Protein AF-A0A925QHA2-F1 (afdb_monomer_lite)

Secondary structure (DSSP, 8-state):
-HHHHHHHHHHHTSS-----SEEES-SS--TT-SEEE--SS----PPEE-HHHHHT-SSPPTT-EEEETTTTEEEEE-SSSEEES----S---SSS-EE-SSSEEES-SS-SSSEEESS----SS---------S----------SSS---SS-------SSS------PPP--SS--------TT-S------SS------SS--EEEEEETTEEEEEEEEETTEEEEEE-TT-TT--EEEEETTEEEEEE-TTS-EEESSS--SSSEEESS----SS----SS-S-SS----SS----HHHHTT-EEEEEEEEEE-TTS-EEEE-TTEEEEEEETTEEEEEETT--SB-EEEEE-SSEEEEEEEEBTEEEEEEEEEEE-SSSEEEEEE--EEEEEEE-

Structure (mmCIF, N/CA/C/O backbone):
data_AF-A0A925QHA2-F1
#
_entry.id   AF-A0A925QHA2-F1
#
loop_
_atom_site.group_PDB
_atom_site.id
_atom_site.type_symbol
_atom_site.label_atom_id
_atom_site.label_alt_id
_atom_site.label_comp_id
_atom_site.label_asym_id
_atom_site.label_entity_id
_atom_site.label_seq_id
_atom_site.pdbx_PDB_ins_code
_atom_site.Cartn_x
_atom_site.Cartn_y
_atom_site.Cartn_z
_atom_site.occupancy
_atom_site.B_iso_or_equiv
_atom_site.auth_seq_id
_atom_site.auth_comp_id
_atom_site.auth_asym_id
_atom_site.auth_atom_id
_atom_site.pdbx_PDB_model_num
ATOM 1 N N . MET A 1 1 ? -77.758 16.475 109.598 1.00 56.34 1 MET A N 1
ATOM 2 C CA . MET A 1 1 ? -77.842 16.424 108.118 1.00 56.34 1 MET A CA 1
ATOM 3 C C . MET A 1 1 ? -76.579 16.909 107.391 1.00 56.34 1 MET A C 1
ATOM 5 O O . MET A 1 1 ? -76.218 16.282 106.409 1.00 56.34 1 MET A O 1
ATOM 9 N N . LYS A 1 2 ? -75.829 17.917 107.877 1.00 50.00 2 LYS A N 1
ATOM 10 C CA . LYS A 1 2 ? -74.574 18.375 107.223 1.00 50.00 2 LYS A CA 1
ATOM 11 C C . LYS A 1 2 ? -73.467 17.304 107.133 1.00 50.00 2 LYS A C 1
ATOM 13 O O . LYS A 1 2 ? -72.801 17.204 106.116 1.00 50.00 2 LYS A O 1
ATOM 18 N N . LYS A 1 3 ? -73.331 16.447 108.155 1.00 54.81 3 LYS A N 1
ATOM 19 C CA . LYS A 1 3 ? -72.306 15.383 108.182 1.00 54.81 3 LYS A CA 1
ATOM 20 C C . LYS A 1 3 ? -72.566 14.234 107.191 1.00 54.81 3 LYS A C 1
ATOM 22 O O . LYS A 1 3 ? -71.614 13.597 106.767 1.00 54.81 3 LYS A O 1
ATOM 27 N N . LEU A 1 4 ? -73.822 13.999 106.794 1.00 57.62 4 LEU A N 1
ATOM 28 C CA . LEU A 1 4 ? -74.177 12.931 105.846 1.00 57.62 4 LEU A CA 1
ATOM 29 C C . LEU A 1 4 ? -73.912 13.358 104.391 1.00 57.62 4 LEU A C 1
ATOM 31 O O . LEU A 1 4 ? -73.441 12.559 103.591 1.00 57.62 4 LEU A O 1
ATOM 35 N N . PHE A 1 5 ? -74.122 14.641 104.075 1.00 64.50 5 PHE A N 1
ATOM 36 C CA . PHE A 1 5 ? -73.809 15.207 102.759 1.00 64.50 5 PHE A CA 1
ATOM 37 C C . PHE A 1 5 ? -72.293 15.307 102.519 1.00 64.50 5 PHE A C 1
ATOM 39 O O . PHE A 1 5 ? -71.816 14.966 101.442 1.00 64.50 5 PHE A O 1
ATOM 46 N N . SER A 1 6 ? -71.515 15.676 103.545 1.00 60.62 6 SER A N 1
ATOM 47 C CA . SER A 1 6 ? -70.046 15.685 103.462 1.00 60.62 6 SER A CA 1
ATOM 48 C C . SER A 1 6 ? -69.442 14.286 103.295 1.00 60.62 6 SER A C 1
ATOM 50 O O . SER A 1 6 ? -68.396 14.153 102.669 1.00 60.62 6 SER A O 1
ATOM 52 N N . PHE A 1 7 ? -70.099 13.243 103.815 1.00 66.25 7 PHE A N 1
ATOM 53 C CA . PHE A 1 7 ? -69.636 11.859 103.678 1.00 66.25 7 PHE A CA 1
ATOM 54 C C . PHE A 1 7 ? -69.971 11.266 102.298 1.00 66.25 7 PHE A C 1
ATOM 56 O O . PHE A 1 7 ? -69.127 10.600 101.705 1.00 66.25 7 PHE A O 1
ATOM 63 N N . LEU A 1 8 ? -71.146 11.578 101.731 1.00 63.31 8 LEU A N 1
ATOM 64 C CA . LEU A 1 8 ? -71.486 11.178 100.356 1.00 63.31 8 LEU A CA 1
ATOM 65 C C . LEU A 1 8 ? -70.628 11.898 99.299 1.00 63.31 8 LEU A C 1
ATOM 67 O O . LEU A 1 8 ? -70.247 11.280 98.308 1.00 63.31 8 LEU A O 1
ATOM 71 N N . LEU A 1 9 ? -70.270 13.169 99.521 1.00 65.81 9 LEU A N 1
ATOM 72 C CA . LEU A 1 9 ? -69.397 13.918 98.608 1.00 65.81 9 LEU A CA 1
ATOM 73 C C . LEU A 1 9 ? -67.952 13.382 98.608 1.00 65.81 9 LEU A C 1
ATOM 75 O O . LEU A 1 9 ? -67.291 13.395 97.574 1.00 65.81 9 LEU A O 1
ATOM 79 N N . ALA A 1 10 ? -67.479 12.853 99.741 1.00 66.12 10 ALA A N 1
ATOM 80 C CA . ALA A 1 10 ? -66.151 12.249 99.858 1.00 66.12 10 ALA A CA 1
ATOM 81 C C . ALA A 1 10 ? -66.038 10.877 99.158 1.00 66.12 10 ALA A C 1
ATOM 83 O O . ALA A 1 10 ? -64.954 10.510 98.712 1.00 66.12 10 ALA A O 1
ATOM 84 N N . ILE A 1 11 ? -67.146 10.137 99.025 1.00 64.88 11 ILE A N 1
ATOM 85 C CA . ILE A 1 11 ? -67.188 8.831 98.340 1.00 64.88 11 ILE A CA 1
ATOM 86 C C . ILE A 1 11 ? -67.339 8.997 96.818 1.00 64.88 11 ILE A C 1
ATOM 88 O O . ILE A 1 11 ? -66.813 8.189 96.061 1.00 64.88 11 ILE A O 1
ATOM 92 N N . ALA A 1 12 ? -67.991 10.067 96.350 1.00 60.84 12 ALA A N 1
ATOM 93 C CA . ALA A 1 12 ? -68.110 10.363 94.918 1.00 60.84 12 ALA A CA 1
ATOM 94 C C . ALA A 1 12 ? -66.813 10.920 94.288 1.00 60.84 12 ALA A C 1
ATOM 96 O O . ALA A 1 12 ? -66.656 10.875 93.071 1.00 60.84 12 ALA A O 1
ATOM 97 N N . ALA A 1 13 ? -65.878 11.433 95.099 1.00 60.25 13 ALA A N 1
ATOM 98 C CA . ALA A 1 13 ? -64.633 12.049 94.630 1.00 60.25 13 ALA A CA 1
ATOM 99 C C . ALA A 1 13 ? -63.432 11.084 94.537 1.00 60.25 13 ALA A C 1
ATOM 101 O O . ALA A 1 13 ? -62.354 11.500 94.119 1.00 60.25 13 ALA A O 1
ATOM 102 N N . SER A 1 14 ? -63.578 9.814 94.933 1.00 58.12 14 SER A N 1
ATOM 103 C CA . SER A 1 14 ? -62.457 8.864 95.030 1.00 58.12 14 SER A CA 1
ATOM 104 C C . SER A 1 14 ? -62.318 7.894 93.851 1.00 58.12 14 SER A C 1
ATOM 106 O O . SER A 1 14 ? -61.447 7.026 93.878 1.00 58.12 14 SER A O 1
ATOM 108 N N . THR A 1 15 ? -63.096 8.048 92.778 1.00 54.56 15 THR A N 1
ATOM 109 C CA . THR A 1 15 ? -62.938 7.236 91.561 1.00 54.56 15 THR A CA 1
ATOM 110 C C . THR A 1 15 ? -62.380 8.075 90.412 1.00 54.56 15 THR A C 1
ATOM 112 O O . THR A 1 15 ? -62.931 9.129 90.116 1.00 54.56 15 THR A O 1
ATOM 115 N N . PHE A 1 16 ? -61.328 7.555 89.758 1.00 52.62 16 PHE A N 1
ATOM 116 C CA . PHE A 1 16 ? -60.614 8.061 88.565 1.00 52.62 16 PHE A CA 1
ATOM 117 C C . PHE A 1 16 ? -59.379 8.952 88.791 1.00 52.62 16 PHE A C 1
ATOM 119 O O . PHE A 1 16 ? -59.249 10.019 88.202 1.00 52.62 16 PHE A O 1
ATOM 126 N N . SER A 1 17 ? -58.382 8.453 89.528 1.00 54.06 17 SER A N 1
ATOM 127 C CA . SER A 1 17 ? -56.993 8.748 89.147 1.00 54.06 17 SER A CA 1
ATOM 128 C C . SER A 1 17 ? -56.540 7.682 88.148 1.00 54.06 17 SER A C 1
ATOM 130 O O . SER A 1 17 ? -56.123 6.592 88.537 1.00 54.06 17 SER A O 1
ATOM 132 N N . THR A 1 18 ? -56.687 7.947 86.849 1.00 55.03 18 THR A N 1
ATOM 133 C CA . THR A 1 18 ? -56.006 7.150 85.821 1.00 55.03 18 THR A CA 1
ATOM 134 C C . THR A 1 18 ? -54.603 7.718 85.649 1.00 55.03 18 THR A C 1
ATOM 136 O O . THR A 1 18 ? -54.442 8.777 85.044 1.00 55.03 18 THR A O 1
ATOM 139 N N . ALA A 1 19 ? -53.579 7.046 86.170 1.00 58.09 19 ALA A N 1
ATOM 140 C CA . ALA A 1 19 ? -52.213 7.322 85.736 1.00 58.09 19 ALA A CA 1
ATOM 141 C C . ALA A 1 19 ? -52.106 6.920 84.252 1.00 58.09 19 ALA A C 1
ATOM 143 O O . ALA A 1 19 ? -52.224 5.739 83.940 1.00 58.09 19 ALA A O 1
ATOM 144 N N . GLN A 1 20 ? -51.976 7.882 83.332 1.00 68.69 20 GLN A N 1
ATOM 145 C CA . GLN A 1 20 ? -52.013 7.602 81.885 1.00 68.69 20 GLN A CA 1
ATOM 146 C C . GLN A 1 20 ? -50.646 7.201 81.304 1.00 68.69 20 GLN A C 1
ATOM 148 O O . GLN A 1 20 ? -50.591 6.570 80.252 1.00 68.69 20 GLN A O 1
ATOM 153 N N . ASN A 1 21 ? -49.542 7.491 81.997 1.00 81.06 21 ASN A N 1
ATOM 154 C CA . ASN A 1 21 ? -48.186 7.210 81.526 1.00 81.06 21 ASN A CA 1
ATOM 155 C C . ASN A 1 21 ? -47.309 6.793 82.717 1.00 81.06 21 ASN A C 1
ATOM 157 O O . ASN A 1 21 ? -47.452 7.324 83.821 1.00 81.06 21 ASN A O 1
ATOM 161 N N . VAL A 1 22 ? -46.397 5.845 82.501 1.00 86.19 22 VAL A N 1
ATOM 162 C CA . VAL A 1 22 ? -45.460 5.369 83.526 1.00 86.19 22 VAL A CA 1
ATOM 163 C C . VAL A 1 22 ? -44.128 6.094 83.367 1.00 86.19 22 VAL A C 1
ATOM 165 O O . VAL A 1 22 ? -43.440 5.947 82.360 1.00 86.19 22 VAL A O 1
ATOM 168 N N . GLY A 1 23 ? -43.755 6.863 84.387 1.00 85.81 23 GLY A N 1
ATOM 169 C CA . GLY A 1 23 ? -42.440 7.481 84.507 1.00 85.81 23 GLY A CA 1
ATOM 170 C C . GLY A 1 23 ? -41.571 6.760 85.518 1.00 85.81 23 GLY A C 1
ATOM 171 O O . GLY A 1 23 ? -41.971 6.613 86.671 1.00 85.81 23 GLY A O 1
ATOM 172 N N . ILE A 1 24 ? -40.370 6.346 85.121 1.00 89.50 24 ILE A N 1
ATOM 173 C CA . ILE A 1 24 ? -39.371 5.795 86.043 1.00 89.50 24 ILE A CA 1
ATOM 174 C C . ILE A 1 24 ? -38.152 6.713 86.027 1.00 89.50 24 ILE A C 1
ATOM 176 O O . ILE A 1 24 ? -37.495 6.857 85.001 1.00 89.50 24 ILE A O 1
ATOM 180 N N . GLY A 1 25 ? -37.862 7.352 87.164 1.00 88.25 25 GLY A N 1
ATOM 181 C CA . GLY A 1 25 ? -36.730 8.279 87.306 1.00 88.25 25 GLY A CA 1
ATOM 182 C C . GLY A 1 25 ? -36.914 9.644 86.620 1.00 88.25 25 GLY A C 1
ATOM 183 O O . GLY A 1 25 ? -35.966 10.422 86.532 1.00 88.25 25 GLY A O 1
ATOM 184 N N . THR A 1 26 ? -38.130 9.967 86.169 1.00 85.69 26 THR A N 1
ATOM 185 C CA . THR A 1 26 ? -38.515 11.295 85.666 1.00 85.69 26 THR A CA 1
ATOM 186 C C . THR A 1 26 ? -39.904 11.685 86.161 1.00 85.69 26 THR A C 1
ATOM 188 O O . THR A 1 26 ? -40.765 10.828 86.352 1.00 85.69 26 THR A O 1
ATOM 191 N N . THR A 1 27 ? -40.120 12.984 86.360 1.00 81.94 27 THR A N 1
ATOM 192 C CA . THR A 1 27 ? -41.431 13.581 86.666 1.00 81.94 27 THR A CA 1
ATOM 193 C C . THR A 1 27 ? -42.008 14.356 85.484 1.00 81.94 27 THR A C 1
ATOM 195 O O . THR A 1 27 ? -43.184 14.709 85.494 1.00 81.94 27 THR A O 1
ATOM 198 N N . THR A 1 28 ? -41.200 14.603 84.452 1.00 85.62 28 THR A N 1
ATOM 199 C CA . THR A 1 28 ? -41.625 15.195 83.185 1.00 85.62 28 THR A CA 1
ATOM 200 C C . THR A 1 28 ? -41.595 14.111 82.116 1.00 85.62 28 THR A C 1
ATOM 202 O O . THR A 1 28 ? -40.535 13.562 81.820 1.00 85.62 28 THR A O 1
ATOM 205 N N . LEU A 1 29 ? -42.768 13.767 81.583 1.00 83.19 29 LEU A N 1
ATOM 206 C CA . LEU A 1 29 ? -42.932 12.696 80.599 1.00 83.19 29 LEU A CA 1
ATOM 207 C C . LEU A 1 29 ? -43.141 13.268 79.200 1.00 83.19 29 LEU A C 1
ATOM 209 O O . LEU A 1 29 ? -43.838 14.271 79.029 1.00 83.19 29 LEU A O 1
ATOM 213 N N . GLN A 1 30 ? -42.569 12.612 78.195 1.00 84.88 30 GLN A N 1
ATOM 214 C CA . GLN A 1 30 ? -42.872 12.860 76.792 1.00 84.88 30 GLN A CA 1
ATOM 215 C C . GLN A 1 30 ? -44.336 12.506 76.518 1.00 84.88 30 GLN A C 1
ATOM 217 O O . GLN A 1 30 ? -44.772 11.383 76.766 1.00 84.88 30 GLN A O 1
ATOM 222 N N . ALA A 1 31 ? -45.095 13.455 75.966 1.00 82.88 31 ALA A N 1
ATOM 223 C CA . ALA A 1 31 ? -46.540 13.307 75.768 1.00 82.88 31 ALA A CA 1
ATOM 224 C C . ALA A 1 31 ? -46.922 12.117 74.865 1.00 82.88 31 ALA A C 1
ATOM 226 O O . ALA A 1 31 ? -48.017 11.577 74.991 1.00 82.88 31 ALA A O 1
ATOM 227 N N . SER A 1 32 ? -46.022 11.688 73.973 1.00 85.25 32 SER A N 1
ATOM 228 C CA . SER A 1 32 ? -46.215 10.535 73.086 1.00 85.25 32 SER A CA 1
ATOM 229 C C . SER A 1 32 ? -45.763 9.192 73.680 1.00 85.25 32 SER A C 1
ATOM 231 O O . SER A 1 32 ? -45.970 8.160 73.043 1.00 85.25 32 SER A O 1
ATOM 233 N N . ALA A 1 33 ? -45.151 9.166 74.872 1.00 86.62 33 ALA A N 1
ATOM 234 C CA . ALA A 1 33 ? -44.586 7.956 75.466 1.00 86.62 33 ALA A CA 1
ATOM 235 C C . ALA A 1 33 ? -45.442 7.441 76.628 1.00 86.62 33 ALA A C 1
ATOM 237 O O . ALA A 1 33 ? -45.518 8.068 77.681 1.00 86.62 33 ALA A O 1
ATOM 238 N N . LEU A 1 34 ? -46.036 6.254 76.480 1.00 87.50 34 LEU A N 1
ATOM 239 C CA . LEU A 1 34 ? -46.768 5.592 77.573 1.00 87.50 34 LEU A CA 1
ATOM 240 C C . LEU A 1 34 ? -45.840 5.073 78.687 1.00 87.50 34 LEU A C 1
ATOM 242 O O . LEU A 1 34 ? -46.282 4.903 79.821 1.00 87.50 34 LEU A O 1
ATOM 246 N N . LEU A 1 35 ? -44.560 4.849 78.379 1.00 89.00 35 LEU A N 1
ATOM 247 C CA . LEU A 1 35 ? -43.512 4.491 79.332 1.00 89.00 35 LEU A CA 1
ATOM 248 C C . LEU A 1 35 ? -42.246 5.289 79.003 1.00 89.00 35 LEU A C 1
ATOM 250 O O . LEU A 1 35 ? -41.706 5.156 77.906 1.00 89.00 35 LEU A O 1
ATOM 254 N N . GLU A 1 36 ? -41.747 6.065 79.963 1.00 90.88 36 GLU A N 1
ATOM 255 C CA . GLU A 1 36 ? -40.445 6.728 79.877 1.00 90.88 36 GLU A CA 1
ATOM 256 C C . GLU A 1 36 ? -39.587 6.349 81.084 1.00 90.88 36 GLU A C 1
ATOM 258 O O . GLU A 1 36 ? -39.985 6.495 82.242 1.00 90.88 36 GLU A O 1
ATOM 263 N N . ILE A 1 37 ? -38.384 5.853 80.800 1.00 91.69 37 ILE A N 1
ATOM 264 C CA . ILE A 1 37 ? -37.398 5.493 81.814 1.00 91.69 37 ILE A CA 1
ATOM 265 C C . ILE A 1 37 ? -36.220 6.440 81.650 1.00 91.69 37 ILE A C 1
ATOM 267 O O . ILE A 1 37 ? -35.484 6.364 80.666 1.00 91.69 37 ILE A O 1
ATOM 271 N N . LYS A 1 38 ? -36.038 7.328 82.625 1.00 90.38 38 LYS A N 1
ATOM 272 C CA . LYS A 1 38 ? -34.923 8.265 82.670 1.00 90.38 38 LYS A CA 1
ATOM 273 C C . LYS A 1 38 ? -34.002 7.886 83.816 1.00 90.38 38 LYS A C 1
ATOM 275 O O . LYS A 1 38 ? -34.377 7.919 84.982 1.00 90.38 38 LYS A O 1
ATOM 280 N N . SER A 1 39 ? -32.771 7.536 83.487 1.00 90.75 39 SER A N 1
ATOM 281 C CA . SER A 1 39 ? -31.718 7.290 84.464 1.00 90.75 39 SER A CA 1
ATOM 282 C C . SER A 1 39 ? -30.384 7.714 83.871 1.00 90.75 39 SER A C 1
ATOM 284 O O . SER A 1 39 ? -30.188 7.622 82.662 1.00 90.75 39 SER A O 1
ATOM 286 N N . SER A 1 40 ? -29.473 8.194 84.714 1.00 90.31 40 SER A N 1
ATOM 287 C CA . SER A 1 40 ? -28.090 8.489 84.327 1.00 90.31 40 SER A CA 1
ATOM 288 C C . SER A 1 40 ? -27.128 7.332 84.615 1.00 90.31 40 SER A C 1
ATOM 290 O O . SER A 1 40 ? -25.992 7.369 84.154 1.00 90.31 40 SER A O 1
ATOM 292 N N . THR A 1 41 ? -27.561 6.312 85.367 1.00 91.50 41 THR A N 1
ATOM 293 C CA . THR A 1 41 ? -26.717 5.177 85.795 1.00 91.50 41 THR A CA 1
ATOM 294 C C . THR A 1 41 ? -27.346 3.804 85.555 1.00 91.50 41 THR A C 1
ATOM 296 O O . THR A 1 41 ? -26.634 2.804 85.532 1.00 91.50 41 THR A O 1
ATOM 299 N N . GLY A 1 42 ? -28.666 3.732 85.373 1.00 87.75 42 GLY A N 1
ATOM 300 C CA . GLY A 1 42 ? -29.408 2.506 85.089 1.00 87.75 42 GLY A CA 1
ATOM 301 C C . GLY A 1 42 ? -29.852 2.412 83.629 1.00 87.75 42 GLY A C 1
ATOM 302 O O . GLY A 1 42 ? -29.947 3.416 82.928 1.00 87.75 42 GLY A O 1
ATOM 303 N N . GLY A 1 43 ? -30.162 1.198 83.175 1.00 87.12 43 GLY A N 1
ATOM 304 C CA . GLY A 1 43 ? -30.697 0.932 81.838 1.00 87.12 43 GLY A CA 1
ATOM 305 C C . GLY A 1 43 ? -31.887 -0.024 81.879 1.00 87.12 43 GLY A C 1
ATOM 306 O O . GLY A 1 43 ? -32.178 -0.628 82.912 1.00 87.12 43 GLY A O 1
ATOM 307 N N . LEU A 1 44 ? -32.572 -0.178 80.746 1.00 90.56 44 LEU A N 1
ATOM 308 C CA . LEU A 1 44 ? -33.638 -1.166 80.598 1.00 90.56 44 LEU A CA 1
ATOM 309 C C . LEU A 1 44 ? -33.040 -2.519 80.205 1.00 90.56 44 LEU A C 1
ATOM 311 O O . LEU A 1 44 ? -32.537 -2.689 79.094 1.00 90.56 44 LEU A O 1
ATOM 315 N N . LEU A 1 45 ? -33.122 -3.497 81.105 1.00 89.81 45 LEU A N 1
ATOM 316 C CA . LEU A 1 45 ? -32.776 -4.876 80.787 1.00 89.81 45 LEU A CA 1
ATOM 317 C C . LEU A 1 45 ? -34.011 -5.601 80.245 1.00 89.81 45 LEU A C 1
ATOM 319 O O . LEU A 1 45 ? -34.924 -5.938 80.995 1.00 89.81 45 LEU A O 1
ATOM 323 N N . LEU A 1 46 ? -34.033 -5.837 78.935 1.00 91.06 46 LEU A N 1
ATOM 324 C CA . LEU A 1 46 ? -35.093 -6.609 78.284 1.00 91.06 46 LEU A CA 1
ATOM 325 C C . LEU A 1 46 ? -34.976 -8.104 78.626 1.00 91.06 46 LEU A C 1
ATOM 327 O O . LEU A 1 46 ? -33.881 -8.558 78.976 1.00 91.06 46 LEU A O 1
ATOM 331 N N . PRO A 1 47 ? -36.061 -8.894 78.489 1.00 95.00 47 PRO A N 1
ATOM 332 C CA . PRO A 1 47 ? -36.006 -10.340 78.672 1.00 95.00 47 PRO A CA 1
ATOM 333 C C . PRO A 1 47 ? -34.858 -10.967 77.874 1.00 95.00 47 PRO A C 1
ATOM 335 O O . PRO A 1 47 ? -34.754 -10.800 76.655 1.00 95.00 47 PRO A O 1
ATOM 338 N N . ARG A 1 48 ? -33.976 -11.675 78.584 1.00 95.44 48 ARG A N 1
ATOM 339 C CA . ARG A 1 48 ? -32.802 -12.345 78.018 1.00 95.44 48 ARG A CA 1
ATOM 340 C C . ARG A 1 48 ? -33.079 -13.830 77.920 1.00 95.44 48 ARG A C 1
ATOM 342 O O . ARG A 1 48 ? -33.382 -14.462 78.928 1.00 95.44 48 ARG A O 1
ATOM 349 N N . MET A 1 49 ? -32.955 -14.398 76.731 1.00 95.44 49 MET A N 1
ATOM 350 C CA . MET A 1 49 ? -33.256 -15.814 76.536 1.00 95.44 49 MET A CA 1
ATOM 351 C C . MET A 1 49 ? -32.471 -16.422 75.383 1.00 95.44 49 MET A C 1
ATOM 353 O O . MET A 1 49 ? -32.074 -15.717 74.459 1.00 95.44 49 MET A O 1
ATOM 357 N N . SER A 1 50 ? -32.257 -17.736 75.433 1.00 96.19 50 SER A N 1
ATOM 358 C CA . SER A 1 50 ? -31.640 -18.484 74.338 1.00 96.19 50 SER A CA 1
ATOM 359 C C . SER A 1 50 ? -32.577 -18.580 73.133 1.00 96.19 50 SER A C 1
ATOM 361 O O . SER A 1 50 ? -33.785 -18.364 73.244 1.00 96.19 50 SER A O 1
ATOM 363 N N . ASN A 1 51 ? -32.038 -18.990 71.986 1.00 93.81 51 ASN A N 1
ATOM 364 C CA . ASN A 1 51 ? -32.826 -19.279 70.791 1.00 93.81 51 ASN A CA 1
ATOM 365 C C . ASN A 1 51 ? -33.921 -20.330 71.064 1.00 93.81 51 ASN A C 1
ATOM 367 O O . ASN A 1 51 ? -35.058 -20.160 70.638 1.00 93.81 51 ASN A O 1
ATOM 371 N N . THR A 1 52 ? -33.607 -21.380 71.828 1.00 95.25 52 THR A N 1
ATOM 372 C CA . THR A 1 52 ? -34.576 -22.421 72.206 1.00 95.25 52 THR A CA 1
ATOM 373 C C . THR A 1 52 ? -35.734 -21.843 73.012 1.00 95.25 52 THR A C 1
ATOM 375 O O . THR A 1 52 ? -36.891 -22.078 72.684 1.00 95.25 52 THR A O 1
ATOM 378 N N . ASN A 1 53 ? -35.433 -21.022 74.019 1.00 95.38 53 ASN A N 1
ATOM 379 C CA . ASN A 1 53 ? -36.460 -20.416 74.862 1.00 95.38 53 ASN A CA 1
ATOM 380 C C . ASN A 1 53 ? -37.306 -19.401 74.085 1.00 95.38 53 ASN A C 1
ATOM 382 O O . ASN A 1 53 ? -38.523 -19.389 74.232 1.00 95.38 53 ASN A O 1
ATOM 386 N N . ARG A 1 54 ? -36.682 -18.607 73.206 1.00 95.94 54 ARG A N 1
ATOM 387 C CA . ARG A 1 54 ? -37.381 -17.699 72.287 1.00 95.94 54 ARG A CA 1
ATOM 388 C C . ARG A 1 54 ? -38.357 -18.449 71.381 1.00 95.94 54 ARG A C 1
ATOM 390 O O . ARG A 1 54 ? -39.484 -18.003 71.201 1.00 95.94 54 ARG A O 1
ATOM 397 N N . ASN A 1 55 ? -37.933 -19.575 70.808 1.00 94.19 55 ASN A N 1
ATOM 398 C CA . ASN A 1 55 ? -38.763 -20.364 69.891 1.00 94.19 55 ASN A CA 1
ATOM 399 C C . ASN A 1 55 ? -39.914 -21.088 70.601 1.00 94.19 55 ASN A C 1
ATOM 401 O O . ASN A 1 55 ? -40.889 -21.442 69.950 1.00 94.19 55 ASN A O 1
ATOM 405 N N . ASN A 1 56 ? -39.822 -21.262 71.920 1.00 95.44 56 ASN A N 1
ATOM 406 C CA . ASN A 1 56 ? -40.902 -21.802 72.742 1.00 95.44 56 ASN A CA 1
ATOM 407 C C . ASN A 1 56 ? -41.939 -20.742 73.156 1.00 95.44 56 ASN A C 1
ATOM 409 O O . ASN A 1 56 ? -42.936 -21.096 73.785 1.00 95.44 56 ASN A O 1
ATOM 413 N N . ILE A 1 57 ? -41.739 -19.458 72.830 1.00 94.12 57 ILE A N 1
ATOM 414 C CA . ILE A 1 57 ? -42.778 -18.441 73.025 1.00 94.12 57 ILE A CA 1
ATOM 415 C C . ILE A 1 57 ? -43.908 -18.733 72.036 1.00 94.12 57 ILE A C 1
ATOM 417 O O . ILE A 1 57 ? -43.750 -18.552 70.829 1.00 94.12 57 ILE A O 1
ATOM 421 N N . LEU A 1 58 ? -45.048 -19.186 72.556 1.00 93.31 58 LEU A N 1
ATOM 422 C CA . LEU A 1 58 ? -46.252 -19.433 71.767 1.00 93.31 58 LEU A CA 1
ATOM 423 C C . LEU A 1 58 ? -46.954 -18.104 71.470 1.00 93.31 58 LEU A C 1
ATOM 425 O O . LEU A 1 58 ? -47.204 -17.324 72.386 1.00 93.31 58 LEU A O 1
ATOM 429 N N . ASN A 1 59 ? -47.290 -17.871 70.199 1.00 91.12 59 ASN A N 1
ATOM 430 C CA . ASN A 1 59 ? -47.991 -16.675 69.715 1.00 91.12 59 ASN A CA 1
ATOM 431 C C . ASN A 1 59 ? -47.370 -15.341 70.198 1.00 91.12 59 ASN A C 1
ATOM 433 O O . ASN A 1 59 ? -48.061 -14.549 70.845 1.00 91.12 59 ASN A O 1
ATOM 437 N N . PRO A 1 60 ? -46.076 -15.072 69.928 1.00 93.50 60 PRO A N 1
ATOM 438 C CA . PRO A 1 60 ? -45.462 -13.810 70.324 1.00 93.50 60 PRO A CA 1
ATOM 439 C C . PRO A 1 60 ? -46.171 -12.635 69.625 1.00 93.50 60 PRO A C 1
ATOM 441 O O . PRO A 1 60 ? -46.391 -12.694 68.415 1.00 93.50 60 PRO A O 1
ATOM 444 N N . PRO A 1 61 ? -46.533 -11.561 70.344 1.00 93.44 61 PRO A N 1
ATOM 445 C CA . PRO A 1 61 ? -47.116 -10.383 69.717 1.00 93.44 61 PRO A CA 1
ATOM 446 C C . PRO A 1 61 ? -46.088 -9.653 68.843 1.00 93.44 61 PRO A C 1
ATOM 448 O O . PRO A 1 61 ? -44.886 -9.655 69.126 1.00 93.44 61 PRO A O 1
ATOM 451 N N . GLU A 1 62 ? -46.563 -9.000 67.782 1.00 94.94 62 GLU A N 1
ATOM 452 C CA . GLU A 1 62 ? -45.737 -8.106 66.968 1.00 94.94 62 GLU A CA 1
ATOM 453 C C . GLU A 1 62 ? -45.147 -6.975 67.826 1.00 94.94 62 GLU A C 1
ATOM 455 O O . GLU A 1 62 ? -45.792 -6.447 68.730 1.00 94.94 62 GLU A O 1
ATOM 460 N N . GLY A 1 63 ? -43.883 -6.635 67.577 1.00 89.88 63 GLY A N 1
ATOM 461 C CA . GLY A 1 63 ? -43.127 -5.659 68.357 1.00 89.88 63 GLY A CA 1
ATOM 462 C C . GLY A 1 63 ? -42.473 -6.233 69.618 1.00 89.88 63 GLY A C 1
ATOM 463 O O . GLY A 1 63 ? -41.641 -5.545 70.223 1.00 89.88 63 GLY A O 1
ATOM 464 N N . LEU A 1 64 ? -42.765 -7.490 69.999 1.00 94.19 64 LEU A N 1
ATOM 465 C CA . LEU A 1 64 ? -42.129 -8.129 71.152 1.00 94.19 64 LEU A CA 1
ATOM 466 C C . LEU A 1 64 ? -40.613 -8.129 70.974 1.00 94.19 64 LEU A C 1
ATOM 468 O O . LEU A 1 64 ? -40.093 -8.700 70.019 1.00 94.19 64 LEU A O 1
ATOM 472 N N . THR A 1 65 ? -39.912 -7.499 71.912 1.00 94.06 65 THR A N 1
ATOM 473 C CA . THR A 1 65 ? -38.468 -7.294 71.834 1.00 94.06 65 THR A CA 1
ATOM 474 C C . THR A 1 65 ? -37.762 -8.035 72.958 1.00 94.06 65 THR A C 1
ATOM 476 O O . THR A 1 65 ? -38.107 -7.891 74.130 1.00 94.06 65 THR A O 1
ATOM 479 N N . ILE A 1 66 ? -36.744 -8.809 72.596 1.00 94.69 66 ILE A N 1
ATOM 480 C CA . ILE A 1 66 ? -35.914 -9.568 73.528 1.00 94.69 66 ILE A CA 1
ATOM 481 C C . ILE A 1 66 ? -34.436 -9.324 73.242 1.00 94.69 66 ILE A C 1
ATOM 483 O O . ILE A 1 66 ? -34.051 -8.868 72.163 1.00 94.69 66 ILE A O 1
ATOM 487 N N . PHE A 1 67 ? -33.589 -9.724 74.183 1.00 94.06 67 PHE A N 1
ATOM 488 C CA . PHE A 1 67 ? -32.182 -9.966 73.901 1.00 94.06 67 PHE A CA 1
ATOM 489 C C . PHE A 1 67 ? -31.944 -11.473 73.773 1.00 94.06 67 PHE A C 1
ATOM 491 O O . PHE A 1 67 ? -32.019 -12.217 74.757 1.00 94.06 67 PHE A O 1
ATOM 498 N N . ASN A 1 68 ? -31.651 -11.933 72.559 1.00 93.00 68 ASN A N 1
ATOM 499 C CA . ASN A 1 68 ? -31.331 -13.330 72.316 1.00 93.00 68 ASN A CA 1
ATOM 500 C C . ASN A 1 68 ? -29.890 -13.604 72.756 1.00 93.00 68 ASN A C 1
ATOM 502 O O . ASN A 1 68 ? -28.943 -13.115 72.143 1.00 93.00 68 ASN A O 1
ATOM 506 N N . THR A 1 69 ? -29.713 -14.390 73.814 1.00 94.12 69 THR A N 1
ATOM 507 C CA . THR A 1 69 ? -28.401 -14.717 74.383 1.00 94.12 69 THR A CA 1
ATOM 508 C C . THR A 1 69 ? -27.634 -15.752 73.573 1.00 94.12 69 THR A C 1
ATOM 510 O O . THR A 1 69 ? -26.416 -15.795 73.682 1.00 94.12 69 THR A O 1
ATOM 513 N N . SER A 1 70 ? -28.305 -16.560 72.745 1.00 93.25 70 SER A N 1
ATOM 514 C CA . SER A 1 70 ? -27.620 -17.501 71.850 1.00 93.25 70 SER A CA 1
ATOM 515 C C . SER A 1 70 ? -26.927 -16.787 70.691 1.00 93.25 70 SER A C 1
ATOM 517 O O . SER A 1 70 ? -25.878 -17.237 70.249 1.00 93.25 70 SER A O 1
ATOM 519 N N . PHE A 1 71 ? -27.499 -15.680 70.211 1.00 86.62 71 PHE A N 1
ATOM 520 C CA . PHE A 1 71 ? -26.921 -14.866 69.133 1.00 86.62 71 PHE A CA 1
ATOM 521 C C . PHE A 1 71 ? -26.336 -13.533 69.612 1.00 86.62 71 PHE A C 1
ATOM 523 O O . PHE A 1 71 ? -25.854 -12.754 68.795 1.00 86.62 71 PHE A O 1
ATOM 530 N N . SER A 1 72 ? -26.395 -13.260 70.917 1.00 89.19 72 SER A N 1
ATOM 531 C CA . SER A 1 72 ? -25.933 -12.019 71.551 1.00 89.19 72 SER A CA 1
ATOM 532 C C . SER A 1 72 ? -26.438 -10.745 70.867 1.00 89.19 72 SER A C 1
ATOM 534 O O . SER A 1 72 ? -25.688 -9.789 70.681 1.00 89.19 72 SER A O 1
ATOM 536 N N . ARG A 1 73 ? -27.715 -10.721 70.477 1.00 88.81 73 ARG A N 1
ATOM 537 C CA . ARG A 1 73 ? -28.306 -9.598 69.738 1.00 88.81 73 ARG A CA 1
ATOM 538 C C . ARG A 1 73 ? -29.733 -9.324 70.177 1.00 88.81 73 ARG A C 1
ATOM 540 O O . ARG A 1 73 ? -30.454 -10.236 70.584 1.00 88.81 73 ARG A O 1
ATOM 547 N N . PHE A 1 74 ? -30.153 -8.070 70.046 1.00 91.50 74 PHE A N 1
ATOM 548 C CA . PHE A 1 74 ? -31.565 -7.734 70.162 1.00 91.50 74 PHE A CA 1
ATOM 549 C C . PHE A 1 74 ? -32.330 -8.342 68.992 1.00 91.50 74 PHE A C 1
ATOM 551 O O . PHE A 1 74 ? -31.876 -8.279 67.841 1.00 91.50 74 PHE A O 1
ATOM 558 N N . GLU A 1 75 ? -33.489 -8.912 69.297 1.00 92.44 75 GLU A N 1
ATOM 559 C CA . GLU A 1 75 ? -34.419 -9.431 68.308 1.00 92.44 75 GLU A CA 1
ATOM 560 C C . GLU A 1 75 ? -35.834 -8.949 68.605 1.00 92.44 75 GLU A C 1
ATOM 562 O O . GLU A 1 75 ? -36.259 -8.923 69.760 1.00 92.44 75 GLU A O 1
ATOM 567 N N . GLN A 1 76 ? -36.551 -8.572 67.553 1.00 93.44 76 GLN A N 1
ATOM 568 C CA . GLN A 1 76 ? -37.954 -8.196 67.603 1.00 93.44 76 GLN A CA 1
ATOM 569 C C . GLN A 1 76 ? -38.774 -9.189 66.790 1.00 93.44 76 GLN A C 1
ATOM 571 O O . GLN A 1 76 ? -38.377 -9.576 65.688 1.00 93.44 76 GLN A O 1
ATOM 576 N N . TYR A 1 77 ? -39.918 -9.601 67.322 1.00 93.88 77 TYR A N 1
ATOM 577 C CA . TYR A 1 77 ? -40.896 -10.348 66.552 1.00 93.88 77 TYR A CA 1
ATOM 578 C C . TYR A 1 77 ? -41.685 -9.383 65.665 1.00 93.88 77 TYR A C 1
ATOM 580 O O . TYR A 1 77 ? -42.370 -8.499 66.167 1.00 93.88 77 TYR A O 1
ATOM 588 N N . ASN A 1 78 ? -41.596 -9.532 64.348 1.00 90.69 78 ASN A N 1
ATOM 589 C CA . ASN A 1 78 ? -42.256 -8.641 63.384 1.00 90.69 78 ASN A CA 1
ATOM 590 C C . ASN A 1 78 ? -43.669 -9.123 62.984 1.00 90.69 78 ASN A C 1
ATOM 592 O O . ASN A 1 78 ? -44.104 -8.895 61.860 1.00 90.69 78 ASN A O 1
ATOM 596 N N . GLY A 1 79 ? -44.326 -9.904 63.846 1.00 89.75 79 GLY A N 1
ATOM 597 C CA . GLY A 1 79 ? -45.630 -10.520 63.573 1.00 89.75 79 GLY A CA 1
ATOM 598 C C . GLY A 1 79 ? -45.562 -11.860 62.832 1.00 89.75 79 GLY A C 1
ATOM 599 O O . GLY A 1 79 ? -46.545 -12.593 62.817 1.00 89.75 79 GLY A O 1
ATOM 600 N N . THR A 1 80 ? -44.406 -12.226 62.263 1.00 88.06 80 THR A N 1
ATOM 601 C CA . THR A 1 80 ? -44.219 -13.519 61.571 1.00 88.06 80 THR A CA 1
ATOM 602 C C . THR A 1 80 ? -42.933 -14.240 61.972 1.00 88.06 80 THR A C 1
ATOM 604 O O . THR A 1 80 ? -42.929 -15.463 62.119 1.00 88.06 80 THR A O 1
ATOM 607 N N . ALA A 1 81 ? -41.842 -13.509 62.204 1.00 89.94 81 ALA A N 1
ATOM 608 C CA . ALA A 1 81 ? -40.547 -14.062 62.574 1.00 89.94 81 ALA A CA 1
ATOM 609 C C . ALA A 1 81 ? -39.761 -13.134 63.509 1.00 89.94 81 ALA A C 1
ATOM 611 O O . ALA A 1 81 ? -39.959 -11.921 63.560 1.00 89.94 81 ALA A O 1
ATOM 612 N N . TRP A 1 82 ? -38.794 -13.717 64.214 1.00 91.12 82 TRP A N 1
ATOM 613 C CA . TRP A 1 82 ? -37.803 -12.963 64.975 1.00 91.12 82 TRP A CA 1
ATOM 614 C C . TRP A 1 82 ? -36.745 -12.370 64.033 1.00 91.12 82 TRP A C 1
ATOM 616 O O . TRP A 1 82 ? -36.078 -13.107 63.302 1.00 91.12 82 TRP A O 1
ATOM 626 N N . LYS A 1 83 ? -36.579 -11.045 64.053 1.00 88.94 83 LYS A N 1
ATOM 627 C CA . LYS A 1 83 ? -35.577 -10.294 63.278 1.00 88.94 83 LYS A CA 1
ATOM 628 C C . LYS A 1 83 ? -34.601 -9.593 64.203 1.00 88.94 83 LYS A C 1
ATOM 630 O O . LYS A 1 83 ? -35.005 -9.087 65.243 1.00 88.94 83 LYS A O 1
ATOM 635 N N . SER A 1 84 ? -33.325 -9.546 63.829 1.00 86.69 84 SER A N 1
ATOM 636 C CA . SER A 1 84 ? -32.363 -8.738 64.576 1.00 86.69 84 SER A CA 1
ATOM 637 C C . SER A 1 84 ? -32.492 -7.261 64.212 1.00 86.69 84 SER A C 1
ATOM 639 O O . SER A 1 84 ? -32.743 -6.932 63.057 1.00 86.69 84 SER A O 1
ATOM 641 N N . PHE A 1 85 ? -32.270 -6.374 65.185 1.00 72.25 85 PHE A N 1
ATOM 642 C CA . PHE A 1 85 ? -32.210 -4.922 64.956 1.00 72.25 85 PHE A CA 1
ATOM 643 C C . PHE A 1 85 ? -31.011 -4.500 64.097 1.00 72.25 85 PHE A C 1
ATOM 645 O O . PHE A 1 85 ? -31.030 -3.432 63.496 1.00 72.25 85 PHE A O 1
ATOM 652 N N . LEU A 1 86 ? -29.964 -5.327 64.054 1.00 67.56 86 LEU A N 1
ATOM 653 C CA . LEU A 1 86 ? -28.717 -5.055 63.348 1.00 67.56 86 LEU A CA 1
ATOM 654 C C . LEU A 1 86 ? -28.473 -6.178 62.336 1.00 67.56 86 LEU A C 1
ATOM 656 O O . LEU A 1 86 ? -27.671 -7.081 62.575 1.00 67.56 86 LEU A O 1
ATOM 660 N N . ASN A 1 87 ? -29.189 -6.162 61.212 1.00 59.56 87 ASN A N 1
ATOM 661 C CA . ASN A 1 87 ? -28.846 -7.038 60.093 1.00 59.56 87 ASN A CA 1
ATOM 662 C C . ASN A 1 87 ? -27.600 -6.481 59.387 1.00 59.56 87 ASN A C 1
ATOM 664 O O . ASN A 1 87 ? -27.688 -5.662 58.476 1.00 59.56 87 ASN A O 1
ATOM 668 N N . ASN A 1 88 ? -26.427 -6.941 59.824 1.00 57.47 88 ASN A N 1
ATOM 669 C CA . ASN A 1 88 ? -25.152 -6.782 59.122 1.00 57.47 88 ASN A CA 1
ATOM 670 C C . ASN A 1 88 ? -25.086 -7.712 57.895 1.00 57.47 88 ASN A C 1
ATOM 672 O O . ASN A 1 88 ? -24.166 -8.520 57.774 1.00 57.47 88 ASN A O 1
ATOM 676 N N . ASP A 1 89 ? -26.049 -7.602 56.978 1.00 56.72 89 ASP A N 1
ATOM 677 C CA . ASP A 1 89 ? -26.013 -8.303 55.692 1.00 56.72 89 ASP A CA 1
ATOM 678 C C . ASP A 1 89 ? -25.004 -7.597 54.761 1.00 56.72 89 ASP A C 1
ATOM 680 O O . ASP A 1 89 ? -25.370 -6.840 53.871 1.00 56.72 89 ASP A O 1
ATOM 684 N N . PHE A 1 90 ? -23.715 -7.796 55.069 1.00 55.28 90 PHE A N 1
ATOM 685 C CA . PHE A 1 90 ? -22.472 -7.725 54.273 1.00 55.28 90 PHE A CA 1
ATOM 686 C C . PHE A 1 90 ? -22.207 -6.575 53.263 1.00 55.28 90 PHE A C 1
ATOM 688 O O . PHE A 1 90 ? -21.124 -6.537 52.688 1.00 55.28 90 PHE A O 1
ATOM 695 N N . TRP A 1 91 ? -23.099 -5.592 53.115 1.00 54.25 91 TRP A N 1
ATOM 696 C CA . TRP A 1 91 ? -22.951 -4.361 52.312 1.00 54.25 91 TRP A CA 1
ATOM 697 C C . TRP A 1 91 ? -23.344 -3.107 53.125 1.00 54.25 91 TRP A C 1
ATOM 699 O O . TRP A 1 91 ? -23.826 -2.103 52.599 1.00 54.25 91 TRP A O 1
ATOM 709 N N . SER A 1 92 ? -23.176 -3.176 54.449 1.00 53.22 92 SER A N 1
ATOM 710 C CA . SER A 1 92 ? -23.496 -2.095 55.386 1.00 53.22 92 SER A CA 1
ATOM 711 C C . SER A 1 92 ? -22.475 -0.955 55.297 1.00 53.22 92 SER A C 1
ATOM 713 O O . SER A 1 92 ? -21.277 -1.163 55.491 1.00 53.22 92 SER A O 1
ATOM 715 N N . ARG A 1 93 ? -22.984 0.256 55.031 1.00 56.31 93 ARG A N 1
ATOM 716 C CA . ARG A 1 93 ? -22.262 1.529 54.880 1.00 56.31 93 ARG A CA 1
ATOM 717 C C . ARG A 1 93 ? -21.177 1.743 55.938 1.00 56.31 93 ARG A C 1
ATOM 719 O O . ARG A 1 93 ? -21.479 1.944 57.111 1.00 56.31 93 ARG A O 1
ATOM 726 N N . ASN A 1 94 ? -19.944 1.901 55.474 1.00 45.34 94 ASN A N 1
ATOM 727 C CA . ASN A 1 94 ? -19.014 2.845 56.078 1.00 45.34 94 ASN A CA 1
ATOM 728 C C . ASN A 1 94 ? -18.216 3.527 54.956 1.00 45.34 94 ASN A C 1
ATOM 730 O O . ASN A 1 94 ? -17.305 2.931 54.392 1.00 45.34 94 ASN A O 1
ATOM 734 N N . GLY A 1 95 ? -18.600 4.752 54.585 1.00 61.59 95 GLY A N 1
ATOM 735 C CA . GLY A 1 95 ? -17.930 5.507 53.517 1.00 61.59 95 GLY A CA 1
ATOM 736 C C . GLY A 1 95 ? -18.138 4.968 52.090 1.00 61.59 95 GLY A C 1
ATOM 737 O O . GLY A 1 95 ? -18.867 4.002 51.890 1.00 61.59 95 GLY A O 1
ATOM 738 N N . ASN A 1 96 ? -17.553 5.682 51.114 1.00 53.44 96 ASN A N 1
ATOM 739 C CA . ASN A 1 96 ? -17.792 5.678 49.654 1.00 53.44 96 ASN A CA 1
ATOM 740 C C . ASN A 1 96 ? -18.353 4.385 49.012 1.00 53.44 96 ASN A C 1
ATOM 742 O O . ASN A 1 96 ? -17.661 3.648 48.319 1.00 53.44 96 ASN A O 1
ATOM 746 N N . TYR A 1 97 ? -19.666 4.238 49.200 1.00 52.69 97 TYR A N 1
ATOM 747 C CA . TYR A 1 97 ? -20.712 3.637 48.370 1.00 52.69 97 TYR A CA 1
ATOM 748 C C . TYR A 1 97 ? -20.462 2.248 47.803 1.00 52.69 97 TYR A C 1
ATOM 750 O O . TYR A 1 97 ? -19.759 2.098 46.812 1.00 52.69 97 TYR A O 1
ATOM 758 N N . ILE A 1 98 ? -21.198 1.279 48.357 1.00 57.47 98 ILE A N 1
ATOM 759 C CA . ILE A 1 98 ? -21.796 0.238 47.534 1.00 57.47 98 ILE A CA 1
ATOM 760 C C . ILE A 1 98 ? -23.316 0.341 47.622 1.00 57.47 98 ILE A C 1
ATOM 762 O O . ILE A 1 98 ? -23.899 0.163 48.691 1.00 57.47 98 ILE A O 1
ATOM 766 N N . TYR A 1 99 ? -23.948 0.705 46.510 1.00 55.75 99 TYR A N 1
ATOM 767 C CA . TYR A 1 99 ? -25.403 0.727 46.366 1.00 55.75 99 TYR A CA 1
ATOM 768 C C . TYR A 1 99 ? -25.868 -0.642 45.861 1.00 55.75 99 TYR A C 1
ATOM 770 O O . TYR A 1 99 ? -25.245 -1.184 44.960 1.00 55.75 99 TYR A O 1
ATOM 778 N N . THR A 1 100 ? -26.926 -1.223 46.427 1.00 57.66 100 THR A N 1
ATOM 779 C CA . THR A 1 100 ? -27.489 -2.506 45.953 1.00 57.66 100 THR A CA 1
ATOM 780 C C . THR A 1 100 ? -29.012 -2.474 45.866 1.00 57.66 100 THR A C 1
ATOM 782 O O . THR A 1 100 ? -29.674 -3.496 46.018 1.00 57.66 100 THR A O 1
ATOM 785 N N . PHE A 1 101 ? -29.602 -1.304 45.598 1.00 57.00 101 PHE A N 1
ATOM 786 C CA . PHE A 1 101 ? -31.060 -1.220 45.470 1.00 57.00 101 PHE A CA 1
ATOM 787 C C . PHE A 1 101 ? -31.594 -1.627 44.086 1.00 57.00 101 PHE A C 1
ATOM 789 O O . PHE A 1 101 ? -32.803 -1.736 43.958 1.00 57.00 101 PHE A O 1
ATOM 796 N N . ASN A 1 102 ? -30.722 -1.852 43.085 1.00 66.88 102 ASN A N 1
ATOM 797 C CA . ASN A 1 102 ? -30.987 -2.505 41.781 1.00 66.88 102 ASN A CA 1
ATOM 798 C C . ASN A 1 102 ? -29.716 -2.575 40.906 1.00 66.88 102 ASN A C 1
ATOM 800 O O . ASN A 1 102 ? -29.564 -3.504 40.109 1.00 66.88 102 ASN A O 1
ATOM 804 N N . ASP A 1 103 ? -28.820 -1.601 41.086 1.00 75.75 103 ASP A N 1
ATOM 805 C CA . ASP A 1 103 ? -27.546 -1.432 40.379 1.00 75.75 103 ASP A CA 1
ATOM 806 C C . ASP A 1 103 ? -26.410 -1.289 41.397 1.00 75.75 103 ASP A C 1
ATOM 808 O O . ASP A 1 103 ? -26.648 -0.827 42.517 1.00 75.75 103 ASP A O 1
ATOM 812 N N . VAL A 1 104 ? -25.193 -1.685 41.014 1.00 82.44 104 VAL A N 1
ATOM 813 C CA . VAL A 1 104 ? -24.001 -1.651 41.871 1.00 82.44 104 VAL A CA 1
ATOM 814 C C . VAL A 1 104 ? -23.175 -0.406 41.566 1.00 82.44 104 VAL A C 1
ATOM 816 O O . VAL A 1 104 ? -22.513 -0.333 40.538 1.00 82.44 104 VAL A O 1
ATOM 819 N N . GLY A 1 105 ? -23.182 0.569 42.472 1.00 81.56 105 GLY A N 1
ATOM 820 C CA . GLY A 1 105 ? -22.272 1.720 42.414 1.00 81.56 105 GLY A CA 1
ATOM 821 C C . GLY A 1 105 ? -21.104 1.543 43.361 1.00 81.56 105 GLY A C 1
ATOM 822 O O . GLY A 1 105 ? -21.372 1.355 44.536 1.00 81.56 105 GLY A O 1
ATOM 823 N N . LEU A 1 106 ? -19.856 1.643 42.903 1.00 81.56 106 LEU A N 1
ATOM 824 C CA . LEU A 1 106 ? -18.666 1.764 43.749 1.00 81.56 106 LEU A CA 1
ATOM 825 C C . LEU A 1 106 ? -18.191 3.220 43.743 1.00 81.56 106 LEU A C 1
ATOM 827 O O . LEU A 1 106 ? -17.908 3.774 42.683 1.00 81.56 106 LEU A O 1
ATOM 831 N N . ALA A 1 107 ? -18.121 3.849 44.919 1.00 79.94 107 ALA A N 1
ATOM 832 C CA . ALA A 1 107 ? -17.805 5.275 45.082 1.00 79.94 107 ALA A CA 1
ATOM 833 C C . ALA A 1 107 ? -18.768 6.264 44.373 1.00 79.94 107 ALA A C 1
ATOM 835 O O . ALA A 1 107 ? -18.468 7.452 44.280 1.00 79.94 107 ALA A O 1
ATOM 836 N N . THR A 1 108 ? -19.961 5.809 43.973 1.00 79.50 108 THR A N 1
ATOM 837 C CA . THR A 1 108 ? -21.075 6.638 43.479 1.00 79.50 108 THR A CA 1
ATOM 838 C C . THR A 1 108 ? -22.394 6.234 44.145 1.00 79.50 108 THR A C 1
ATOM 840 O O . THR A 1 108 ? -22.653 5.052 44.373 1.00 79.50 108 THR A O 1
ATOM 843 N N . ALA A 1 109 ? -23.233 7.220 44.477 1.00 74.81 109 ALA A N 1
ATOM 844 C CA . ALA A 1 109 ? -24.552 7.008 45.085 1.00 74.81 109 ALA A CA 1
ATOM 845 C C . ALA A 1 109 ? -25.699 6.936 44.058 1.00 74.81 109 ALA A C 1
ATOM 847 O O . ALA A 1 109 ? -26.826 6.620 44.435 1.00 74.81 109 ALA A O 1
ATOM 848 N N . ALA A 1 110 ? -25.417 7.233 42.787 1.00 81.44 110 ALA A N 1
ATOM 849 C CA . ALA A 1 110 ? -26.370 7.190 41.682 1.00 81.44 110 ALA A CA 1
ATOM 850 C C . ALA A 1 110 ? -25.700 6.506 40.477 1.00 81.44 110 ALA A C 1
ATOM 852 O O . ALA A 1 110 ? -25.200 7.203 39.594 1.00 81.44 110 ALA A O 1
ATOM 853 N N . PRO A 1 111 ? -25.620 5.161 40.469 1.00 82.06 111 PRO A N 1
ATOM 854 C CA . PRO A 1 111 ? -25.035 4.418 39.358 1.00 82.06 111 PRO A CA 1
ATOM 855 C C . PRO A 1 111 ? -25.756 4.772 38.055 1.00 82.06 111 PRO A C 1
ATOM 857 O O . PRO A 1 111 ? -26.982 4.686 37.995 1.00 82.06 111 PRO A O 1
ATOM 860 N N . ALA A 1 112 ? -25.016 5.171 37.019 1.00 83.88 112 ALA A N 1
ATOM 861 C CA . ALA A 1 112 ? -25.606 5.424 35.700 1.00 83.88 112 ALA A CA 1
ATOM 862 C C . ALA A 1 112 ? -25.934 4.124 34.937 1.00 83.88 112 ALA A C 1
ATOM 864 O O . ALA A 1 112 ? -26.688 4.145 33.968 1.00 83.88 112 ALA A O 1
ATOM 865 N N . GLU A 1 113 ? -25.357 3.002 35.374 1.00 84.38 113 GLU A N 1
ATOM 866 C CA . GLU A 1 113 ? -25.447 1.680 34.757 1.00 84.38 113 GLU A CA 1
ATOM 867 C C . GLU A 1 113 ? -25.498 0.577 35.825 1.00 84.38 113 GLU A C 1
ATOM 869 O O . GLU A 1 113 ? -25.259 0.821 37.008 1.00 84.38 113 GLU A O 1
ATOM 874 N N . LYS A 1 114 ? -25.738 -0.672 35.393 1.00 82.50 114 LYS A N 1
ATOM 875 C CA . LYS A 1 114 ? -25.809 -1.856 36.278 1.00 82.50 114 LYS A CA 1
ATOM 876 C C . LYS A 1 114 ? -24.594 -2.037 37.192 1.00 82.50 114 LYS A C 1
ATOM 878 O O . LYS A 1 114 ? -24.747 -2.536 38.306 1.00 82.50 114 LYS A O 1
ATOM 883 N N . LEU A 1 115 ? -23.411 -1.662 36.712 1.00 85.44 115 LEU A N 1
ATOM 884 C CA . LEU A 1 115 ? -22.187 -1.560 37.496 1.00 85.44 115 LEU A CA 1
ATOM 885 C C . LEU A 1 115 ? -21.502 -0.242 37.126 1.00 85.44 115 LEU A C 1
ATOM 887 O O . LEU A 1 115 ? -21.040 -0.097 35.996 1.00 85.44 115 LEU A O 1
ATOM 891 N N . ASP A 1 116 ? -21.434 0.690 38.070 1.00 82.75 116 ASP A N 1
ATOM 892 C CA . ASP A 1 116 ? -20.775 1.987 37.916 1.00 82.75 116 ASP A CA 1
ATOM 893 C C . ASP A 1 116 ? -19.669 2.118 38.966 1.00 82.75 116 ASP A C 1
ATOM 895 O O . ASP A 1 116 ? -19.910 1.929 40.157 1.00 82.75 116 ASP A O 1
ATOM 899 N N . ILE A 1 117 ? -18.440 2.390 38.537 1.00 85.94 117 ILE A N 1
ATOM 900 C CA . ILE A 1 117 ? -17.278 2.494 39.422 1.00 85.94 117 ILE A CA 1
ATOM 901 C C . ILE A 1 117 ? -16.649 3.861 39.203 1.00 85.94 117 ILE A C 1
ATOM 903 O O . ILE A 1 117 ? -15.966 4.093 38.206 1.00 85.94 117 ILE A O 1
ATOM 907 N N . TYR A 1 118 ? -16.845 4.759 40.166 1.00 82.69 118 TYR A N 1
ATOM 908 C CA . TYR A 1 118 ? -16.248 6.088 40.144 1.00 82.69 118 TYR A CA 1
ATOM 909 C C . TYR A 1 118 ? -14.814 6.029 40.689 1.00 82.69 118 TYR A C 1
ATOM 911 O O . TYR A 1 118 ? -14.541 6.350 41.847 1.00 82.69 118 TYR A O 1
ATOM 919 N N . GLY A 1 119 ? -13.892 5.540 39.855 1.00 80.06 119 GLY A N 1
ATOM 920 C CA . GLY A 1 119 ? -12.475 5.396 40.185 1.00 80.06 119 GLY A CA 1
ATOM 921 C C . GLY A 1 119 ? -11.771 4.282 39.408 1.00 80.06 119 GLY A C 1
ATOM 922 O O . GLY A 1 119 ? -12.258 3.792 38.392 1.00 80.06 119 GLY A O 1
ATOM 923 N N . ASN A 1 120 ? -10.603 3.872 39.907 1.00 79.69 120 ASN A N 1
ATOM 924 C CA . ASN A 1 120 ? -9.799 2.810 39.299 1.00 79.69 120 ASN A CA 1
ATOM 925 C C . ASN A 1 120 ? -10.327 1.413 39.668 1.00 79.69 120 ASN A C 1
ATOM 927 O O . ASN A 1 120 ? -10.685 1.163 40.818 1.00 79.69 120 ASN A O 1
ATOM 931 N N . ILE A 1 121 ? -10.269 0.472 38.721 1.00 85.19 121 ILE A N 1
ATOM 932 C CA . ILE A 1 121 ? -10.589 -0.947 38.941 1.00 85.19 121 ILE A CA 1
ATOM 933 C C . ILE A 1 121 ? -9.286 -1.758 38.941 1.00 85.19 121 ILE A C 1
ATOM 935 O O . ILE A 1 121 ? -8.566 -1.773 37.946 1.00 85.19 121 ILE A O 1
ATOM 939 N N . MET A 1 122 ? -8.993 -2.468 40.036 1.00 81.06 122 MET A N 1
ATOM 940 C CA . MET A 1 122 ? -7.924 -3.475 40.091 1.00 81.06 122 MET A CA 1
ATOM 941 C C . MET A 1 122 ? -8.540 -4.876 40.078 1.00 81.06 122 MET A C 1
ATOM 943 O O . MET A 1 122 ? -9.277 -5.239 40.992 1.00 81.06 122 MET A O 1
ATOM 947 N N . LEU A 1 123 ? -8.188 -5.685 39.079 1.00 81.06 123 LEU A N 1
ATOM 948 C CA . LEU A 1 123 ? -8.586 -7.090 38.984 1.00 81.06 123 LEU A CA 1
ATOM 949 C C . LEU A 1 123 ? -7.366 -7.973 39.243 1.00 81.06 123 LEU A C 1
ATOM 951 O O . LEU A 1 123 ? -6.300 -7.749 38.676 1.00 81.06 123 LEU A O 1
ATOM 955 N N . ARG A 1 124 ? -7.509 -8.972 40.118 1.00 77.38 124 ARG A N 1
ATOM 956 C CA . ARG A 1 124 ? -6.439 -9.938 40.439 1.00 77.38 124 ARG A CA 1
ATOM 957 C C . ARG A 1 124 ? -6.493 -11.208 39.573 1.00 77.38 124 ARG A C 1
ATOM 959 O O . ARG A 1 124 ? -5.798 -12.172 39.869 1.00 77.38 124 ARG A O 1
ATOM 966 N N . GLY A 1 125 ? -7.319 -11.201 38.529 1.00 74.75 125 GLY A N 1
ATOM 967 C CA . GLY A 1 125 ? -7.522 -12.286 37.570 1.00 74.75 125 GLY A CA 1
ATOM 968 C C . GLY A 1 125 ? -8.153 -11.753 36.283 1.00 74.75 125 GLY A C 1
ATOM 969 O O . GLY A 1 125 ? -8.199 -10.537 36.079 1.00 74.75 125 GLY A O 1
ATOM 970 N N . ASP A 1 126 ? -8.654 -12.652 35.439 1.00 64.75 126 ASP A N 1
ATOM 971 C CA . ASP A 1 126 ? -9.211 -12.281 34.138 1.00 64.75 126 ASP 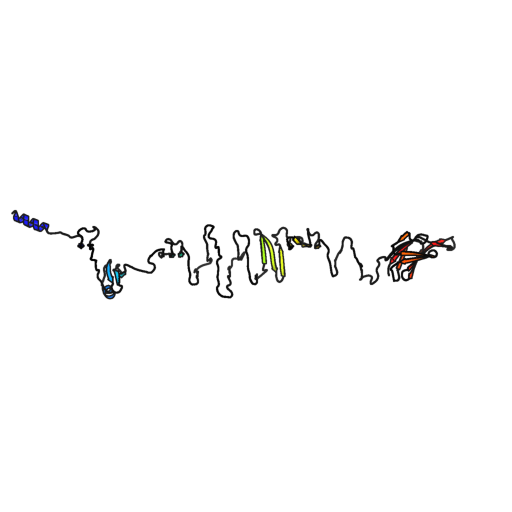A CA 1
ATOM 972 C C . ASP A 1 126 ? -10.578 -11.597 34.263 1.00 64.75 126 ASP A C 1
ATOM 974 O O . ASP A 1 126 ? -11.459 -12.030 35.010 1.00 64.75 126 ASP A O 1
ATOM 978 N N . LEU A 1 127 ? -10.779 -10.535 33.479 1.00 78.06 127 LEU A N 1
ATOM 979 C CA . LEU A 1 127 ? -12.090 -9.921 33.303 1.00 78.06 127 LEU A CA 1
ATOM 980 C C . LEU A 1 127 ? -12.863 -10.658 32.206 1.00 78.06 127 LEU A C 1
ATOM 982 O O . LEU A 1 127 ? -12.690 -10.375 31.020 1.00 78.06 127 LEU A O 1
ATOM 986 N N . GLN A 1 128 ? -13.750 -11.576 32.585 1.00 69.19 128 GLN A N 1
ATOM 987 C CA . GLN A 1 128 ? -14.660 -12.209 31.632 1.00 69.19 128 GLN A CA 1
ATOM 988 C C . GLN A 1 128 ? -15.918 -11.347 31.433 1.00 69.19 128 GLN A C 1
ATOM 990 O O . GLN A 1 128 ? -16.837 -11.362 32.247 1.00 69.19 128 GLN A O 1
ATOM 995 N N . LEU A 1 129 ? -15.994 -10.622 30.315 1.00 72.56 129 LEU A N 1
ATOM 996 C CA . LEU A 1 129 ? -17.205 -9.908 29.895 1.00 72.56 129 LEU A CA 1
ATOM 997 C C . LEU A 1 129 ? -18.014 -10.805 28.952 1.00 72.56 129 LEU A C 1
ATOM 999 O O . LEU A 1 129 ? -17.659 -10.976 27.790 1.00 72.56 129 LEU A O 1
ATOM 1003 N N . THR A 1 130 ? -19.093 -11.409 29.452 1.00 61.50 130 THR A N 1
ATOM 1004 C CA . THR A 1 130 ? -20.019 -12.232 28.654 1.00 61.50 130 THR A CA 1
ATOM 1005 C C . THR A 1 130 ? -21.421 -11.637 28.749 1.00 61.50 130 THR A C 1
ATOM 1007 O O . THR A 1 130 ? -21.932 -11.464 29.852 1.00 61.50 130 THR A O 1
ATOM 1010 N N . ARG A 1 131 ? -22.072 -11.338 27.618 1.00 61.66 131 ARG A N 1
ATOM 1011 C CA . ARG A 1 131 ? -23.507 -11.012 27.591 1.00 61.66 131 ARG A CA 1
ATOM 1012 C C . ARG A 1 131 ? -24.270 -12.149 26.917 1.00 61.66 131 ARG A C 1
ATOM 1014 O O . ARG A 1 131 ? -23.928 -12.555 25.812 1.00 61.66 131 ARG A O 1
ATOM 1021 N N . TYR A 1 132 ? -25.312 -12.647 27.578 1.00 58.69 132 TYR A N 1
ATOM 1022 C CA . TYR A 1 132 ? -26.235 -13.631 27.017 1.00 58.69 132 TYR A CA 1
ATOM 1023 C C . TYR A 1 132 ? -27.341 -12.889 26.248 1.00 58.69 132 TYR A C 1
ATOM 1025 O O . TYR A 1 132 ? -28.258 -12.376 26.883 1.00 58.69 132 TYR A O 1
ATOM 1033 N N . SER A 1 133 ? -27.205 -12.752 24.918 1.00 53.50 133 SER A N 1
ATOM 1034 C CA . SER A 1 133 ? -28.294 -12.652 23.910 1.00 53.50 133 SER A CA 1
ATOM 1035 C C . SER A 1 133 ? -27.968 -11.728 22.715 1.00 53.50 133 SER A C 1
ATOM 1037 O O . SER A 1 133 ? -27.735 -10.535 22.900 1.00 53.50 133 SER A O 1
ATOM 1039 N N . GLY A 1 134 ? -28.071 -12.289 21.498 1.00 52.44 134 GLY A N 1
ATOM 1040 C CA . GLY A 1 134 ? -28.800 -11.677 20.374 1.00 52.44 134 GLY A CA 1
ATOM 1041 C C . GLY A 1 134 ? -28.095 -10.689 19.432 1.00 52.44 134 GLY A C 1
ATOM 1042 O O . GLY A 1 134 ? -28.190 -9.479 19.596 1.00 52.44 134 GLY A O 1
ATOM 1043 N N . THR A 1 135 ? -27.547 -11.227 18.339 1.00 53.50 135 THR A N 1
ATOM 1044 C CA . THR A 1 135 ? -27.386 -10.636 16.984 1.00 53.50 135 THR A CA 1
ATOM 1045 C C . THR A 1 135 ? -26.476 -9.426 16.712 1.00 53.50 135 THR A C 1
ATOM 1047 O O . THR A 1 135 ? -26.052 -9.308 15.568 1.00 53.50 135 THR A O 1
ATOM 1050 N N . THR A 1 136 ? -26.041 -8.611 17.678 1.00 50.69 136 THR A N 1
ATOM 1051 C CA . THR A 1 136 ? -24.911 -7.668 17.460 1.00 50.69 136 THR A CA 1
ATOM 1052 C C . THR A 1 136 ? -24.119 -7.440 18.746 1.00 50.69 136 THR A C 1
ATOM 1054 O O . THR A 1 136 ? -24.654 -6.926 19.726 1.00 50.69 136 THR A O 1
ATOM 1057 N N . ASN A 1 137 ? -22.835 -7.816 18.735 1.00 49.81 137 ASN A N 1
ATOM 1058 C CA . ASN A 1 137 ? -21.989 -7.956 19.924 1.00 49.81 137 ASN A CA 1
ATOM 1059 C C . ASN A 1 137 ? -20.823 -6.960 19.917 1.00 49.81 137 ASN A C 1
ATOM 1061 O O . ASN A 1 137 ? -19.736 -7.298 19.454 1.00 49.81 137 ASN A O 1
ATOM 1065 N N . ASN A 1 138 ? -21.005 -5.770 20.489 1.00 54.09 138 ASN A N 1
ATOM 1066 C CA . ASN A 1 138 ? -19.879 -4.866 20.726 1.00 54.09 138 ASN A CA 1
ATOM 1067 C C . ASN A 1 138 ? -19.597 -4.768 22.229 1.00 54.09 138 ASN A C 1
ATOM 1069 O O . ASN A 1 138 ? -20.388 -4.193 22.977 1.00 54.09 138 ASN A O 1
ATOM 1073 N N . ILE A 1 139 ? -18.448 -5.292 22.670 1.00 63.25 139 ILE A N 1
ATOM 1074 C CA . ILE A 1 139 ? -17.829 -4.870 23.933 1.00 63.25 139 ILE A CA 1
ATOM 1075 C C . ILE A 1 139 ? -17.162 -3.526 23.636 1.00 63.25 139 ILE A C 1
ATOM 1077 O O . ILE A 1 139 ? -16.070 -3.468 23.074 1.00 63.25 139 ILE A O 1
ATOM 1081 N N . ASN A 1 140 ? -17.860 -2.433 23.940 1.00 56.47 140 ASN A N 1
ATOM 1082 C CA . ASN A 1 140 ? -17.345 -1.087 23.714 1.00 56.47 140 ASN A CA 1
ATOM 1083 C C . ASN A 1 140 ? -16.455 -0.669 24.892 1.00 56.47 140 ASN A C 1
ATOM 1085 O O . ASN A 1 140 ? -16.961 -0.337 25.960 1.00 56.47 140 ASN A O 1
ATOM 1089 N N . PHE A 1 141 ? -15.138 -0.623 24.691 1.00 67.19 141 PHE A N 1
ATOM 1090 C CA . PHE A 1 141 ? -14.234 0.112 25.579 1.00 67.19 141 PHE A CA 1
ATOM 1091 C C . PHE A 1 141 ? -14.256 1.591 25.169 1.00 67.19 141 PHE A C 1
ATOM 1093 O O . PHE A 1 141 ? -13.540 2.002 24.258 1.00 67.19 141 PHE A O 1
ATOM 1100 N N . ARG A 1 142 ? -15.147 2.384 25.778 1.00 58.22 142 ARG A N 1
ATOM 1101 C CA . ARG A 1 142 ? -15.287 3.821 25.495 1.00 58.22 142 ARG A CA 1
ATOM 1102 C C . ARG A 1 142 ? -14.502 4.633 26.524 1.00 58.22 142 ARG A C 1
ATOM 1104 O O . ARG A 1 142 ? -14.822 4.586 27.705 1.00 58.22 142 ARG A O 1
ATOM 1111 N N . PHE A 1 143 ? -13.520 5.406 26.071 1.00 59.12 143 PHE A N 1
ATOM 1112 C CA . PHE A 1 143 ? -12.824 6.397 26.894 1.00 59.12 143 PHE A CA 1
ATOM 1113 C C . PHE A 1 143 ? -13.485 7.764 26.655 1.00 59.12 143 PHE A C 1
ATOM 1115 O O . PHE A 1 143 ? -13.355 8.325 25.569 1.00 59.12 143 PHE A O 1
ATOM 1122 N N . ASN A 1 144 ? -14.261 8.268 27.619 1.00 52.22 144 ASN A N 1
ATOM 1123 C CA . ASN A 1 144 ? -14.855 9.609 27.557 1.00 52.22 144 ASN A CA 1
ATOM 1124 C C . ASN A 1 144 ? -13.940 10.578 28.311 1.00 52.22 144 ASN A C 1
ATOM 1126 O O . ASN A 1 144 ? -13.873 10.515 29.535 1.00 52.22 144 ASN A O 1
ATOM 1130 N N . GLY A 1 145 ? -13.253 11.457 27.581 1.00 46.75 145 GLY A N 1
ATOM 1131 C CA . GLY A 1 145 ? -12.319 12.429 28.141 1.00 46.75 145 GLY A CA 1
ATOM 1132 C C . GLY A 1 145 ? -12.461 13.815 27.529 1.00 46.75 145 GLY A C 1
ATOM 1133 O O . GLY A 1 145 ? -12.712 13.939 26.328 1.00 46.75 145 GLY A O 1
ATOM 1134 N N . SER A 1 146 ? -12.285 14.869 28.328 1.00 46.06 146 SER A N 1
ATOM 1135 C CA . SER A 1 146 ? -12.283 16.254 27.842 1.00 46.06 146 SER A CA 1
ATOM 1136 C C . SER A 1 146 ? -10.887 16.633 27.352 1.00 46.06 146 SER A C 1
ATOM 1138 O O . SER A 1 146 ? -10.071 17.079 28.143 1.00 46.06 146 SER A O 1
ATOM 1140 N N . SER A 1 147 ? -10.590 16.467 26.059 1.00 47.28 147 SER A N 1
ATOM 1141 C CA . SER A 1 147 ? -9.383 16.952 25.339 1.00 47.28 147 SER A CA 1
ATOM 1142 C C . SER A 1 147 ? -7.973 16.610 25.882 1.00 47.28 147 SER A C 1
ATOM 1144 O O . SER A 1 147 ? -7.004 16.777 25.147 1.00 47.28 147 SER A O 1
ATOM 1146 N N . SER A 1 148 ? -7.829 16.092 27.103 1.00 48.06 148 SER A N 1
ATOM 1147 C CA . SER A 1 148 ? -6.562 15.745 27.759 1.00 48.06 148 SER A CA 1
ATOM 1148 C C . SER A 1 148 ? -6.508 14.301 28.270 1.00 48.06 148 SER A C 1
ATOM 1150 O O . SER A 1 148 ? -5.414 13.816 28.546 1.00 48.06 148 SER A O 1
ATOM 1152 N N . ASP A 1 149 ? -7.629 13.570 28.301 1.00 45.78 149 ASP A N 1
ATOM 1153 C CA . ASP A 1 149 ? -7.655 12.146 28.685 1.00 45.78 149 ASP A CA 1
ATOM 1154 C C . ASP A 1 149 ? -7.452 11.235 27.465 1.00 45.78 149 ASP A C 1
ATOM 1156 O O . ASP A 1 149 ? -8.225 10.318 27.181 1.00 45.78 149 ASP A O 1
ATOM 1160 N N . ASN A 1 150 ? -6.398 11.513 26.698 1.00 45.41 150 ASN A N 1
ATOM 1161 C CA . ASN A 1 150 ? -5.913 10.555 25.715 1.00 45.41 150 ASN A CA 1
ATOM 1162 C C . ASN A 1 150 ? -5.307 9.355 26.450 1.00 45.41 150 ASN A C 1
ATOM 1164 O O . ASN A 1 150 ? -4.603 9.511 27.451 1.00 45.41 150 ASN A O 1
ATOM 1168 N N . LEU A 1 151 ? -5.513 8.157 25.900 1.00 51.47 151 LEU A N 1
ATOM 1169 C CA . LEU A 1 151 ? -4.746 6.961 26.231 1.00 51.47 151 LEU A CA 1
ATOM 1170 C C . LEU A 1 151 ? -3.275 7.223 25.833 1.00 51.47 151 LEU A C 1
ATOM 1172 O O . LEU A 1 151 ? -2.842 6.895 24.733 1.00 51.47 151 LEU A O 1
ATOM 1176 N N . THR A 1 152 ? -2.505 7.894 26.693 1.00 46.62 152 THR A N 1
ATOM 1177 C CA . THR A 1 152 ? -1.081 8.239 26.463 1.00 46.62 152 THR A CA 1
ATOM 1178 C C . THR A 1 152 ? -0.189 7.001 26.334 1.00 46.62 152 THR A C 1
ATOM 1180 O O . THR A 1 152 ? 0.958 7.072 25.906 1.00 46.62 152 THR A O 1
ATOM 1183 N N . GLN A 1 153 ? -0.752 5.853 26.683 1.00 44.78 153 GLN A N 1
ATOM 1184 C CA . GLN A 1 153 ? -0.203 4.521 26.648 1.00 44.78 153 GLN A CA 1
ATOM 1185 C C . GLN A 1 153 ? -1.326 3.650 26.077 1.00 44.78 153 GLN A C 1
ATOM 1187 O O . GLN A 1 153 ? -2.405 3.647 26.651 1.00 44.78 153 GLN A O 1
ATOM 1192 N N . GLY A 1 154 ? -1.131 3.002 24.923 1.00 49.53 154 GLY A N 1
ATOM 1193 C CA . GLY A 1 154 ? -2.159 2.192 24.250 1.00 49.53 154 GLY A CA 1
ATOM 1194 C C . GLY A 1 154 ? -2.878 1.193 25.177 1.00 49.53 154 GLY A C 1
ATOM 1195 O O . GLY A 1 154 ? -2.451 0.943 26.301 1.00 49.53 154 GLY A O 1
ATOM 1196 N N . LEU A 1 155 ? -3.955 0.557 24.707 1.00 58.56 155 LEU A N 1
ATOM 1197 C CA . LEU A 1 155 ? -4.507 -0.622 25.384 1.00 58.56 155 LEU A CA 1
ATOM 1198 C C . LEU A 1 155 ? -3.432 -1.724 25.347 1.00 58.56 155 LEU A C 1
ATOM 1200 O O . LEU A 1 155 ? -3.298 -2.451 24.365 1.00 58.56 155 LEU A O 1
ATOM 1204 N N . PHE A 1 156 ? -2.598 -1.784 26.385 1.00 48.47 156 PHE A N 1
ATOM 1205 C CA . PHE A 1 156 ? -1.457 -2.686 26.463 1.00 48.47 156 PHE A CA 1
ATOM 1206 C C . PHE A 1 156 ? -1.926 -4.087 26.864 1.00 48.47 156 PHE A C 1
ATOM 1208 O O . PHE A 1 156 ? -2.066 -4.397 28.045 1.00 48.47 156 PHE A O 1
ATOM 1215 N N . PHE A 1 157 ? -2.111 -4.975 25.885 1.00 53.91 157 PHE A N 1
ATOM 1216 C CA . PHE A 1 157 ? -2.199 -6.414 26.143 1.00 53.91 157 PHE A CA 1
ATOM 1217 C C . PHE A 1 157 ? -0.795 -6.964 26.427 1.00 53.91 157 PHE A C 1
ATOM 1219 O O . PHE A 1 157 ? -0.114 -7.477 25.538 1.00 53.91 157 PHE A O 1
ATOM 1226 N N . LYS A 1 158 ? -0.320 -6.836 27.670 1.00 41.59 158 LYS A N 1
ATOM 1227 C CA . LYS A 1 158 ? 0.923 -7.487 28.103 1.00 41.59 158 LYS A CA 1
ATOM 1228 C C . LYS A 1 158 ? 0.663 -8.981 28.290 1.00 41.59 158 LYS A C 1
ATOM 1230 O O . LYS A 1 158 ? 0.220 -9.411 29.349 1.00 41.59 158 LYS A O 1
ATOM 1235 N N . ILE A 1 159 ? 0.970 -9.776 27.273 1.00 47.81 159 ILE A N 1
ATOM 1236 C CA . ILE A 1 159 ? 0.992 -11.236 27.395 1.00 47.81 159 ILE A CA 1
ATOM 1237 C C . ILE A 1 159 ? 2.373 -11.604 27.938 1.00 47.81 159 ILE A C 1
ATOM 1239 O O . ILE A 1 159 ? 3.367 -11.612 27.215 1.00 47.81 159 ILE A O 1
ATOM 1243 N N . ALA A 1 160 ? 2.461 -11.795 29.253 1.00 35.19 160 ALA A N 1
ATOM 1244 C CA . ALA A 1 160 ? 3.691 -12.239 29.893 1.00 35.19 160 ALA A CA 1
ATOM 1245 C C . ALA A 1 160 ? 3.883 -13.747 29.644 1.00 35.19 160 ALA A C 1
ATOM 1247 O O . ALA A 1 160 ? 3.069 -14.549 30.089 1.00 35.19 160 ALA A O 1
ATOM 1248 N N . GLY A 1 161 ? 4.965 -14.115 28.947 1.00 35.53 161 GLY A N 1
ATOM 1249 C CA . GLY A 1 161 ? 5.339 -15.504 28.639 1.00 35.53 161 GLY A CA 1
ATOM 1250 C C . GLY A 1 161 ? 5.267 -15.818 27.140 1.00 35.53 161 GLY A C 1
ATOM 1251 O O . GLY A 1 161 ? 4.225 -15.665 26.512 1.00 35.53 161 GLY A O 1
ATOM 1252 N N . ASN A 1 162 ? 6.386 -16.236 26.541 1.00 40.09 162 ASN A N 1
ATOM 1253 C CA . ASN A 1 162 ? 6.435 -16.666 25.137 1.00 40.09 162 ASN A CA 1
ATOM 1254 C C . ASN A 1 162 ? 5.848 -18.086 24.968 1.00 40.09 162 ASN A C 1
ATOM 1256 O O . ASN A 1 162 ? 6.092 -18.904 25.856 1.00 40.09 162 ASN A O 1
ATOM 1260 N N . PRO A 1 163 ? 5.232 -18.454 23.818 1.00 48.62 163 PRO A N 1
ATOM 1261 C CA . PRO A 1 163 ? 5.005 -17.650 22.609 1.00 48.62 163 PRO A CA 1
ATOM 1262 C C . PRO A 1 163 ? 3.545 -17.685 22.076 1.00 48.62 163 PRO A C 1
ATOM 1264 O O . PRO A 1 163 ? 2.771 -18.594 22.357 1.00 48.62 163 PRO A O 1
ATOM 1267 N N . ARG A 1 164 ? 3.226 -16.748 21.165 1.00 41.19 164 ARG A N 1
ATOM 1268 C CA . ARG A 1 164 ? 2.029 -16.709 20.281 1.00 41.19 164 ARG A CA 1
ATOM 1269 C C . ARG A 1 164 ? 0.716 -16.197 20.891 1.00 41.19 164 ARG A C 1
ATOM 1271 O O . ARG A 1 164 ? -0.345 -16.786 20.707 1.00 41.19 164 ARG A O 1
ATOM 1278 N N . GLY A 1 165 ? 0.755 -15.024 21.512 1.00 40.69 165 GLY A N 1
ATOM 1279 C CA . GLY A 1 165 ? -0.454 -14.218 21.657 1.00 40.69 165 GLY A CA 1
ATOM 1280 C C . GLY A 1 165 ? -0.858 -13.594 20.319 1.00 40.69 165 GLY A C 1
ATOM 1281 O O . GLY A 1 165 ? -0.238 -12.627 19.891 1.00 40.69 165 GLY A O 1
ATOM 1282 N N . PHE A 1 166 ? -1.871 -14.137 19.642 1.00 46.69 166 PHE A N 1
ATOM 1283 C CA . PHE A 1 166 ? -2.470 -13.500 18.466 1.00 46.69 166 PHE A CA 1
ATOM 1284 C C . PHE A 1 166 ? -3.621 -12.587 18.909 1.00 46.69 166 PHE A C 1
ATOM 1286 O O . PHE A 1 166 ? -4.686 -13.077 19.285 1.00 46.69 166 PHE A O 1
ATOM 1293 N N . LEU A 1 167 ? -3.447 -11.263 18.815 1.00 55.09 167 LEU A N 1
ATOM 1294 C CA . LEU A 1 167 ? -4.582 -10.335 18.812 1.00 55.09 167 LEU A CA 1
ATOM 1295 C C . LEU A 1 167 ? -5.325 -10.519 17.485 1.00 55.09 167 LEU A C 1
ATOM 1297 O O . LEU A 1 167 ? -4.920 -9.995 16.450 1.00 55.09 167 LEU A O 1
ATOM 1301 N N . THR A 1 168 ? -6.383 -11.326 17.502 1.00 47.81 168 THR A N 1
ATOM 1302 C CA . THR A 1 168 ? -7.190 -11.586 16.307 1.00 47.81 168 THR A CA 1
ATOM 1303 C C . THR A 1 168 ? -8.376 -10.633 16.290 1.00 47.81 168 THR A C 1
ATOM 1305 O O . THR A 1 168 ? -9.332 -10.820 17.038 1.00 47.81 168 THR A O 1
ATOM 1308 N N . PHE A 1 169 ? -8.360 -9.643 15.402 1.00 59.41 169 PHE A N 1
ATOM 1309 C CA . PHE A 1 169 ? -9.579 -8.921 15.044 1.00 59.41 169 PHE A CA 1
ATOM 1310 C C . PHE A 1 169 ? -10.395 -9.805 14.084 1.00 59.41 169 PHE A C 1
ATOM 1312 O O . PHE A 1 169 ? -10.241 -9.713 12.870 1.00 59.41 169 PHE A O 1
ATOM 1319 N N . ARG A 1 170 ? -11.221 -10.726 14.604 1.00 44.44 170 ARG A N 1
ATOM 1320 C CA . ARG A 1 170 ? -12.210 -11.440 13.774 1.00 44.44 170 ARG A CA 1
ATOM 1321 C C . ARG A 1 170 ? -13.421 -10.532 13.586 1.00 44.44 170 ARG A C 1
A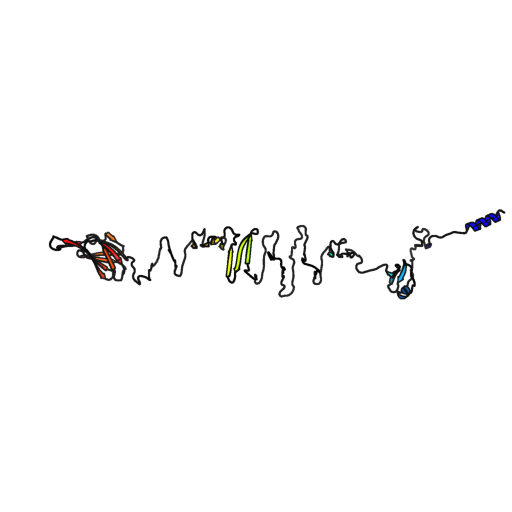TOM 1323 O O . ARG A 1 170 ? -14.080 -10.209 14.568 1.00 44.44 170 ARG A O 1
ATOM 1330 N N . HIS A 1 171 ? -13.733 -10.147 12.354 1.00 53.34 171 HIS A N 1
ATOM 1331 C CA . HIS A 1 171 ? -15.049 -9.603 12.018 1.00 53.34 171 HIS A CA 1
ATOM 1332 C C . HIS A 1 171 ? -15.849 -10.719 11.325 1.00 53.34 171 HIS A C 1
ATOM 1334 O O . HIS A 1 171 ? -15.351 -11.336 10.384 1.00 53.34 171 HIS A O 1
ATOM 1340 N N . SER A 1 172 ? -17.052 -11.035 11.815 1.00 43.22 172 SER A N 1
ATOM 1341 C CA . SER A 1 172 ? -17.954 -11.981 11.145 1.00 43.22 172 SER A CA 1
ATOM 1342 C C . SER A 1 172 ? -18.962 -11.217 10.287 1.00 43.22 172 SER A C 1
ATOM 1344 O O . SER A 1 172 ? -19.721 -10.406 10.810 1.00 43.22 172 SER A O 1
ATOM 1346 N N . ASP A 1 173 ? -18.914 -11.492 8.987 1.00 46.22 173 ASP A N 1
ATOM 1347 C CA . ASP A 1 173 ? -19.958 -11.392 7.962 1.00 46.22 173 ASP A CA 1
ATOM 1348 C C . ASP A 1 173 ? -20.946 -10.215 8.003 1.00 46.22 173 ASP A C 1
ATOM 1350 O O . ASP A 1 173 ? -22.039 -10.322 8.553 1.00 46.22 173 ASP A O 1
ATOM 1354 N N . VAL A 1 174 ? -20.632 -9.157 7.242 1.00 42.06 174 VAL A N 1
ATOM 1355 C CA . VAL A 1 174 ? -21.637 -8.432 6.443 1.00 42.06 174 VAL A CA 1
ATOM 1356 C C . VAL A 1 174 ? -21.018 -8.085 5.084 1.00 42.06 174 VAL A C 1
ATOM 1358 O O . VAL A 1 174 ? -19.920 -7.534 5.012 1.00 42.06 174 VAL A O 1
ATOM 1361 N N . ALA A 1 175 ? -21.700 -8.448 3.996 1.00 39.03 175 ALA A N 1
ATOM 1362 C CA . ALA A 1 175 ? -21.239 -8.248 2.624 1.00 39.03 175 ALA A CA 1
ATOM 1363 C C . ALA A 1 175 ? -20.943 -6.766 2.323 1.00 39.03 175 ALA A C 1
ATOM 1365 O O . ALA A 1 175 ? -21.797 -5.909 2.538 1.00 39.03 175 ALA A O 1
ATOM 1366 N N . GLY A 1 176 ? -19.751 -6.468 1.792 1.00 46.03 176 GLY A N 1
ATOM 1367 C CA . GLY A 1 176 ? -19.455 -5.151 1.221 1.00 46.03 176 GLY A CA 1
ATOM 1368 C C . GLY A 1 176 ? -18.008 -4.703 1.358 1.00 46.03 176 GLY A C 1
ATOM 1369 O O . GLY A 1 176 ? -17.353 -4.531 0.343 1.00 46.03 176 GLY A O 1
ATOM 1370 N N . GLU A 1 177 ? -17.478 -4.539 2.574 1.00 49.50 177 GLU A N 1
ATOM 1371 C CA . GLU A 1 177 ? -16.083 -4.121 2.792 1.00 49.50 177 GLU A CA 1
ATOM 1372 C C . GLU A 1 177 ? -15.564 -4.542 4.177 1.00 49.50 177 GLU A C 1
ATOM 1374 O O . GLU A 1 177 ? -15.720 -3.852 5.185 1.00 49.50 177 GLU A O 1
ATOM 1379 N N . ASN A 1 178 ? -14.888 -5.681 4.209 1.00 50.25 178 ASN A N 1
ATOM 1380 C CA . ASN A 1 178 ? -14.288 -6.286 5.393 1.00 50.25 178 ASN A CA 1
ATOM 1381 C C . ASN A 1 178 ? -12.903 -5.674 5.689 1.00 50.25 178 ASN A C 1
ATOM 1383 O O . ASN A 1 178 ? -11.886 -6.180 5.218 1.00 50.25 178 ASN A O 1
ATOM 1387 N N . LYS A 1 179 ? -12.843 -4.549 6.418 1.00 55.19 179 LYS A N 1
ATOM 1388 C CA . LYS A 1 179 ? -11.586 -3.819 6.694 1.00 55.19 179 LYS A CA 1
ATOM 1389 C C . LYS A 1 179 ? -11.303 -3.734 8.201 1.00 55.19 179 LYS A C 1
ATOM 1391 O O . LYS A 1 179 ? -12.043 -3.077 8.928 1.00 55.19 179 LYS A O 1
ATOM 1396 N N . ILE A 1 180 ? -10.187 -4.306 8.666 1.00 58.59 180 ILE A N 1
ATOM 1397 C CA . ILE A 1 180 ? -9.584 -3.942 9.962 1.00 58.59 180 ILE A CA 1
ATOM 1398 C C . ILE A 1 180 ? -8.858 -2.608 9.751 1.00 58.59 180 ILE A C 1
ATOM 1400 O O . ILE A 1 180 ? -7.869 -2.548 9.023 1.00 58.59 180 ILE A O 1
ATOM 1404 N N . ARG A 1 181 ? -9.371 -1.521 10.337 1.00 57.56 181 ARG A N 1
ATOM 1405 C CA . ARG A 1 181 ? -8.797 -0.175 10.186 1.00 57.56 181 ARG A CA 1
ATOM 1406 C C . ARG A 1 181 ? -7.944 0.176 11.404 1.00 57.56 181 ARG A C 1
ATOM 1408 O O . ARG A 1 181 ? -8.481 0.400 12.483 1.00 57.56 181 ARG A O 1
ATOM 1415 N N . PHE A 1 182 ? -6.636 0.298 11.210 1.00 64.75 182 PHE A N 1
ATOM 1416 C CA . PHE A 1 182 ? -5.738 0.963 12.158 1.00 64.75 182 PHE A CA 1
ATOM 1417 C C . PHE A 1 182 ? -5.690 2.456 11.800 1.00 64.75 182 PHE A C 1
ATOM 1419 O O . PHE A 1 182 ? -4.824 2.894 11.049 1.00 64.75 182 PHE A O 1
ATOM 1426 N N . GLY A 1 183 ? -6.700 3.220 12.224 1.00 53.41 183 GLY A N 1
ATOM 1427 C CA . GLY A 1 183 ? -6.805 4.654 11.934 1.00 53.41 183 GLY A CA 1
ATOM 1428 C C . GLY A 1 183 ? -6.456 5.505 13.152 1.00 53.41 183 GLY A C 1
ATOM 1429 O O . GLY A 1 183 ? -7.015 5.288 14.223 1.00 53.41 183 GLY A O 1
ATOM 1430 N N . PHE A 1 184 ? -5.587 6.501 12.979 1.00 55.81 184 PHE A N 1
ATOM 1431 C CA . PHE A 1 184 ? -5.358 7.554 13.969 1.00 55.81 184 PHE A CA 1
ATOM 1432 C C . PHE A 1 184 ? -6.080 8.822 13.504 1.00 55.81 184 PHE A C 1
ATOM 1434 O O . PHE A 1 184 ? -5.818 9.326 12.411 1.00 55.81 184 PHE A O 1
ATOM 1441 N N . TYR A 1 185 ? -7.018 9.331 14.308 1.00 45.09 185 TYR A N 1
ATOM 1442 C CA . TYR A 1 185 ? -7.637 10.629 14.043 1.00 45.09 185 TYR A CA 1
ATOM 1443 C C . TYR A 1 185 ? -6.574 11.718 14.256 1.00 45.09 185 TYR A C 1
ATOM 1445 O O . TYR A 1 185 ? -6.098 11.905 15.371 1.00 45.09 185 TYR A O 1
ATOM 1453 N N . ASN A 1 186 ? -6.235 12.450 13.190 1.00 47.56 186 ASN A N 1
ATOM 1454 C CA . ASN A 1 186 ? -5.462 13.700 13.233 1.00 47.56 186 ASN A CA 1
ATOM 1455 C C . ASN A 1 186 ? -3.932 13.595 13.487 1.00 47.56 186 ASN A C 1
ATOM 1457 O O . ASN A 1 186 ? -3.335 14.549 13.981 1.00 47.56 186 ASN A O 1
ATOM 1461 N N . GLY A 1 187 ? -3.282 12.474 13.136 1.00 53.41 187 GLY A N 1
ATOM 1462 C CA . GLY A 1 187 ? -1.830 12.266 13.304 1.00 53.41 187 GLY A CA 1
ATOM 1463 C C . GLY A 1 187 ? -1.132 11.703 12.057 1.00 53.41 187 GLY A C 1
ATOM 1464 O O . GLY A 1 187 ? -1.728 10.965 11.279 1.00 53.41 187 GLY A O 1
ATOM 1465 N N . THR A 1 188 ? 0.135 12.078 11.866 1.00 55.78 188 THR A N 1
ATOM 1466 C CA . THR A 1 188 ? 0.844 12.089 10.573 1.00 55.78 188 THR A CA 1
ATOM 1467 C C . THR A 1 188 ? 1.242 10.718 10.008 1.00 55.78 188 THR A C 1
ATOM 1469 O O . THR A 1 188 ? 1.496 10.664 8.814 1.00 55.78 188 THR A O 1
ATOM 1472 N N . ASN A 1 189 ? 1.277 9.623 10.787 1.00 57.09 189 ASN A N 1
ATOM 1473 C CA . ASN A 1 189 ? 1.654 8.281 10.299 1.00 57.09 189 ASN A CA 1
ATOM 1474 C C . ASN A 1 189 ? 0.998 7.143 11.109 1.00 57.09 189 ASN A C 1
ATOM 1476 O O . ASN A 1 189 ? 0.904 7.227 12.331 1.00 57.09 189 ASN A O 1
ATOM 1480 N N . ALA A 1 190 ? 0.622 6.051 10.436 1.00 66.56 190 ALA A N 1
ATOM 1481 C CA . ALA A 1 190 ? 0.345 4.756 11.061 1.00 66.56 190 ALA A CA 1
ATOM 1482 C C . ALA A 1 190 ? 1.540 3.822 10.812 1.00 66.56 190 ALA A C 1
ATOM 1484 O O . ALA A 1 190 ? 1.885 3.569 9.658 1.00 66.56 190 ALA A O 1
ATOM 1485 N N . GLU A 1 191 ? 2.175 3.326 11.874 1.00 70.12 191 GLU A N 1
ATOM 1486 C CA . GLU A 1 191 ? 3.357 2.460 11.785 1.00 70.12 191 GLU A CA 1
ATOM 1487 C C . GLU A 1 191 ? 3.000 1.008 12.136 1.00 70.12 191 GLU A C 1
ATOM 1489 O O . GLU A 1 191 ? 2.380 0.739 13.166 1.00 70.12 191 GLU A O 1
ATOM 1494 N N . ILE A 1 192 ? 3.398 0.062 11.278 1.00 78.00 192 ILE A N 1
ATOM 1495 C CA . ILE A 1 192 ? 3.309 -1.381 11.536 1.00 78.00 192 ILE A CA 1
ATOM 1496 C C . ILE A 1 192 ? 4.737 -1.901 11.720 1.00 78.00 192 ILE A C 1
ATOM 1498 O O . ILE A 1 192 ? 5.482 -2.016 10.749 1.00 78.00 192 ILE A O 1
ATOM 1502 N N . ILE A 1 193 ? 5.115 -2.229 12.957 1.00 73.12 193 ILE A N 1
ATOM 1503 C CA . ILE A 1 193 ? 6.442 -2.764 13.293 1.00 73.12 193 ILE A CA 1
ATOM 1504 C C . ILE A 1 193 ? 6.341 -4.288 13.435 1.00 73.12 193 ILE A C 1
ATOM 1506 O O . ILE A 1 193 ? 5.601 -4.786 14.282 1.00 73.12 193 ILE A O 1
ATOM 1510 N N . SER A 1 194 ? 7.097 -5.036 12.627 1.00 75.31 194 SER A N 1
ATOM 1511 C CA . SER A 1 194 ? 7.250 -6.492 12.753 1.00 75.31 194 SER A CA 1
ATOM 1512 C C . SER A 1 194 ? 8.732 -6.837 12.849 1.00 75.31 194 SER A C 1
ATOM 1514 O O . SER A 1 194 ? 9.522 -6.403 12.016 1.00 75.31 194 SER A O 1
ATOM 1516 N N . SER A 1 195 ? 9.116 -7.633 13.850 1.00 77.62 195 SER A N 1
ATOM 1517 C CA . SER A 1 195 ? 10.468 -8.204 13.946 1.00 77.62 195 SER A CA 1
ATOM 1518 C C . SER A 1 195 ? 10.684 -9.396 13.003 1.00 77.62 195 SER A C 1
ATOM 1520 O O . SER A 1 195 ? 11.796 -9.909 12.912 1.00 77.62 195 SER A O 1
ATOM 1522 N N . GLY A 1 196 ? 9.626 -9.850 12.322 1.00 84.69 196 GLY A N 1
ATOM 1523 C CA . GLY A 1 196 ? 9.649 -10.941 11.352 1.00 84.69 196 GLY A CA 1
ATOM 1524 C C . GLY A 1 196 ? 9.035 -10.512 10.022 1.00 84.69 196 GLY A C 1
ATOM 1525 O O . GLY A 1 196 ? 9.465 -9.541 9.410 1.00 84.69 196 GLY A O 1
ATOM 1526 N N . GLN A 1 197 ? 8.023 -11.247 9.558 1.00 83.50 197 GLN A N 1
ATOM 1527 C CA . GLN A 1 197 ? 7.338 -10.956 8.297 1.00 83.50 197 GLN A CA 1
ATOM 1528 C C . GLN A 1 197 ? 6.024 -10.200 8.521 1.00 83.50 197 GLN A C 1
ATOM 1530 O O . GLN A 1 197 ? 5.347 -10.380 9.535 1.00 83.50 197 GLN A O 1
ATOM 1535 N N . PHE A 1 198 ? 5.650 -9.379 7.540 1.00 86.56 198 PHE A N 1
ATOM 1536 C CA . PHE A 1 198 ? 4.281 -8.910 7.343 1.00 86.56 198 PHE A CA 1
ATOM 1537 C C . PHE A 1 198 ? 3.645 -9.766 6.242 1.00 86.56 198 PHE A C 1
ATOM 1539 O O . PHE A 1 198 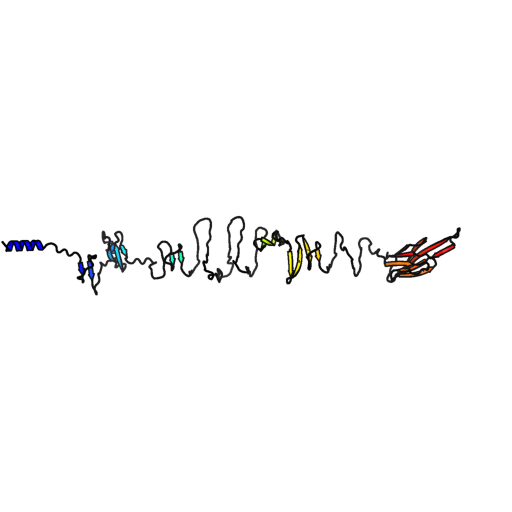? 4.140 -9.783 5.118 1.00 86.56 198 PHE A O 1
ATOM 1546 N N . ILE A 1 199 ? 2.589 -10.514 6.572 1.00 86.00 199 ILE A N 1
ATOM 1547 C CA . ILE A 1 199 ? 1.956 -11.476 5.659 1.00 86.00 199 ILE A CA 1
ATOM 1548 C C . ILE A 1 199 ? 0.556 -10.983 5.298 1.00 86.00 199 ILE A C 1
ATOM 1550 O O . ILE A 1 199 ? -0.295 -10.820 6.172 1.00 86.00 199 ILE A O 1
ATOM 1554 N N . LEU A 1 200 ? 0.305 -10.819 3.999 1.00 88.88 200 LEU A N 1
ATOM 1555 C CA . LEU A 1 200 ? -1.031 -10.645 3.438 1.00 88.88 200 LEU A CA 1
ATOM 1556 C C . LEU A 1 200 ? -1.480 -11.977 2.840 1.00 88.88 200 LEU A C 1
ATOM 1558 O O . LEU A 1 200 ? -0.954 -12.404 1.817 1.00 88.88 200 LEU A O 1
ATOM 1562 N N . ASN A 1 201 ? -2.440 -12.637 3.485 1.00 86.62 201 ASN A N 1
ATOM 1563 C CA . ASN A 1 201 ? -2.982 -13.912 3.026 1.00 86.62 201 ASN A CA 1
ATOM 1564 C C . ASN A 1 201 ? -4.478 -13.753 2.744 1.00 86.62 201 ASN A C 1
ATOM 1566 O O . ASN A 1 201 ? -5.283 -13.682 3.672 1.00 86.62 201 ASN A O 1
ATOM 1570 N N . ALA A 1 202 ? -4.830 -13.650 1.465 1.00 84.94 202 ALA A N 1
ATOM 1571 C CA . ALA A 1 202 ? -6.204 -13.525 0.998 1.00 84.94 202 ALA A CA 1
ATOM 1572 C C . ALA A 1 202 ? -6.496 -14.620 -0.031 1.00 84.94 202 ALA A C 1
ATOM 1574 O O . ALA A 1 202 ? -5.605 -15.022 -0.775 1.00 84.94 202 ALA A O 1
ATOM 1575 N N . ALA A 1 203 ? -7.754 -15.065 -0.099 1.00 84.56 203 ALA A N 1
ATOM 1576 C CA . ALA A 1 203 ? -8.181 -16.114 -1.029 1.00 84.56 203 ALA A CA 1
ATOM 1577 C C . ALA A 1 203 ? -7.998 -15.726 -2.508 1.00 84.56 203 ALA A C 1
ATOM 1579 O O . ALA A 1 203 ? -7.820 -16.596 -3.355 1.00 84.56 203 ALA A O 1
ATOM 1580 N N . ALA A 1 204 ? -8.034 -14.428 -2.816 1.00 88.25 204 ALA A N 1
ATOM 1581 C CA . ALA A 1 204 ? -7.740 -13.903 -4.138 1.00 88.25 204 ALA A CA 1
ATOM 1582 C C . ALA A 1 204 ? -7.040 -12.548 -4.018 1.00 88.25 204 ALA A C 1
ATOM 1584 O O . ALA A 1 204 ? -7.432 -11.697 -3.220 1.00 88.25 204 ALA A O 1
ATOM 1585 N N . SER A 1 205 ? -6.006 -12.377 -4.832 1.00 92.19 205 SER A N 1
ATOM 1586 C CA . SER A 1 205 ? -5.284 -11.133 -5.071 1.00 92.19 205 SER A CA 1
ATOM 1587 C C . SER A 1 205 ? -4.992 -10.239 -3.854 1.00 92.19 205 SER A C 1
ATOM 1589 O O . SER A 1 205 ? -5.457 -9.092 -3.809 1.00 92.19 205 SER A O 1
ATOM 1591 N N . PRO A 1 206 ? -4.208 -10.709 -2.860 1.00 94.44 206 PRO A N 1
ATOM 1592 C CA . PRO A 1 206 ? -3.803 -9.859 -1.744 1.00 94.44 206 PRO A CA 1
ATOM 1593 C C . PRO A 1 206 ? -3.105 -8.597 -2.269 1.00 94.44 206 PRO A C 1
ATOM 1595 O O . PRO A 1 206 ? -2.221 -8.667 -3.124 1.00 94.44 206 PRO A O 1
ATOM 1598 N N . THR A 1 207 ? -3.544 -7.439 -1.772 1.00 94.12 207 THR A N 1
ATOM 1599 C CA . THR A 1 207 ? -3.170 -6.124 -2.306 1.00 94.12 207 THR A CA 1
ATOM 1600 C C . THR A 1 207 ? -2.831 -5.157 -1.174 1.00 94.12 207 THR A C 1
ATOM 1602 O O . THR A 1 207 ? -3.605 -4.998 -0.232 1.00 94.12 207 THR A O 1
ATOM 1605 N N . ILE A 1 208 ? -1.699 -4.465 -1.289 1.00 94.69 208 ILE A N 1
ATOM 1606 C CA . ILE A 1 208 ? -1.426 -3.213 -0.581 1.00 94.69 208 ILE A CA 1
ATOM 1607 C C . ILE A 1 208 ? -1.984 -2.088 -1.449 1.00 94.69 208 ILE A C 1
ATOM 1609 O O . ILE A 1 208 ? -1.457 -1.826 -2.529 1.00 94.69 208 ILE A O 1
ATOM 1613 N N . GLN A 1 209 ? -3.047 -1.434 -0.983 1.00 94.50 209 GLN A N 1
ATOM 1614 C CA . GLN A 1 209 ? -3.721 -0.358 -1.707 1.00 94.50 209 GLN A CA 1
ATOM 1615 C C . GLN A 1 209 ? -3.283 1.011 -1.172 1.00 94.50 209 GLN A C 1
ATOM 1617 O O . GLN A 1 209 ? -3.403 1.294 0.019 1.00 94.50 209 GLN A O 1
ATOM 1622 N N . LEU A 1 210 ? -2.819 1.886 -2.063 1.00 95.31 210 LEU A N 1
ATOM 1623 C CA . LEU A 1 210 ? -2.507 3.282 -1.771 1.00 95.31 210 LEU A CA 1
ATOM 1624 C C . LEU A 1 210 ? -3.716 4.140 -2.146 1.00 95.31 210 LEU A C 1
ATOM 1626 O O . LEU A 1 210 ? -4.142 4.147 -3.304 1.00 95.31 210 LEU A O 1
ATOM 1630 N N . THR A 1 211 ? -4.269 4.868 -1.179 1.00 91.88 211 THR A N 1
ATOM 1631 C CA . THR A 1 211 ? -5.404 5.778 -1.387 1.00 91.88 211 THR A CA 1
ATOM 1632 C C . THR A 1 211 ? -5.056 7.196 -0.963 1.00 91.88 211 THR A C 1
ATOM 1634 O O . THR A 1 211 ? -4.379 7.388 0.043 1.00 91.88 211 THR A O 1
ATOM 1637 N N . SER A 1 212 ? -5.580 8.194 -1.670 1.00 91.75 212 SER A N 1
ATOM 1638 C CA . SER A 1 212 ? -5.526 9.599 -1.261 1.00 91.75 212 SER A CA 1
ATOM 1639 C C . SER A 1 212 ? -6.917 10.207 -1.362 1.00 91.75 212 SER A C 1
ATOM 1641 O O . SER A 1 212 ? -7.574 10.079 -2.395 1.00 91.75 212 SER A O 1
ATOM 1643 N N . SER A 1 213 ? -7.376 10.844 -0.280 1.00 89.06 213 SER A N 1
ATOM 1644 C CA . SER A 1 213 ? -8.722 11.436 -0.177 1.00 89.06 213 SER A CA 1
ATOM 1645 C C . SER A 1 213 ? -9.849 10.448 -0.520 1.00 89.06 213 SER A C 1
ATOM 1647 O O . SER A 1 213 ? -10.798 10.786 -1.218 1.00 89.06 213 SER A O 1
ATOM 1649 N N . GLY A 1 214 ? -9.707 9.194 -0.076 1.00 85.94 214 GLY A N 1
ATOM 1650 C CA . GLY A 1 214 ? -10.671 8.120 -0.344 1.00 85.94 214 GLY A CA 1
ATOM 1651 C C . GLY A 1 214 ? -10.613 7.524 -1.755 1.00 85.94 214 GLY A C 1
ATOM 1652 O O . GLY A 1 214 ? -11.339 6.578 -2.032 1.00 85.94 214 GLY A O 1
ATOM 1653 N N . VAL A 1 215 ? -9.741 8.025 -2.634 1.00 93.31 215 VAL A N 1
ATOM 1654 C CA . VAL A 1 215 ? -9.578 7.522 -4.004 1.00 93.31 215 VAL A CA 1
ATOM 1655 C C . VAL A 1 215 ? -8.338 6.642 -4.095 1.00 93.31 215 VAL A C 1
ATOM 1657 O O . VAL A 1 215 ? -7.253 7.047 -3.681 1.00 93.31 215 VAL A O 1
ATOM 1660 N N . GLU A 1 216 ? -8.478 5.457 -4.678 1.00 96.88 216 GLU A N 1
ATOM 1661 C CA . GLU A 1 216 ? -7.370 4.549 -4.981 1.00 96.88 216 GLU A CA 1
ATOM 1662 C C . GLU A 1 216 ? -6.427 5.139 -6.039 1.00 96.88 216 GLU A C 1
ATOM 1664 O O . GLU A 1 216 ? -6.866 5.612 -7.088 1.00 96.88 216 GLU A O 1
ATOM 1669 N N . LYS A 1 217 ? -5.118 5.134 -5.765 1.00 96.94 217 LYS A N 1
ATOM 1670 C CA . LYS A 1 217 ? -4.093 5.750 -6.626 1.00 96.94 217 LYS A CA 1
ATOM 1671 C C . LYS A 1 217 ? -3.063 4.757 -7.151 1.00 96.94 217 LYS A C 1
ATOM 1673 O O . LYS A 1 217 ? -2.632 4.887 -8.294 1.00 96.94 217 LYS A O 1
ATOM 1678 N N . GLY A 1 218 ? -2.673 3.773 -6.354 1.00 97.50 218 GLY A N 1
ATOM 1679 C CA . GLY A 1 218 ? -1.736 2.743 -6.787 1.00 97.50 218 GLY A CA 1
ATOM 1680 C C . GLY A 1 218 ? -1.715 1.554 -5.853 1.00 97.50 218 GLY A C 1
ATOM 1681 O O . GLY A 1 218 ? -2.306 1.598 -4.777 1.00 97.50 218 GLY A O 1
ATOM 1682 N N . PHE A 1 219 ? -1.042 0.491 -6.270 1.00 97.44 219 PHE A N 1
ATOM 1683 C CA . PHE A 1 219 ? -1.094 -0.780 -5.567 1.00 97.44 219 PHE A CA 1
ATOM 1684 C C . PHE A 1 219 ? 0.185 -1.606 -5.718 1.00 97.44 219 PHE A C 1
ATOM 1686 O O . PHE A 1 219 ? 0.944 -1.452 -6.677 1.00 97.44 219 PHE A O 1
ATOM 1693 N N . ILE A 1 220 ? 0.367 -2.530 -4.773 1.00 97.62 220 ILE A N 1
ATOM 1694 C CA . ILE A 1 220 ? 1.223 -3.715 -4.895 1.00 97.62 220 ILE A CA 1
ATOM 1695 C C . ILE A 1 220 ? 0.311 -4.921 -4.678 1.00 97.62 220 ILE A C 1
ATOM 1697 O O . ILE A 1 220 ? -0.327 -5.017 -3.635 1.00 97.62 220 ILE A O 1
ATOM 1701 N N . GLN A 1 221 ? 0.213 -5.816 -5.652 1.00 97.00 221 GLN A N 1
ATOM 1702 C CA . GLN A 1 221 ? -0.768 -6.898 -5.676 1.00 97.00 221 GLN A CA 1
ATOM 1703 C C . GLN A 1 221 ? -0.112 -8.195 -6.133 1.00 97.00 221 GLN A C 1
ATOM 1705 O O . GLN A 1 221 ? 0.642 -8.190 -7.097 1.00 97.00 221 GLN A O 1
ATOM 1710 N N . LEU A 1 222 ? -0.451 -9.314 -5.502 1.00 96.69 222 LEU A N 1
ATOM 1711 C CA . LEU A 1 222 ? -0.242 -10.626 -6.112 1.00 96.69 222 LEU A CA 1
ATOM 1712 C C . LEU A 1 222 ? -1.464 -10.953 -6.982 1.00 96.69 222 LEU A C 1
ATOM 1714 O O . LEU A 1 222 ? -2.590 -10.775 -6.533 1.00 96.69 222 LEU A O 1
ATOM 1718 N N . ALA A 1 223 ? -1.292 -11.408 -8.216 1.00 94.38 223 ALA A N 1
ATOM 1719 C CA . ALA A 1 223 ? -2.397 -11.791 -9.092 1.00 94.38 223 ALA A CA 1
ATOM 1720 C C . ALA A 1 223 ? -2.103 -13.142 -9.743 1.00 94.38 223 ALA A C 1
ATOM 1722 O O . ALA A 1 223 ? -1.285 -13.230 -10.655 1.00 94.38 223 ALA A O 1
ATOM 1723 N N . GLY A 1 224 ? -2.772 -14.192 -9.259 1.00 91.31 224 GLY A N 1
ATOM 1724 C CA . GLY A 1 224 ? -2.283 -15.551 -9.483 1.00 91.31 224 GLY A CA 1
ATOM 1725 C C . GLY A 1 224 ? -0.917 -15.694 -8.817 1.00 91.31 224 GLY A C 1
ATOM 1726 O O . GLY A 1 224 ? -0.797 -15.397 -7.629 1.00 91.31 224 GLY A O 1
ATOM 1727 N N . ASP A 1 225 ? 0.095 -16.047 -9.605 1.00 94.00 225 ASP A N 1
ATOM 1728 C CA . ASP A 1 225 ? 1.484 -16.174 -9.146 1.00 94.00 225 ASP A CA 1
ATOM 1729 C C . ASP A 1 225 ? 2.336 -14.917 -9.426 1.00 94.00 225 ASP A C 1
ATOM 1731 O O . ASP A 1 225 ? 3.482 -14.829 -8.985 1.00 94.00 225 ASP A O 1
ATOM 1735 N N . ASP A 1 226 ? 1.783 -13.916 -10.121 1.00 96.50 226 ASP A N 1
ATOM 1736 C CA . ASP A 1 226 ? 2.530 -12.734 -10.557 1.00 96.50 226 ASP A CA 1
ATOM 1737 C C . ASP A 1 226 ? 2.448 -11.583 -9.549 1.00 96.50 226 ASP A C 1
ATOM 1739 O O . ASP A 1 226 ? 1.362 -11.171 -9.128 1.00 96.50 226 ASP A O 1
ATOM 1743 N N . LEU A 1 227 ? 3.591 -10.970 -9.237 1.00 97.19 227 LEU A N 1
ATOM 1744 C CA . LEU A 1 227 ? 3.632 -9.685 -8.543 1.00 97.19 227 LEU A CA 1
ATOM 1745 C C . LEU A 1 227 ? 3.329 -8.546 -9.523 1.00 97.19 227 LEU A C 1
ATOM 1747 O O . LEU A 1 227 ? 4.012 -8.364 -10.530 1.00 97.19 227 LEU A O 1
ATOM 1751 N N . ARG A 1 228 ? 2.349 -7.718 -9.180 1.00 96.50 228 ARG A N 1
ATOM 1752 C CA . ARG A 1 228 ? 1.965 -6.512 -9.909 1.00 96.50 228 ARG A CA 1
ATOM 1753 C C . ARG A 1 228 ? 2.203 -5.282 -9.048 1.00 96.50 228 ARG A C 1
ATOM 1755 O O . ARG A 1 228 ? 1.839 -5.248 -7.875 1.00 96.50 228 ARG A O 1
ATOM 1762 N N . VAL A 1 229 ? 2.771 -4.250 -9.657 1.00 97.44 229 VAL A N 1
ATOM 1763 C CA . VAL A 1 229 ? 2.917 -2.917 -9.068 1.00 97.44 229 VAL A CA 1
ATOM 1764 C C . VAL A 1 229 ? 2.423 -1.918 -10.100 1.00 97.44 229 VAL A C 1
ATOM 1766 O O . VAL A 1 229 ? 2.824 -1.996 -11.261 1.00 97.44 229 VAL A O 1
ATOM 1769 N N . GLY A 1 230 ? 1.534 -1.009 -9.712 1.00 96.31 230 GLY A N 1
ATOM 1770 C CA . GLY A 1 230 ? 0.937 -0.101 -10.684 1.00 96.31 230 GLY A CA 1
ATOM 1771 C C . GLY A 1 230 ? 0.034 0.967 -10.093 1.00 96.31 230 GLY A C 1
ATOM 1772 O O . GLY A 1 230 ? -0.017 1.185 -8.881 1.00 96.31 230 GLY A O 1
ATOM 1773 N N . THR A 1 231 ? -0.666 1.657 -10.988 1.00 97.06 231 THR A N 1
ATOM 1774 C CA . THR A 1 231 ? -1.620 2.722 -10.681 1.00 97.06 231 THR A CA 1
ATOM 1775 C C . THR A 1 231 ? -3.055 2.223 -10.862 1.00 97.06 231 THR A C 1
ATOM 1777 O O . THR A 1 231 ? -3.343 1.433 -11.760 1.00 97.06 231 THR A O 1
ATOM 1780 N N . ASN A 1 232 ? -3.972 2.662 -9.995 1.00 96.81 232 ASN A N 1
ATOM 1781 C CA . ASN A 1 232 ? -5.409 2.426 -10.186 1.00 96.81 232 ASN A CA 1
ATOM 1782 C C . ASN A 1 232 ? -5.966 3.468 -11.171 1.00 96.81 232 ASN A C 1
ATOM 1784 O O . ASN A 1 232 ? -5.397 4.549 -11.326 1.00 96.81 232 ASN A O 1
ATOM 1788 N N . SER A 1 233 ? -7.136 3.204 -11.757 1.00 95.19 233 SER A N 1
ATOM 1789 C CA . SER A 1 233 ? -7.848 4.161 -12.625 1.00 95.19 233 SER A CA 1
ATOM 1790 C C . SER A 1 233 ? -8.174 5.496 -11.937 1.00 95.19 233 SER A C 1
ATOM 1792 O O . SER A 1 233 ? -8.328 6.516 -12.602 1.00 95.19 233 SER A O 1
ATOM 1794 N N . GLY A 1 234 ? -8.226 5.518 -10.600 1.00 96.00 234 GLY A N 1
ATOM 1795 C CA . GLY A 1 234 ? -8.351 6.742 -9.808 1.00 96.00 234 GLY A CA 1
ATOM 1796 C C . GLY A 1 234 ? -7.117 7.659 -9.847 1.00 96.00 234 GLY A C 1
ATOM 1797 O O . GLY A 1 234 ? -7.194 8.806 -9.391 1.00 96.00 234 GLY A O 1
ATOM 1798 N N . ASN A 1 235 ? -5.979 7.205 -10.382 1.00 96.75 235 ASN A N 1
ATOM 1799 C CA . ASN A 1 235 ? -4.835 8.047 -10.727 1.00 96.75 235 ASN A CA 1
ATOM 1800 C C . ASN A 1 235 ? -4.994 8.576 -12.160 1.00 96.75 235 ASN A C 1
ATOM 1802 O O . ASN A 1 235 ? -4.608 7.921 -13.121 1.00 96.75 235 ASN A O 1
ATOM 1806 N N . SER A 1 236 ? -5.541 9.785 -12.289 1.00 95.12 236 SER A N 1
ATOM 1807 C CA . SER A 1 236 ? -5.867 10.405 -13.578 1.00 95.12 236 SER A CA 1
ATOM 1808 C C . SER A 1 236 ? -4.662 10.689 -14.479 1.00 95.12 236 SER A C 1
ATOM 1810 O O . SER A 1 236 ? -4.825 10.723 -15.694 1.00 95.12 236 SER A O 1
ATOM 1812 N N . ALA A 1 237 ? -3.465 10.886 -13.919 1.00 94.38 237 ALA A N 1
ATOM 1813 C CA . ALA A 1 237 ? -2.245 10.999 -14.720 1.00 94.38 237 ALA A CA 1
ATOM 1814 C C . ALA A 1 237 ? -1.806 9.628 -15.262 1.00 94.38 237 ALA A C 1
ATOM 1816 O O . ALA A 1 237 ? -1.241 9.542 -16.349 1.00 94.38 237 ALA A O 1
ATOM 1817 N N . GLY A 1 238 ? -2.073 8.560 -14.498 1.00 94.88 238 GLY A N 1
ATOM 1818 C CA . GLY A 1 238 ? -1.767 7.167 -14.832 1.00 94.88 238 GLY A CA 1
ATOM 1819 C C . GLY A 1 238 ? -0.276 6.816 -14.839 1.00 94.88 238 GLY A C 1
ATOM 1820 O O . GLY A 1 238 ? 0.077 5.687 -15.161 1.00 94.88 238 GLY A O 1
ATOM 1821 N N . GLU A 1 239 ? 0.598 7.753 -14.473 1.00 95.88 239 GLU A N 1
ATOM 1822 C CA . GLU A 1 239 ? 2.051 7.589 -14.529 1.00 95.88 239 GLU A CA 1
ATOM 1823 C C . GLU A 1 239 ? 2.606 6.761 -13.363 1.00 95.88 239 GLU A C 1
ATOM 1825 O O . GLU A 1 239 ? 2.176 6.902 -12.213 1.00 95.88 239 GLU A O 1
ATOM 1830 N N . PHE A 1 240 ? 3.624 5.951 -13.650 1.00 96.62 240 PHE A N 1
ATOM 1831 C CA . PHE A 1 240 ? 4.375 5.178 -12.665 1.00 96.62 240 PHE A CA 1
ATOM 1832 C C . PHE A 1 240 ? 5.870 5.505 -12.742 1.00 96.62 240 PHE A C 1
ATOM 1834 O O . PHE A 1 240 ? 6.468 5.471 -13.816 1.00 96.62 240 PHE A O 1
ATOM 1841 N N . TYR A 1 241 ? 6.483 5.810 -11.596 1.00 95.94 241 TYR A N 1
ATOM 1842 C CA . TYR A 1 241 ? 7.860 6.296 -11.519 1.00 95.94 241 TYR A CA 1
ATOM 1843 C C . TYR A 1 241 ? 8.740 5.412 -10.641 1.00 95.94 241 TYR A C 1
ATOM 1845 O O . TYR A 1 241 ? 8.391 5.113 -9.500 1.00 95.94 241 TYR A O 1
ATOM 1853 N N . PHE A 1 242 ? 9.957 5.147 -11.109 1.00 96.44 242 PHE A N 1
ATOM 1854 C CA . PHE A 1 242 ? 11.068 4.754 -10.248 1.00 96.44 242 PHE A CA 1
ATOM 1855 C C . PHE A 1 242 ? 11.868 6.006 -9.878 1.00 96.44 242 PHE A C 1
ATOM 1857 O O . PHE A 1 242 ? 12.487 6.643 -10.743 1.00 96.44 242 PHE A O 1
ATOM 1864 N N . ARG A 1 243 ? 11.837 6.382 -8.592 1.00 95.44 243 ARG A N 1
ATOM 1865 C CA . ARG A 1 243 ? 12.524 7.573 -8.064 1.00 95.44 243 ARG A CA 1
ATOM 1866 C C . ARG A 1 243 ? 13.696 7.194 -7.169 1.00 95.44 243 ARG A C 1
ATOM 1868 O O . ARG A 1 243 ? 13.567 6.338 -6.303 1.00 95.44 243 ARG A O 1
ATOM 1875 N N . LEU A 1 244 ? 14.824 7.876 -7.354 1.00 95.19 244 LEU A N 1
ATOM 1876 C CA . LEU A 1 244 ? 16.062 7.684 -6.592 1.00 95.19 244 LEU A CA 1
ATOM 1877 C C . LEU A 1 244 ? 16.620 9.057 -6.201 1.00 95.19 244 LEU A C 1
ATOM 1879 O O . LEU A 1 244 ? 16.764 9.927 -7.064 1.00 95.19 244 LEU A O 1
ATOM 1883 N N . ASN A 1 245 ? 16.932 9.262 -4.915 1.00 95.06 245 ASN A N 1
ATOM 1884 C CA . ASN A 1 245 ? 17.427 10.538 -4.371 1.00 95.06 245 ASN A CA 1
ATOM 1885 C C . ASN A 1 245 ? 16.589 11.750 -4.832 1.00 95.06 245 ASN A C 1
ATOM 1887 O O . ASN A 1 245 ? 17.122 12.722 -5.363 1.00 95.06 245 ASN A O 1
ATOM 1891 N N . GLY A 1 246 ? 15.259 11.644 -4.735 1.00 93.12 246 GLY A N 1
ATOM 1892 C CA . GLY A 1 246 ? 14.303 12.695 -5.124 1.00 93.12 246 GLY A CA 1
ATOM 1893 C C . GLY A 1 246 ? 14.032 12.840 -6.632 1.00 93.12 246 GLY A C 1
ATOM 1894 O O . GLY A 1 246 ? 13.050 13.477 -7.019 1.00 93.12 246 GLY A O 1
ATOM 1895 N N . ASN A 1 247 ? 14.828 12.204 -7.494 1.00 93.56 247 ASN A N 1
ATOM 1896 C CA . ASN A 1 247 ? 14.754 12.354 -8.949 1.00 93.56 247 ASN A CA 1
ATOM 1897 C C . ASN A 1 247 ? 14.017 11.188 -9.618 1.00 93.56 247 ASN A C 1
ATOM 1899 O O . ASN A 1 247 ? 14.198 10.036 -9.224 1.00 93.56 247 ASN A O 1
ATOM 1903 N N . ASN A 1 248 ? 13.241 11.475 -10.666 1.00 95.19 248 ASN A N 1
ATOM 1904 C CA . ASN A 1 248 ? 12.651 10.456 -11.540 1.00 95.19 248 ASN A CA 1
ATOM 1905 C C . ASN A 1 248 ? 13.754 9.862 -12.425 1.00 95.19 248 ASN A C 1
ATOM 1907 O O . ASN A 1 248 ? 14.460 10.606 -13.103 1.00 95.19 248 ASN A O 1
ATOM 1911 N N . ARG A 1 249 ? 13.931 8.538 -12.395 1.00 95.69 249 ARG A N 1
ATOM 1912 C CA . ARG A 1 249 ? 14.939 7.840 -13.215 1.00 95.69 249 ARG A CA 1
ATOM 1913 C C . ARG A 1 249 ? 14.316 7.029 -14.335 1.00 95.69 249 ARG A C 1
ATOM 1915 O O . ARG A 1 249 ? 14.869 7.002 -15.429 1.00 95.69 249 ARG A O 1
ATOM 1922 N N . ILE A 1 250 ? 13.178 6.402 -14.057 1.00 97.12 250 ILE A N 1
ATOM 1923 C CA . ILE A 1 250 ? 12.372 5.700 -15.052 1.00 97.12 250 ILE A CA 1
ATOM 1924 C C . ILE A 1 250 ? 10.920 6.134 -14.863 1.00 97.12 250 ILE A C 1
ATOM 1926 O O . ILE A 1 250 ? 10.439 6.194 -13.729 1.00 97.12 250 ILE A O 1
ATOM 1930 N N . LEU A 1 251 ? 10.242 6.438 -15.963 1.00 97.31 251 LEU A N 1
ATOM 1931 C CA . LEU A 1 251 ? 8.818 6.766 -16.021 1.00 97.31 251 LEU A CA 1
ATOM 1932 C C . LEU A 1 251 ? 8.137 5.794 -16.985 1.00 97.31 251 LEU A C 1
ATOM 1934 O O . LEU A 1 251 ? 8.586 5.661 -18.117 1.00 97.31 251 LEU A O 1
ATOM 1938 N N . LEU A 1 252 ? 7.043 5.164 -16.564 1.00 97.25 252 LEU A N 1
ATOM 1939 C CA . LEU A 1 252 ? 6.035 4.599 -17.458 1.00 97.25 252 LEU A CA 1
ATOM 1940 C C . LEU A 1 252 ? 4.859 5.574 -17.516 1.00 97.25 252 LEU A C 1
ATOM 1942 O O . LEU A 1 252 ? 4.185 5.805 -16.510 1.00 97.25 252 LEU A O 1
ATOM 1946 N N . ALA A 1 253 ? 4.636 6.157 -18.688 1.00 96.25 253 ALA A N 1
ATOM 1947 C CA . ALA A 1 253 ? 3.519 7.051 -18.942 1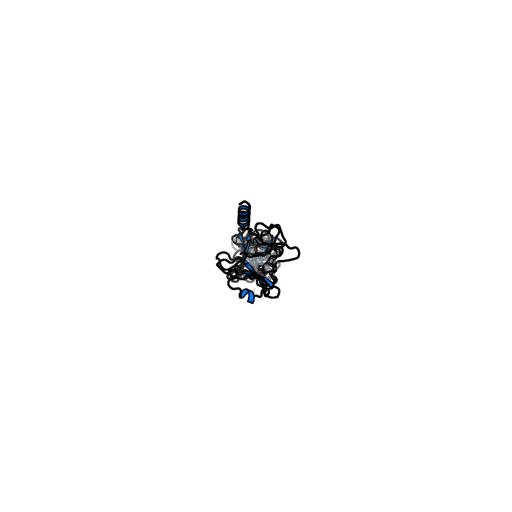.00 96.25 253 ALA A CA 1
ATOM 1948 C C . ALA A 1 253 ? 2.212 6.263 -19.127 1.00 96.25 253 ALA A C 1
ATOM 1950 O O . ALA A 1 253 ? 2.216 5.073 -19.449 1.00 96.25 253 ALA A O 1
ATOM 1951 N N . SER A 1 254 ? 1.074 6.941 -18.979 1.00 94.94 254 SER A N 1
ATOM 1952 C CA . SER A 1 254 ? -0.259 6.330 -19.100 1.00 94.94 254 SER A CA 1
ATOM 1953 C C . SER A 1 254 ? -0.579 5.764 -20.486 1.00 94.94 254 SER A C 1
ATOM 1955 O O . SER A 1 254 ? -1.440 4.897 -20.608 1.00 94.94 254 SER A O 1
ATOM 1957 N N . ASN A 1 255 ? 0.135 6.195 -21.529 1.00 93.88 255 ASN A N 1
ATOM 1958 C CA . ASN A 1 255 ? 0.041 5.625 -22.877 1.00 93.88 255 ASN A CA 1
ATOM 1959 C C . ASN A 1 255 ? 0.882 4.343 -23.067 1.00 93.88 255 ASN A C 1
ATOM 1961 O O . ASN A 1 255 ? 0.924 3.798 -24.169 1.00 93.88 255 ASN A O 1
ATOM 1965 N N . GLY A 1 256 ? 1.561 3.871 -22.017 1.00 95.50 256 GLY A N 1
ATOM 1966 C CA . GLY A 1 256 ? 2.410 2.681 -22.036 1.00 95.50 256 GLY A CA 1
ATOM 1967 C C . GLY A 1 256 ? 3.847 2.921 -22.507 1.00 95.50 256 GLY A C 1
ATOM 1968 O O . GLY A 1 256 ? 4.619 1.965 -22.580 1.00 95.50 256 GLY A O 1
ATOM 1969 N N . ASN A 1 257 ? 4.228 4.164 -22.815 1.00 97.38 257 ASN A N 1
ATOM 1970 C CA . ASN A 1 257 ? 5.604 4.497 -23.172 1.00 97.38 257 ASN A CA 1
ATOM 1971 C C . ASN A 1 257 ? 6.497 4.595 -21.928 1.00 97.38 257 ASN A C 1
ATOM 1973 O O . ASN A 1 257 ? 6.077 5.091 -20.883 1.00 97.38 257 ASN A O 1
ATOM 1977 N N . MET A 1 258 ? 7.755 4.186 -22.062 1.00 98.06 258 MET A N 1
ATOM 1978 C CA . MET A 1 258 ? 8.772 4.252 -21.019 1.00 98.06 258 MET A CA 1
ATOM 1979 C C . MET A 1 258 ? 9.829 5.311 -21.344 1.00 98.06 258 MET A C 1
ATOM 1981 O O . MET A 1 258 ? 10.362 5.342 -22.453 1.00 98.06 258 MET A O 1
ATOM 1985 N N . LYS A 1 259 ? 10.184 6.133 -20.354 1.00 97.69 259 LYS A N 1
ATOM 1986 C CA . LYS A 1 259 ? 11.352 7.021 -20.373 1.00 97.69 259 LYS A CA 1
ATOM 1987 C C . LYS A 1 259 ? 12.411 6.508 -19.402 1.00 97.69 259 LYS A C 1
ATOM 1989 O O . LYS A 1 259 ? 12.087 6.248 -18.245 1.00 97.69 259 LYS A O 1
ATOM 1994 N N . ILE A 1 260 ? 13.666 6.441 -19.837 1.00 97.75 260 ILE A N 1
ATOM 1995 C CA . ILE A 1 260 ? 14.846 6.313 -18.973 1.00 97.75 260 ILE A CA 1
ATOM 1996 C C . ILE A 1 260 ? 15.595 7.651 -19.015 1.00 97.75 260 ILE A C 1
ATOM 1998 O O . ILE A 1 260 ? 15.984 8.123 -20.083 1.00 97.75 260 ILE A O 1
ATOM 2002 N N . GLY A 1 261 ? 15.767 8.287 -17.855 1.00 93.88 261 GLY A N 1
ATOM 2003 C CA . GLY A 1 261 ? 16.292 9.651 -17.730 1.00 93.88 261 GLY A CA 1
ATOM 2004 C C . GLY A 1 261 ? 15.199 10.704 -17.503 1.00 93.88 261 GLY A C 1
ATOM 2005 O O . GLY A 1 261 ? 14.116 10.396 -17.011 1.00 93.88 261 GLY A O 1
ATOM 2006 N N . SER A 1 262 ? 15.497 11.971 -17.804 1.00 89.19 262 SER A N 1
ATOM 2007 C CA . SER A 1 262 ? 14.587 13.106 -17.584 1.00 89.19 262 SER A CA 1
ATOM 2008 C C . SER A 1 262 ? 13.702 13.407 -18.800 1.00 89.19 262 SER A C 1
ATOM 2010 O O . SER A 1 262 ? 14.100 13.165 -19.940 1.00 89.19 262 SER A O 1
ATOM 2012 N N . GLY A 1 263 ? 12.522 13.986 -18.554 1.00 89.88 263 GLY A N 1
ATOM 2013 C CA . GLY A 1 263 ? 11.562 14.401 -19.585 1.00 89.88 263 GLY A CA 1
ATOM 2014 C C . GLY A 1 263 ? 10.380 13.442 -19.750 1.00 89.88 263 GLY A C 1
ATOM 2015 O O . GLY A 1 263 ? 10.204 12.513 -18.963 1.00 89.88 263 GLY A O 1
ATOM 2016 N N . THR A 1 264 ? 9.561 13.689 -20.771 1.00 89.88 264 THR A N 1
ATOM 2017 C CA . THR A 1 264 ? 8.447 12.820 -21.174 1.00 89.88 264 THR A CA 1
ATOM 2018 C C . THR A 1 264 ? 8.884 11.898 -22.320 1.00 89.88 264 THR A C 1
ATOM 2020 O O . THR A 1 264 ? 9.713 12.302 -23.137 1.00 89.88 264 THR A O 1
ATOM 2023 N N . PRO A 1 265 ? 8.378 10.654 -22.396 1.00 96.06 265 PRO A N 1
ATOM 2024 C CA . PRO A 1 265 ? 8.774 9.726 -23.450 1.00 96.06 265 PRO A CA 1
ATOM 2025 C C . PRO A 1 265 ? 8.149 10.095 -24.802 1.00 96.06 265 PRO A C 1
ATOM 2027 O O . PRO A 1 265 ? 6.925 10.077 -24.950 1.00 96.06 265 PRO A O 1
ATOM 2030 N N . ALA A 1 266 ? 8.985 10.362 -25.808 1.00 92.81 266 ALA A N 1
ATOM 2031 C CA . ALA A 1 266 ? 8.532 10.644 -27.177 1.00 92.81 266 ALA A CA 1
ATOM 2032 C C . ALA A 1 266 ? 8.109 9.380 -27.958 1.00 92.81 266 ALA A C 1
ATOM 2034 O O . ALA A 1 266 ? 7.367 9.452 -28.935 1.00 92.81 266 ALA A O 1
ATOM 2035 N N . THR A 1 267 ? 8.583 8.211 -27.529 1.00 92.44 267 THR A N 1
ATOM 2036 C CA . THR A 1 267 ? 8.393 6.903 -28.174 1.00 92.44 267 THR A CA 1
ATOM 2037 C C . THR A 1 267 ? 8.221 5.818 -27.104 1.00 92.44 267 THR A C 1
ATOM 2039 O O . THR A 1 267 ? 8.326 6.102 -25.912 1.00 92.44 267 THR A O 1
ATOM 2042 N N . ARG A 1 268 ? 7.924 4.574 -27.506 1.00 94.38 268 ARG A N 1
ATOM 2043 C CA . ARG A 1 268 ? 7.656 3.443 -26.600 1.00 94.38 268 ARG A CA 1
ATOM 2044 C C . ARG A 1 268 ? 8.770 3.195 -25.590 1.00 94.38 268 ARG A C 1
ATOM 2046 O O . ARG A 1 268 ? 8.468 2.899 -24.441 1.00 94.38 268 ARG A O 1
ATOM 2053 N N . LEU A 1 269 ? 10.023 3.302 -26.019 1.00 95.25 269 LEU A N 1
ATOM 2054 C CA . LEU A 1 269 ? 11.188 3.320 -25.144 1.00 95.25 269 LEU A CA 1
ATOM 2055 C C . LEU A 1 269 ? 12.064 4.490 -25.570 1.00 95.25 269 LEU A C 1
ATOM 2057 O O . LEU A 1 269 ? 12.645 4.477 -26.652 1.00 95.25 269 LEU A O 1
ATOM 2061 N N . ASP A 1 270 ? 12.120 5.503 -24.722 1.00 95.94 270 ASP A N 1
ATOM 2062 C CA . ASP A 1 270 ? 12.913 6.704 -24.919 1.00 95.94 270 ASP A CA 1
ATOM 2063 C C . ASP A 1 270 ? 14.010 6.746 -23.847 1.00 95.94 270 ASP A C 1
ATOM 2065 O O . ASP A 1 270 ? 13.724 6.710 -22.649 1.00 95.94 270 ASP A O 1
ATOM 2069 N N . VAL A 1 271 ? 15.273 6.801 -24.263 1.00 95.94 271 VAL A N 1
ATOM 2070 C CA . VAL A 1 271 ? 16.429 6.855 -23.364 1.00 95.94 271 VAL A CA 1
ATOM 2071 C C . VAL A 1 271 ? 17.153 8.176 -23.590 1.00 95.94 271 VAL A C 1
ATOM 2073 O O . VAL A 1 271 ? 17.672 8.433 -24.672 1.00 95.94 271 VAL A O 1
ATOM 2076 N N . SER A 1 272 ? 17.204 9.023 -22.561 1.00 94.00 272 SER A N 1
ATOM 2077 C CA . SER A 1 272 ? 18.051 10.220 -22.565 1.00 94.00 272 SER A CA 1
ATOM 2078 C C . SER A 1 272 ? 19.488 9.827 -22.218 1.00 94.00 272 SER A C 1
ATOM 2080 O O . SER A 1 272 ? 19.870 9.863 -21.048 1.00 94.00 272 SER A O 1
ATOM 2082 N N . GLY A 1 273 ? 20.269 9.445 -23.225 1.00 91.31 273 GLY A N 1
ATOM 2083 C CA . GLY A 1 273 ? 21.678 9.084 -23.080 1.00 91.31 273 GLY A CA 1
ATOM 2084 C C . GLY A 1 273 ? 22.068 7.907 -23.966 1.00 91.31 273 GLY A C 1
ATOM 2085 O O . GLY A 1 273 ? 21.309 7.497 -24.843 1.00 91.31 273 GLY A O 1
ATOM 2086 N N . ASP A 1 274 ? 23.253 7.365 -23.709 1.00 90.75 274 ASP A N 1
ATOM 2087 C CA . ASP A 1 274 ? 23.798 6.252 -24.479 1.00 90.75 274 ASP A CA 1
ATOM 2088 C C . ASP A 1 274 ? 23.168 4.915 -24.067 1.00 90.75 274 ASP A C 1
ATOM 2090 O O . ASP A 1 274 ? 22.887 4.666 -22.891 1.00 90.75 274 ASP A O 1
ATOM 2094 N N . ILE A 1 275 ? 22.991 4.024 -25.043 1.00 93.62 275 ILE A N 1
ATOM 2095 C CA . ILE A 1 275 ? 22.590 2.632 -24.824 1.00 93.62 275 ILE A CA 1
ATOM 2096 C C . ILE A 1 275 ? 23.773 1.743 -25.201 1.00 93.62 275 ILE A C 1
ATOM 2098 O O . ILE A 1 275 ? 24.153 1.668 -26.368 1.00 93.62 275 ILE A O 1
ATOM 2102 N N . LEU A 1 276 ? 24.329 1.035 -24.220 1.00 92.88 276 LEU A N 1
ATOM 2103 C CA . LEU A 1 276 ? 25.314 -0.015 -24.457 1.00 92.88 276 LEU A CA 1
ATOM 2104 C C . LEU A 1 276 ? 24.602 -1.368 -24.551 1.00 92.88 276 LEU A C 1
ATOM 2106 O O . LEU A 1 276 ? 23.966 -1.802 -23.592 1.00 92.88 276 LEU A O 1
ATOM 2110 N N . SER A 1 277 ? 24.748 -2.054 -25.682 1.00 92.69 277 SER A N 1
ATOM 2111 C CA . SER A 1 277 ? 24.298 -3.438 -25.856 1.00 92.69 277 SER A CA 1
ATOM 2112 C C . SER A 1 277 ? 25.512 -4.347 -26.007 1.00 92.69 277 SER A C 1
ATOM 2114 O O . SER A 1 277 ? 26.304 -4.170 -26.927 1.00 92.69 277 SER A O 1
ATOM 2116 N N . SER A 1 278 ? 25.662 -5.332 -25.121 1.00 93.44 278 SER A N 1
ATOM 2117 C CA . SER A 1 278 ? 26.700 -6.369 -25.237 1.00 93.44 278 SER A CA 1
ATOM 2118 C C . SER A 1 278 ? 26.344 -7.466 -26.248 1.00 93.44 278 SER A C 1
ATOM 2120 O O . SER A 1 278 ? 27.175 -8.320 -26.547 1.00 93.44 278 SER A O 1
ATOM 2122 N N . GLY A 1 279 ? 25.112 -7.452 -26.763 1.00 91.81 279 GLY A N 1
ATOM 2123 C CA . GLY A 1 279 ? 24.627 -8.358 -27.798 1.00 91.81 279 GLY A CA 1
ATOM 2124 C C . GLY A 1 279 ? 24.003 -7.616 -28.978 1.00 91.81 279 GLY A C 1
ATOM 2125 O O . GLY A 1 279 ? 24.084 -6.391 -29.092 1.00 91.81 279 GLY A O 1
ATOM 2126 N N . ASN A 1 280 ? 23.341 -8.371 -29.851 1.00 87.38 280 ASN A N 1
ATOM 2127 C CA . ASN A 1 280 ? 22.697 -7.824 -31.043 1.00 87.38 280 ASN A CA 1
ATOM 2128 C C . ASN A 1 280 ? 21.480 -6.964 -30.680 1.00 87.38 280 ASN A C 1
ATOM 2130 O O . ASN A 1 280 ? 20.654 -7.362 -29.857 1.00 87.38 280 ASN A O 1
ATOM 2134 N N . VAL A 1 281 ? 21.320 -5.830 -31.365 1.00 90.44 281 VAL A N 1
ATOM 2135 C CA . VAL A 1 281 ? 20.081 -5.046 -31.339 1.00 90.44 281 VAL A CA 1
ATOM 2136 C C . VAL A 1 281 ? 19.253 -5.419 -32.566 1.00 90.44 281 VAL A C 1
ATOM 2138 O O . VAL A 1 281 ? 19.575 -5.031 -33.686 1.00 90.44 281 VAL A O 1
ATOM 2141 N N . ASN A 1 282 ? 18.191 -6.198 -32.358 1.00 87.50 282 ASN A N 1
ATOM 2142 C CA . ASN A 1 282 ? 17.285 -6.623 -33.425 1.00 87.50 282 ASN A CA 1
ATOM 2143 C C . ASN A 1 282 ? 16.089 -5.666 -33.511 1.00 87.50 282 ASN A C 1
ATOM 2145 O O . ASN A 1 282 ? 15.376 -5.480 -32.525 1.00 87.50 282 ASN A O 1
ATOM 2149 N N . ALA A 1 283 ? 15.825 -5.115 -34.695 1.00 87.44 283 ALA A N 1
ATOM 2150 C CA . ALA A 1 283 ? 14.625 -4.334 -34.983 1.00 87.44 283 ALA A CA 1
ATOM 2151 C C . ALA A 1 283 ? 13.862 -4.977 -36.149 1.00 87.44 283 ALA A C 1
ATOM 2153 O O . ALA A 1 283 ? 14.463 -5.360 -37.149 1.00 87.44 283 ALA A O 1
ATOM 2154 N N . SER A 1 284 ? 12.536 -5.097 -36.033 1.00 88.31 284 SER A N 1
ATOM 2155 C CA . SER A 1 284 ? 11.673 -5.552 -37.139 1.00 88.31 284 SER A CA 1
ATOM 2156 C C . SER A 1 284 ? 11.441 -4.472 -38.202 1.00 88.31 284 SER A C 1
ATOM 2158 O O . SER A 1 284 ? 10.971 -4.777 -39.295 1.00 88.31 284 SER A O 1
ATOM 2160 N N . GLY A 1 285 ? 11.753 -3.217 -37.873 1.00 85.94 285 GLY A N 1
ATOM 2161 C CA . GLY A 1 285 ? 11.745 -2.075 -38.780 1.00 85.94 285 GLY A CA 1
ATOM 2162 C C . GLY A 1 285 ? 13.086 -1.345 -38.751 1.00 85.94 285 GLY A C 1
ATOM 2163 O O . GLY A 1 285 ? 14.138 -1.953 -38.570 1.00 85.94 285 GLY A O 1
ATOM 2164 N N . ASN A 1 286 ? 13.048 -0.023 -38.900 1.00 84.06 286 ASN A N 1
ATOM 2165 C CA . ASN A 1 286 ? 14.259 0.796 -38.889 1.00 84.06 286 ASN A CA 1
ATOM 2166 C C . ASN A 1 286 ? 14.888 0.828 -37.488 1.00 84.06 286 ASN A C 1
ATOM 2168 O O . ASN A 1 286 ? 14.214 1.171 -36.518 1.00 84.06 286 ASN A O 1
ATOM 2172 N N . LEU A 1 287 ? 16.186 0.518 -37.396 1.00 85.56 287 LEU A N 1
ATOM 2173 C CA . LEU A 1 287 ? 16.959 0.632 -36.154 1.00 85.56 287 LEU A CA 1
ATOM 2174 C C . LEU A 1 287 ? 17.344 2.089 -35.849 1.00 85.56 287 LEU A C 1
ATOM 2176 O O . LEU A 1 287 ? 17.309 2.514 -34.699 1.00 85.56 287 LEU A O 1
ATOM 2180 N N . VAL A 1 288 ? 17.701 2.855 -36.883 1.00 85.06 288 VAL A N 1
ATOM 2181 C CA . VAL A 1 288 ? 18.127 4.255 -36.779 1.00 85.06 288 VAL A CA 1
ATOM 2182 C C . VAL A 1 288 ? 17.469 5.053 -37.903 1.00 85.06 288 VAL A C 1
ATOM 2184 O O . VAL A 1 288 ? 17.476 4.626 -39.054 1.00 85.06 288 VAL A O 1
ATOM 2187 N N . THR A 1 289 ? 16.884 6.206 -37.575 1.00 78.19 289 THR A N 1
ATOM 2188 C CA . THR A 1 289 ? 16.283 7.144 -38.546 1.00 78.19 289 THR A CA 1
ATOM 2189 C C . THR A 1 289 ? 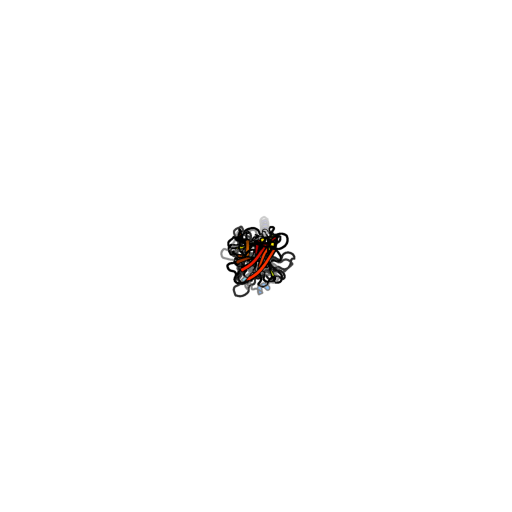17.185 8.342 -38.862 1.00 78.19 289 THR A C 1
ATOM 2191 O O . THR A 1 289 ? 16.796 9.218 -39.628 1.00 78.19 289 THR A O 1
ATOM 2194 N N . GLY A 1 290 ? 18.367 8.400 -38.245 1.00 78.81 290 GLY A N 1
ATOM 2195 C CA . GLY A 1 290 ? 19.412 9.393 -38.483 1.00 78.81 290 GLY A CA 1
ATOM 2196 C C . GLY A 1 290 ? 20.724 8.745 -38.929 1.00 78.81 290 GLY A C 1
ATOM 2197 O O . GLY A 1 290 ? 20.729 7.714 -39.597 1.00 78.81 290 GLY A O 1
ATOM 2198 N N . ASN A 1 291 ? 21.844 9.346 -38.537 1.00 80.00 291 ASN A N 1
ATOM 2199 C CA . ASN A 1 291 ? 23.166 8.842 -38.894 1.00 80.00 291 ASN A CA 1
ATOM 2200 C C . ASN A 1 291 ? 23.572 7.661 -38.007 1.00 80.00 291 ASN A C 1
ATOM 2202 O O . ASN A 1 291 ? 23.325 7.663 -36.802 1.00 80.00 291 ASN A O 1
ATOM 2206 N N . ILE A 1 292 ? 24.261 6.693 -38.605 1.00 81.62 292 ILE A N 1
ATOM 2207 C CA . ILE A 1 292 ? 24.956 5.623 -37.892 1.00 81.62 292 ILE A CA 1
ATOM 2208 C C . ILE A 1 292 ? 26.451 5.941 -37.962 1.00 81.62 292 ILE A C 1
ATOM 2210 O O . ILE A 1 292 ? 26.995 6.087 -39.053 1.00 81.62 292 ILE A O 1
ATOM 2214 N N . SER A 1 293 ? 27.102 6.052 -36.805 1.00 78.06 293 SER A N 1
ATOM 2215 C CA . SER A 1 293 ? 28.561 6.136 -36.702 1.00 78.06 293 SER A CA 1
ATOM 2216 C C . SER A 1 293 ? 29.074 4.816 -36.138 1.00 78.06 293 SER A C 1
ATOM 2218 O O . SER A 1 293 ? 28.663 4.418 -35.050 1.00 78.06 293 SER A O 1
ATOM 2220 N N . VAL A 1 294 ? 29.927 4.120 -36.887 1.00 80.38 294 VAL A N 1
ATOM 2221 C CA . VAL A 1 294 ? 30.522 2.838 -36.482 1.00 80.38 294 VAL A CA 1
ATOM 2222 C C . VAL A 1 294 ? 32.031 3.018 -36.448 1.00 80.38 294 VAL A C 1
ATOM 2224 O O . VAL A 1 294 ? 32.603 3.516 -37.413 1.00 80.38 294 VAL A O 1
ATOM 2227 N N . SER A 1 295 ? 32.663 2.657 -35.329 1.00 71.94 295 SER A N 1
ATOM 2228 C CA . SER A 1 295 ? 34.116 2.783 -35.150 1.00 71.94 295 SER A CA 1
ATOM 2229 C C . SER A 1 295 ? 34.907 1.719 -35.909 1.00 71.94 295 SER A C 1
ATOM 2231 O O . SER A 1 295 ? 36.035 1.984 -36.309 1.00 71.94 295 SER A O 1
ATOM 2233 N N . ASP A 1 296 ? 34.299 0.549 -36.110 1.00 72.69 296 ASP A N 1
ATOM 2234 C CA . ASP A 1 296 ? 34.902 -0.581 -36.811 1.00 72.69 296 ASP A CA 1
ATOM 2235 C C . ASP A 1 296 ? 34.195 -0.807 -38.157 1.00 72.69 296 ASP A C 1
ATOM 2237 O O . ASP A 1 296 ? 34.401 -0.060 -39.111 1.00 72.69 296 ASP A O 1
ATOM 2241 N N . GLU A 1 297 ? 33.335 -1.823 -38.258 1.00 66.75 297 GLU A N 1
ATOM 2242 C CA . GLU A 1 297 ? 32.821 -2.299 -39.541 1.00 66.75 297 GLU A CA 1
ATOM 2243 C C . GLU A 1 297 ? 31.311 -2.573 -39.500 1.00 66.75 297 GLU A C 1
ATOM 2245 O O . GLU A 1 297 ? 30.806 -3.255 -38.606 1.00 66.75 297 GLU A O 1
ATOM 2250 N N . ILE A 1 298 ? 30.586 -2.096 -40.518 1.00 72.44 298 ILE A N 1
ATOM 2251 C CA . ILE A 1 298 ? 29.217 -2.542 -40.808 1.00 72.44 298 ILE A CA 1
ATOM 2252 C C . ILE A 1 298 ? 29.318 -3.776 -41.706 1.00 72.44 298 ILE A C 1
ATOM 2254 O O . ILE A 1 298 ? 29.584 -3.658 -42.901 1.00 72.44 298 ILE A O 1
ATOM 2258 N N . ARG A 1 299 ? 29.085 -4.969 -41.150 1.00 63.88 299 ARG A N 1
ATOM 2259 C CA . ARG A 1 299 ? 29.102 -6.223 -41.918 1.00 63.88 299 ARG A CA 1
ATOM 2260 C C . ARG A 1 299 ? 27.698 -6.682 -42.299 1.00 63.88 299 ARG A C 1
ATOM 2262 O O . ARG A 1 299 ? 26.848 -6.856 -41.432 1.00 63.88 299 ARG A O 1
ATOM 2269 N N . ASN A 1 300 ? 27.481 -6.995 -43.576 1.00 57.28 300 ASN A N 1
ATOM 2270 C CA . ASN A 1 300 ? 26.294 -7.718 -44.049 1.00 57.28 300 ASN A CA 1
ATOM 2271 C C . ASN A 1 300 ? 26.640 -9.197 -44.303 1.00 57.28 300 ASN A C 1
ATOM 2273 O O . ASN A 1 300 ? 26.732 -9.642 -45.444 1.00 57.28 300 ASN A O 1
ATOM 2277 N N . GLN A 1 301 ? 26.902 -9.959 -43.237 1.00 55.66 301 GLN A N 1
ATOM 2278 C CA . GLN A 1 301 ? 27.547 -11.274 -43.369 1.00 55.66 301 GLN A CA 1
ATOM 2279 C C . GLN A 1 301 ? 26.696 -12.368 -44.040 1.00 55.66 301 GLN A C 1
ATOM 2281 O O . GLN A 1 301 ? 27.254 -13.352 -44.516 1.00 55.66 301 GLN A O 1
ATOM 2286 N N . SER A 1 302 ? 25.366 -12.247 -44.106 1.00 54.78 302 SER A N 1
ATOM 2287 C CA . SER A 1 302 ? 24.515 -13.367 -44.540 1.00 54.78 302 SER A CA 1
ATOM 2288 C C . SER A 1 302 ? 24.198 -13.405 -46.038 1.00 54.78 302 SER A C 1
ATOM 2290 O O . SER A 1 302 ? 23.791 -14.457 -46.524 1.00 54.78 302 SER A O 1
ATOM 2292 N N . ARG A 1 303 ? 24.386 -12.311 -46.793 1.00 52.69 303 ARG A N 1
ATOM 2293 C CA . ARG A 1 303 ? 24.066 -12.279 -48.239 1.00 52.69 303 ARG A CA 1
ATOM 2294 C C . ARG A 1 303 ? 25.270 -12.252 -49.173 1.00 52.69 303 ARG A C 1
ATOM 2296 O O . ARG A 1 303 ? 25.109 -12.654 -50.321 1.00 52.69 303 ARG A O 1
ATOM 2303 N N . THR A 1 304 ? 26.440 -11.803 -48.720 1.00 50.78 304 THR A N 1
ATOM 2304 C CA . THR A 1 304 ? 27.627 -11.664 -49.586 1.00 50.78 304 THR A CA 1
ATOM 2305 C C . THR A 1 304 ? 28.836 -12.487 -49.130 1.00 50.78 304 THR A C 1
ATOM 2307 O O . THR A 1 304 ? 29.856 -12.486 -49.809 1.00 50.78 304 THR A O 1
ATOM 2310 N N . GLY A 1 305 ? 28.747 -13.242 -48.028 1.00 59.06 305 GLY A N 1
ATOM 2311 C CA . GLY A 1 305 ? 29.890 -14.003 -47.510 1.00 59.06 305 GLY A CA 1
ATOM 2312 C C . GLY A 1 305 ? 31.029 -13.079 -47.054 1.00 59.06 305 GLY A C 1
ATOM 2313 O O . GLY A 1 305 ? 30.776 -12.075 -46.394 1.00 59.06 305 GLY A O 1
ATOM 2314 N N . THR A 1 306 ? 32.281 -13.398 -47.397 1.00 54.12 306 THR A N 1
ATOM 2315 C CA . THR A 1 306 ? 33.464 -12.550 -47.118 1.00 54.12 306 THR A CA 1
ATOM 2316 C C . THR A 1 306 ? 33.593 -11.339 -48.047 1.00 54.12 306 THR A C 1
ATOM 2318 O O . THR A 1 306 ? 34.538 -10.567 -47.908 1.00 54.12 306 THR A O 1
ATOM 2321 N N . TYR A 1 307 ? 32.676 -11.180 -49.001 1.00 58.34 307 TYR A N 1
ATOM 2322 C CA . TYR A 1 307 ? 32.757 -10.188 -50.065 1.00 58.34 307 TYR A CA 1
ATOM 2323 C C . TYR A 1 307 ? 31.964 -8.924 -49.701 1.00 58.34 307 TYR A C 1
ATOM 2325 O O . TYR A 1 307 ? 30.842 -9.011 -49.192 1.00 58.34 307 TYR A O 1
ATOM 2333 N N . SER A 1 308 ? 32.537 -7.738 -49.935 1.00 60.94 308 SER A N 1
ATOM 2334 C CA . SER A 1 308 ? 31.940 -6.440 -49.584 1.00 60.94 308 SER A CA 1
ATOM 2335 C C . SER A 1 308 ? 31.807 -5.557 -50.820 1.00 60.94 308 SER A C 1
ATOM 2337 O O . SER A 1 308 ? 32.787 -5.252 -51.490 1.00 60.94 308 SER A O 1
ATOM 2339 N N . LEU A 1 309 ? 30.587 -5.097 -51.107 1.00 64.62 309 LEU A N 1
ATOM 2340 C CA . LEU A 1 309 ? 30.321 -4.154 -52.203 1.00 64.62 309 LEU A CA 1
ATOM 2341 C C . LEU A 1 309 ? 30.532 -2.689 -51.794 1.00 64.62 309 LEU A C 1
ATOM 2343 O O . LEU A 1 309 ? 30.094 -1.786 -52.502 1.00 64.62 309 LEU A O 1
ATOM 2347 N N . ILE A 1 310 ? 31.173 -2.431 -50.652 1.00 73.88 310 ILE A N 1
ATOM 2348 C CA . ILE A 1 310 ? 31.568 -1.074 -50.270 1.00 73.88 310 ILE A CA 1
ATOM 2349 C C . ILE A 1 310 ? 32.779 -0.690 -51.139 1.00 73.88 310 ILE A C 1
ATOM 2351 O O . ILE A 1 310 ? 33.796 -1.383 -51.073 1.00 73.88 310 ILE A O 1
ATOM 2355 N N . PRO A 1 311 ? 32.704 0.375 -51.965 1.00 80.88 311 PRO A N 1
ATOM 2356 C CA . PRO A 1 311 ? 33.843 0.815 -52.764 1.00 80.88 311 PRO A CA 1
ATOM 2357 C C . PRO A 1 311 ? 35.073 1.097 -51.896 1.00 80.88 311 PRO A C 1
ATOM 2359 O O . PRO A 1 311 ? 35.004 1.896 -50.964 1.00 80.88 311 PRO A O 1
ATOM 2362 N N . LEU A 1 312 ? 36.206 0.481 -52.231 1.00 81.56 312 LEU A N 1
ATOM 2363 C CA . LEU A 1 312 ? 37.504 0.752 -51.603 1.00 81.56 312 LEU A CA 1
ATOM 2364 C C . LEU A 1 312 ? 38.086 2.098 -52.043 1.00 81.56 312 LEU A C 1
ATOM 2366 O O . LEU A 1 312 ? 38.825 2.754 -51.307 1.00 81.56 312 LEU A O 1
ATOM 2370 N N . ALA A 1 313 ? 37.806 2.463 -53.290 1.00 86.56 313 ALA A N 1
ATOM 2371 C CA . ALA A 1 313 ? 38.328 3.647 -53.934 1.00 86.56 313 ALA A CA 1
ATOM 2372 C C . ALA A 1 313 ? 37.463 4.012 -55.138 1.00 86.56 313 ALA A C 1
ATOM 2374 O O . ALA A 1 313 ? 36.861 3.149 -55.777 1.00 86.56 313 ALA A O 1
ATOM 2375 N N . TYR A 1 314 ? 37.429 5.290 -55.481 1.00 90.75 314 TYR A N 1
ATOM 2376 C CA . TYR A 1 314 ? 36.812 5.765 -56.713 1.00 90.75 314 TYR A CA 1
ATOM 2377 C C . TYR A 1 314 ? 37.546 7.001 -57.206 1.00 90.75 314 TYR A C 1
ATOM 2379 O O . TYR A 1 314 ? 38.223 7.684 -56.433 1.00 90.75 314 TYR A O 1
ATOM 2387 N N . GLY A 1 315 ? 37.406 7.304 -58.490 1.00 92.44 315 GLY A N 1
ATOM 2388 C CA . GLY A 1 315 ? 37.999 8.503 -59.048 1.00 92.44 315 GLY A CA 1
ATOM 2389 C C . GLY A 1 315 ? 37.720 8.716 -60.525 1.00 92.44 315 GLY A C 1
ATOM 2390 O O . GLY A 1 315 ? 36.914 8.022 -61.143 1.00 92.44 315 GLY A O 1
ATOM 2391 N N . ARG A 1 316 ? 38.384 9.731 -61.071 1.00 92.94 316 ARG A N 1
ATOM 2392 C CA . ARG A 1 316 ? 38.272 10.208 -62.446 1.00 92.94 316 ARG A CA 1
ATOM 2393 C C . ARG A 1 316 ? 39.667 10.523 -62.972 1.00 92.94 316 ARG A C 1
ATOM 2395 O O . ARG A 1 316 ? 40.404 11.273 -62.330 1.00 92.94 316 ARG A O 1
ATOM 2402 N N . VAL A 1 317 ? 39.993 9.973 -64.134 1.00 91.62 317 VAL A N 1
ATOM 2403 C CA . VAL A 1 317 ? 41.272 10.143 -64.837 1.00 91.62 317 VAL A CA 1
ATOM 2404 C C . VAL A 1 317 ? 41.046 11.013 -66.069 1.00 91.62 317 VAL A C 1
ATOM 2406 O O . VAL A 1 317 ? 40.054 10.806 -66.761 1.00 91.62 317 VAL A O 1
ATOM 2409 N N . ASP A 1 318 ? 41.913 11.994 -66.320 1.00 90.12 318 ASP A N 1
ATOM 2410 C CA . ASP A 1 318 ? 41.867 12.875 -67.493 1.00 90.12 318 ASP A CA 1
ATOM 2411 C C . ASP A 1 318 ? 42.387 12.223 -68.788 1.00 90.12 318 ASP A C 1
ATOM 2413 O O . ASP A 1 318 ? 42.824 11.074 -68.812 1.00 90.12 318 ASP A O 1
ATOM 2417 N N . TYR A 1 319 ? 42.354 12.994 -69.877 1.00 87.38 319 TYR A N 1
ATOM 2418 C CA . TYR A 1 319 ? 42.849 12.613 -71.204 1.00 87.38 319 TYR A CA 1
ATOM 2419 C C . TYR A 1 319 ? 44.379 12.447 -71.287 1.00 87.38 319 TYR A C 1
ATOM 2421 O O . TYR A 1 319 ? 44.884 12.068 -72.334 1.00 87.38 319 TYR A O 1
ATOM 2429 N N . ASN A 1 320 ? 45.121 12.705 -70.206 1.00 82.81 320 ASN A N 1
ATOM 2430 C CA . ASN A 1 320 ? 46.570 12.515 -70.112 1.00 82.81 320 ASN A CA 1
ATOM 2431 C C . ASN A 1 320 ? 46.953 11.411 -69.107 1.00 82.81 320 ASN A C 1
ATOM 2433 O O . ASN A 1 320 ? 48.138 11.198 -68.844 1.00 82.81 320 ASN A O 1
ATOM 2437 N N . GLY A 1 321 ? 45.978 10.711 -68.517 1.00 83.56 321 GLY A N 1
ATOM 2438 C CA . GLY A 1 321 ? 46.226 9.689 -67.498 1.00 83.56 321 GLY A CA 1
ATOM 2439 C C . GLY A 1 321 ? 46.478 10.222 -66.088 1.00 83.56 321 GLY A C 1
ATOM 2440 O O . GLY A 1 321 ? 46.954 9.471 -65.239 1.00 83.56 321 GLY A O 1
ATOM 2441 N N . SER A 1 322 ? 46.168 11.492 -65.824 1.00 89.62 322 SER A N 1
ATOM 2442 C CA . SER A 1 322 ? 46.290 12.119 -64.506 1.00 89.62 322 SER A CA 1
ATOM 2443 C C . SER A 1 322 ? 44.971 12.083 -63.738 1.00 89.62 322 SER A C 1
ATOM 2445 O O . SER A 1 322 ? 43.883 12.142 -64.307 1.00 89.62 322 SER A O 1
ATOM 2447 N N . LEU A 1 323 ? 45.054 12.001 -62.411 1.00 91.94 323 LEU A N 1
ATOM 2448 C CA . LEU A 1 323 ? 43.878 12.054 -61.543 1.00 91.94 323 LEU A CA 1
ATOM 2449 C C . LEU A 1 323 ? 43.271 13.464 -61.520 1.00 91.94 323 LEU A C 1
ATOM 2451 O O . LEU A 1 323 ? 43.921 14.416 -61.102 1.00 91.94 323 LEU A O 1
ATOM 2455 N N . ILE A 1 324 ? 41.995 13.576 -61.896 1.00 91.25 324 ILE A N 1
ATOM 2456 C CA . ILE A 1 324 ? 41.190 14.797 -61.723 1.00 91.25 324 ILE A CA 1
ATOM 2457 C C . ILE A 1 324 ? 40.625 14.853 -60.300 1.00 91.25 324 ILE A C 1
ATOM 2459 O O . ILE A 1 324 ? 40.636 15.891 -59.645 1.00 91.25 324 ILE A O 1
ATOM 2463 N N . SER A 1 325 ? 40.091 13.726 -59.829 1.00 92.06 325 SER A N 1
ATOM 2464 C CA . SER A 1 325 ? 39.500 13.579 -58.498 1.00 92.06 325 SER A CA 1
ATOM 2465 C C . SER A 1 325 ? 39.518 12.109 -58.110 1.00 92.06 325 SER A C 1
ATOM 2467 O O . SER A 1 325 ? 39.072 11.289 -58.909 1.00 92.06 325 SER A O 1
ATOM 2469 N N . ALA A 1 326 ? 39.982 11.760 -56.916 1.00 91.44 326 ALA A N 1
ATOM 2470 C CA . ALA A 1 326 ? 39.930 10.391 -56.413 1.00 91.44 326 ALA A CA 1
ATOM 2471 C C . ALA A 1 326 ? 39.933 10.360 -54.884 1.00 91.44 326 ALA A C 1
ATOM 2473 O O . ALA A 1 326 ? 40.204 11.370 -54.232 1.00 91.44 326 ALA A O 1
ATOM 2474 N N . THR A 1 327 ? 39.658 9.189 -54.315 1.00 89.81 327 THR A N 1
ATOM 2475 C CA . THR A 1 327 ? 39.983 8.910 -52.915 1.00 89.81 327 THR A CA 1
ATOM 2476 C C . THR A 1 327 ? 41.494 9.032 -52.685 1.00 89.81 327 THR A C 1
ATOM 2478 O O . THR A 1 327 ? 42.303 8.751 -53.569 1.00 89.81 327 THR A O 1
ATOM 2481 N N . SER A 1 328 ? 41.896 9.466 -51.487 1.00 89.69 328 SER A N 1
ATOM 2482 C CA . SER A 1 328 ? 43.295 9.807 -51.167 1.00 89.69 328 SER A CA 1
ATOM 2483 C C . SER A 1 328 ? 44.268 8.623 -51.212 1.00 89.69 328 SER A C 1
ATOM 2485 O O . SER A 1 328 ? 45.479 8.819 -51.227 1.00 89.69 328 SER A O 1
ATOM 2487 N N . ASN A 1 329 ? 43.749 7.398 -51.229 1.00 87.50 329 ASN A N 1
ATOM 2488 C CA . ASN A 1 329 ? 44.507 6.155 -51.283 1.00 87.50 329 ASN A CA 1
ATOM 2489 C C . ASN A 1 329 ? 44.790 5.661 -52.714 1.00 87.50 329 ASN A C 1
ATOM 2491 O O . ASN A 1 329 ? 45.292 4.549 -52.854 1.00 87.50 329 ASN A O 1
ATOM 2495 N N . VAL A 1 330 ? 44.481 6.432 -53.763 1.00 91.31 330 VAL A N 1
ATOM 2496 C CA . VAL A 1 330 ? 44.659 6.007 -55.163 1.00 91.31 330 VAL A CA 1
ATOM 2497 C C . VAL A 1 330 ? 45.817 6.722 -55.845 1.00 91.31 330 VAL A C 1
ATOM 2499 O O . VAL A 1 330 ? 45.965 7.937 -55.737 1.00 91.31 330 VAL A O 1
ATOM 2502 N N . SER A 1 331 ? 46.574 5.975 -56.645 1.00 91.25 331 SER A N 1
ATOM 2503 C CA . SER A 1 331 ? 47.461 6.514 -57.673 1.00 91.25 331 SER A CA 1
ATOM 2504 C C . SER A 1 331 ? 47.141 5.908 -59.040 1.00 91.25 331 SER A C 1
ATOM 2506 O O . SER A 1 331 ? 46.633 4.790 -59.142 1.00 91.25 331 SER A O 1
ATOM 2508 N N . VAL A 1 332 ? 47.425 6.661 -60.103 1.00 92.25 332 VAL A N 1
ATOM 2509 C CA . VAL A 1 332 ? 47.244 6.215 -61.489 1.00 92.25 332 VAL A CA 1
ATOM 2510 C C . VAL A 1 332 ? 48.563 6.351 -62.221 1.00 92.25 332 VAL A C 1
ATOM 2512 O O . VAL A 1 332 ? 49.226 7.381 -62.130 1.00 92.25 332 VAL A O 1
ATOM 2515 N N . THR A 1 333 ? 48.945 5.299 -62.934 1.00 91.50 333 THR A N 1
ATOM 2516 C CA . THR A 1 333 ? 50.106 5.293 -63.820 1.00 91.50 333 THR A CA 1
ATOM 2517 C C . THR A 1 333 ? 49.640 4.983 -65.229 1.00 91.50 333 THR A C 1
ATOM 2519 O O . THR A 1 333 ? 49.055 3.931 -65.484 1.00 91.50 333 THR A O 1
ATOM 2522 N N . ARG A 1 334 ? 49.909 5.893 -66.163 1.00 90.19 334 ARG A N 1
ATOM 2523 C CA . ARG A 1 334 ? 49.722 5.627 -67.588 1.00 90.19 334 ARG A CA 1
ATOM 2524 C C . ARG A 1 334 ? 50.832 4.691 -68.063 1.00 90.19 334 ARG A C 1
ATOM 2526 O O . ARG A 1 334 ? 52.002 5.059 -68.027 1.00 90.19 334 ARG A O 1
ATOM 2533 N N . VAL A 1 335 ? 50.462 3.488 -68.490 1.00 89.19 335 VAL A N 1
ATOM 2534 C CA . VAL A 1 335 ? 51.405 2.437 -68.912 1.00 89.19 335 VAL A CA 1
ATOM 2535 C C . VAL A 1 335 ? 51.733 2.581 -70.394 1.00 89.19 335 VAL A C 1
ATOM 2537 O O . VAL A 1 335 ? 52.887 2.514 -70.807 1.00 89.19 335 VAL A O 1
ATOM 2540 N N . SER A 1 336 ? 50.697 2.793 -71.194 1.00 87.44 336 SER A N 1
ATOM 2541 C CA . SER A 1 336 ? 50.762 3.027 -72.629 1.00 87.44 336 SER A CA 1
ATOM 2542 C C . SER A 1 336 ? 49.485 3.744 -73.058 1.00 87.44 336 SER A C 1
ATOM 2544 O O . SER A 1 336 ? 48.592 3.978 -72.244 1.00 87.44 336 SER A O 1
ATOM 2546 N N . GLU A 1 337 ? 49.397 4.117 -74.329 1.00 86.44 337 GLU A N 1
ATOM 2547 C CA . GLU A 1 337 ? 48.191 4.739 -74.869 1.00 86.44 337 GLU A CA 1
ATOM 2548 C C . GLU A 1 337 ? 46.952 3.863 -74.646 1.00 86.44 337 GLU A C 1
ATOM 2550 O O . GLU A 1 337 ? 46.932 2.663 -74.939 1.00 86.44 337 GLU A O 1
ATOM 2555 N N . GLY A 1 338 ? 45.937 4.473 -74.044 1.00 83.88 338 GLY A N 1
ATOM 2556 C CA . GLY A 1 338 ? 44.689 3.851 -73.655 1.00 83.88 338 GLY A CA 1
ATOM 2557 C C . GLY A 1 338 ? 44.790 2.860 -72.502 1.00 83.88 338 GLY A C 1
ATOM 2558 O O . GLY A 1 338 ? 43.814 2.155 -72.270 1.00 83.88 338 GLY A O 1
ATOM 2559 N N . THR A 1 339 ? 45.932 2.730 -71.814 1.00 88.31 339 THR A N 1
ATOM 2560 C CA . THR A 1 339 ? 46.136 1.726 -70.752 1.00 88.31 339 THR A CA 1
ATOM 2561 C C . THR A 1 339 ? 46.674 2.348 -69.467 1.00 88.31 339 THR A C 1
ATOM 2563 O O . THR A 1 339 ? 47.750 2.951 -69.442 1.00 88.31 339 THR A O 1
ATOM 2566 N N . TYR A 1 340 ? 45.952 2.121 -68.371 1.00 90.12 340 TYR A N 1
ATOM 2567 C CA . TYR A 1 340 ? 46.209 2.742 -67.076 1.00 90.12 340 TYR A CA 1
ATOM 2568 C C . TYR A 1 340 ? 46.229 1.703 -65.962 1.00 90.12 340 TYR A C 1
ATOM 2570 O O . TYR A 1 340 ? 45.329 0.869 -65.872 1.00 90.12 340 TYR A O 1
ATOM 2578 N N . ASP A 1 341 ? 47.220 1.804 -65.084 1.00 90.75 341 ASP A N 1
ATOM 2579 C CA . ASP A 1 341 ? 47.300 1.048 -63.840 1.00 90.75 341 ASP A CA 1
ATOM 2580 C C . ASP A 1 341 ? 46.811 1.915 -62.689 1.00 90.75 341 ASP A C 1
ATOM 2582 O O . ASP A 1 341 ? 47.399 2.955 -62.384 1.00 90.75 341 ASP A O 1
ATOM 2586 N N . ILE A 1 342 ? 45.735 1.479 -62.039 1.00 90.25 342 ILE A N 1
ATOM 2587 C CA . ILE A 1 342 ? 45.159 2.154 -60.880 1.00 90.25 342 ILE A CA 1
ATOM 2588 C C . ILE A 1 342 ? 45.546 1.363 -59.644 1.00 90.25 342 ILE A C 1
ATOM 2590 O O . ILE A 1 342 ? 45.114 0.223 -59.472 1.00 90.25 342 ILE A O 1
ATOM 2594 N N . THR A 1 343 ? 46.373 1.967 -58.797 1.00 89.38 343 THR A N 1
ATOM 2595 C CA . THR A 1 343 ? 46.888 1.332 -57.585 1.00 89.38 343 THR A CA 1
ATOM 2596 C C . THR A 1 343 ? 46.195 1.901 -56.357 1.00 89.38 343 THR A C 1
ATOM 2598 O O . THR A 1 343 ? 46.099 3.118 -56.206 1.00 89.38 343 THR A O 1
ATOM 2601 N N . VAL A 1 344 ? 45.723 1.023 -55.470 1.00 87.56 344 VAL A N 1
ATOM 2602 C CA . VAL A 1 344 ? 45.065 1.404 -54.213 1.00 87.56 344 VAL A CA 1
ATOM 2603 C C . VAL A 1 344 ? 45.963 1.039 -53.033 1.00 87.56 344 VAL A C 1
ATOM 2605 O O . VAL A 1 344 ? 46.235 -0.132 -52.771 1.00 87.56 344 VAL A O 1
ATOM 2608 N N . SER A 1 345 ? 46.432 2.054 -52.311 1.00 85.69 345 SER A N 1
ATOM 2609 C CA . SER A 1 345 ? 47.267 1.895 -51.121 1.00 85.69 345 SER A CA 1
ATOM 2610 C C . SER A 1 345 ? 46.483 1.242 -49.978 1.00 85.69 345 SER A C 1
ATOM 2612 O O . SER A 1 345 ? 45.340 1.615 -49.709 1.00 85.69 345 SER A O 1
ATOM 2614 N N . GLY A 1 346 ? 47.103 0.275 -49.296 1.00 76.06 346 GLY A N 1
ATOM 2615 C CA . GLY A 1 346 ? 46.522 -0.436 -48.150 1.00 76.06 346 GLY A CA 1
ATOM 2616 C C . GLY A 1 346 ? 45.655 -1.652 -48.495 1.00 76.06 346 GLY A C 1
ATOM 2617 O O . GLY A 1 346 ? 45.265 -2.384 -47.590 1.00 76.06 346 GLY A O 1
ATOM 2618 N N . VAL A 1 347 ? 45.391 -1.914 -49.778 1.00 74.69 347 VAL A N 1
ATOM 2619 C CA . VAL A 1 347 ? 44.821 -3.196 -50.225 1.00 74.69 347 VAL A CA 1
ATOM 2620 C C . VAL A 1 347 ? 45.924 -4.266 -50.126 1.00 74.69 347 VAL A C 1
ATOM 2622 O O . VAL A 1 347 ? 47.105 -3.923 -50.082 1.00 74.69 347 VAL A O 1
ATOM 2625 N N . THR A 1 348 ? 45.595 -5.554 -50.022 1.00 70.44 348 THR A N 1
ATOM 2626 C CA . THR A 1 348 ? 46.590 -6.657 -50.071 1.00 70.44 348 THR A CA 1
ATOM 2627 C C . THR A 1 348 ? 46.093 -7.876 -50.850 1.00 70.44 348 THR A C 1
ATOM 2629 O O . THR A 1 348 ? 46.710 -8.941 -50.832 1.00 70.44 348 THR A O 1
ATOM 2632 N N . SER A 1 349 ? 44.978 -7.721 -51.558 1.00 74.25 349 SER A N 1
ATOM 2633 C CA . SER A 1 349 ? 44.268 -8.749 -52.317 1.00 74.25 349 SER A CA 1
ATOM 2634 C C . SER A 1 349 ? 44.026 -8.282 -53.759 1.00 74.25 349 SER A C 1
ATOM 2636 O O . SER A 1 349 ? 44.321 -7.136 -54.118 1.00 74.25 349 SER A O 1
ATOM 2638 N N . SER A 1 350 ? 43.529 -9.179 -54.616 1.00 76.88 350 SER A N 1
ATOM 2639 C CA . SER A 1 350 ? 43.040 -8.805 -55.947 1.00 76.88 350 SER A CA 1
ATOM 2640 C C . SER A 1 350 ? 41.918 -7.774 -55.817 1.00 76.88 350 SER A C 1
ATOM 2642 O O . SER A 1 350 ? 41.071 -7.886 -54.939 1.00 76.88 350 SER A O 1
ATOM 2644 N N . CYS A 1 351 ? 41.907 -6.780 -56.693 1.00 75.94 351 CYS A N 1
ATOM 2645 C CA . CYS A 1 351 ? 40.883 -5.751 -56.790 1.00 75.94 351 CYS A CA 1
ATOM 2646 C C . CYS A 1 351 ? 39.906 -6.059 -57.938 1.00 75.94 351 CYS A C 1
ATOM 2648 O O . CYS A 1 351 ? 40.226 -6.744 -58.903 1.00 75.94 351 CYS A O 1
ATOM 2650 N N . SER A 1 352 ? 38.683 -5.551 -57.851 1.00 80.44 352 SER A N 1
ATOM 2651 C CA . SER A 1 352 ? 37.729 -5.553 -58.963 1.00 80.44 352 SER A CA 1
ATOM 2652 C C . SER A 1 352 ? 37.410 -4.120 -59.321 1.00 80.44 352 SER A C 1
ATOM 2654 O O . SER A 1 352 ? 37.117 -3.321 -58.439 1.00 80.44 352 SER A O 1
ATOM 2656 N N . ILE A 1 353 ? 37.475 -3.779 -60.603 1.00 84.44 353 ILE A N 1
ATOM 2657 C CA . ILE A 1 353 ? 37.265 -2.411 -61.067 1.00 84.44 353 ILE A CA 1
ATOM 2658 C C . ILE A 1 353 ? 36.087 -2.336 -62.027 1.00 84.44 353 ILE A C 1
ATOM 2660 O O . ILE A 1 353 ? 35.970 -3.118 -62.967 1.00 84.44 353 ILE A O 1
ATOM 2664 N N . ILE A 1 354 ? 35.234 -1.345 -61.798 1.00 84.75 354 ILE A N 1
ATOM 2665 C CA . ILE A 1 354 ? 34.246 -0.880 -62.761 1.00 84.75 354 ILE A CA 1
ATOM 2666 C C . ILE A 1 354 ? 34.775 0.442 -63.302 1.00 84.75 354 ILE A C 1
ATOM 2668 O O . ILE A 1 354 ? 34.894 1.403 -62.546 1.00 84.75 354 ILE A O 1
ATOM 2672 N N . ALA A 1 355 ? 35.108 0.485 -64.590 1.00 86.56 355 ALA A N 1
ATOM 2673 C CA . ALA A 1 355 ? 35.532 1.698 -65.280 1.00 86.56 355 ALA A CA 1
ATOM 2674 C C . ALA A 1 355 ? 34.502 2.087 -66.345 1.00 86.56 355 ALA A C 1
ATOM 2676 O O . ALA A 1 355 ? 33.970 1.220 -67.039 1.00 86.56 355 ALA A O 1
ATOM 2677 N N . TYR A 1 356 ? 34.215 3.381 -66.472 1.00 81.75 356 TYR A N 1
ATOM 2678 C CA . TYR A 1 356 ? 33.221 3.897 -67.410 1.00 81.75 356 TYR A CA 1
ATOM 2679 C C . TYR A 1 356 ? 33.557 5.314 -67.885 1.00 81.75 356 TYR A C 1
ATOM 2681 O O . TYR A 1 356 ? 33.956 6.161 -67.091 1.00 81.75 356 TYR A O 1
ATOM 2689 N N . GLY A 1 357 ? 33.324 5.591 -69.168 1.00 71.88 357 GLY A N 1
ATOM 2690 C CA . GLY A 1 357 ? 33.559 6.890 -69.804 1.00 71.88 357 GLY A CA 1
ATOM 2691 C C . GLY A 1 357 ? 34.638 6.771 -70.870 1.00 71.88 357 GLY A C 1
ATOM 2692 O O . GLY A 1 357 ? 35.797 6.616 -70.538 1.00 71.88 357 GLY A O 1
ATOM 2693 N N . GLY A 1 358 ? 34.243 6.776 -72.140 1.00 66.44 358 GLY A N 1
ATOM 2694 C CA . GLY A 1 358 ? 35.089 6.459 -73.297 1.00 66.44 358 GLY A CA 1
ATOM 2695 C C . GLY A 1 358 ? 34.361 5.471 -74.223 1.00 66.44 358 GLY A C 1
ATOM 2696 O O . GLY A 1 358 ? 33.565 4.670 -73.725 1.00 66.44 358 GLY A O 1
ATOM 2697 N N . PRO A 1 359 ? 34.566 5.525 -75.551 1.00 64.81 359 PRO A N 1
ATOM 2698 C CA . PRO A 1 359 ? 33.811 4.711 -76.512 1.00 64.81 359 PRO A CA 1
ATOM 2699 C C . PRO A 1 359 ? 34.140 3.210 -76.423 1.00 64.81 359 PRO A C 1
ATOM 2701 O O . PRO A 1 359 ? 33.273 2.389 -76.713 1.00 64.81 359 PRO A O 1
ATOM 2704 N N . SER A 1 360 ? 35.335 2.855 -75.935 1.00 66.75 360 SER A N 1
ATOM 2705 C CA . SER A 1 360 ? 35.779 1.473 -75.717 1.00 66.75 360 SER A CA 1
ATOM 2706 C C . SER A 1 360 ? 36.425 1.343 -74.333 1.00 66.75 360 SER A C 1
ATOM 2708 O O . SER A 1 360 ? 37.618 1.594 -74.167 1.00 66.75 360 SER A O 1
ATOM 2710 N N . THR A 1 361 ? 35.641 0.965 -73.314 1.00 66.44 361 THR A N 1
ATOM 2711 C CA . THR A 1 361 ? 36.153 0.729 -71.948 1.00 66.44 361 THR A CA 1
ATOM 2712 C C . THR A 1 361 ? 36.132 -0.759 -71.628 1.00 66.44 361 THR A C 1
ATOM 2714 O O . THR A 1 361 ? 35.069 -1.370 -71.619 1.00 66.44 361 THR A O 1
ATOM 2717 N N . THR A 1 362 ? 37.292 -1.355 -71.351 1.00 67.88 362 THR A N 1
ATOM 2718 C CA . THR A 1 362 ? 37.394 -2.742 -70.874 1.00 67.88 362 THR A CA 1
ATOM 2719 C C . THR A 1 362 ? 38.302 -2.783 -69.650 1.00 67.88 362 THR A C 1
ATOM 2721 O O . THR A 1 362 ? 39.441 -2.319 -69.693 1.00 67.88 362 THR A O 1
ATOM 2724 N N . ALA A 1 363 ? 37.806 -3.329 -68.541 1.00 63.53 363 ALA A N 1
ATOM 2725 C CA . ALA A 1 363 ? 38.646 -3.661 -67.397 1.00 63.53 363 ALA A CA 1
ATOM 2726 C C . ALA A 1 363 ? 39.331 -5.003 -67.673 1.00 63.53 363 ALA A C 1
ATOM 2728 O O . ALA A 1 363 ? 38.651 -5.990 -67.956 1.00 63.53 363 ALA A O 1
ATOM 2729 N N . ALA A 1 364 ? 40.660 -5.047 -67.616 1.00 61.34 364 ALA A N 1
ATOM 2730 C CA . ALA A 1 364 ? 41.409 -6.257 -67.918 1.00 61.34 364 ALA A CA 1
ATOM 2731 C C . ALA A 1 364 ? 42.530 -6.441 -66.899 1.00 61.34 364 ALA A C 1
ATOM 2733 O O . ALA A 1 364 ? 43.475 -5.664 -66.867 1.00 61.34 364 ALA A O 1
ATOM 2734 N N . TYR A 1 365 ? 42.421 -7.536 -66.144 1.00 64.94 365 TYR A N 1
ATOM 2735 C CA . TYR A 1 365 ? 43.391 -8.039 -65.174 1.00 64.94 365 TYR A CA 1
ATOM 2736 C C . TYR A 1 365 ? 43.513 -7.231 -63.870 1.00 64.94 365 TYR A C 1
ATOM 2738 O O . TYR A 1 365 ? 43.698 -6.014 -63.848 1.00 64.94 365 TYR A O 1
ATOM 2746 N N . SER A 1 366 ? 43.431 -7.962 -62.759 1.00 67.06 366 SER A N 1
ATOM 2747 C CA . SER A 1 366 ? 43.760 -7.467 -61.430 1.00 67.06 366 SER A CA 1
ATOM 2748 C C . SER A 1 366 ? 44.909 -8.281 -60.862 1.00 67.06 366 SER A C 1
ATOM 2750 O O . SER A 1 366 ? 44.828 -9.506 -60.744 1.00 67.06 366 SER A O 1
ATOM 2752 N N . THR A 1 367 ? 45.959 -7.573 -60.468 1.00 68.06 367 THR A N 1
ATOM 2753 C CA . THR A 1 367 ? 46.954 -8.073 -59.526 1.00 68.06 367 THR A CA 1
ATOM 2754 C C . THR A 1 367 ? 46.644 -7.539 -58.136 1.00 68.06 367 THR A C 1
ATOM 2756 O O . THR A 1 367 ? 45.745 -6.717 -57.941 1.00 68.06 367 THR A O 1
ATOM 2759 N N . THR A 1 368 ? 47.400 -8.009 -57.148 1.00 73.38 368 THR A N 1
ATOM 2760 C CA . THR A 1 368 ? 47.380 -7.457 -55.799 1.00 73.38 368 THR A CA 1
ATOM 2761 C C . THR A 1 368 ? 47.592 -5.942 -55.860 1.00 73.38 368 THR A C 1
ATOM 2763 O O . THR A 1 368 ? 48.632 -5.486 -56.329 1.00 73.38 368 THR A O 1
ATOM 2766 N N . ASN A 1 369 ? 46.597 -5.180 -55.402 1.00 75.38 369 ASN A N 1
ATOM 2767 C CA . ASN A 1 369 ? 46.575 -3.710 -55.281 1.00 75.38 369 ASN A CA 1
ATOM 2768 C C . ASN A 1 369 ? 46.511 -2.888 -56.564 1.00 75.38 369 ASN A C 1
ATOM 2770 O O . ASN A 1 369 ? 46.315 -1.676 -56.455 1.00 75.38 369 ASN A O 1
ATOM 2774 N N . THR A 1 370 ? 46.637 -3.496 -57.742 1.00 85.81 370 THR A N 1
ATOM 2775 C CA . THR A 1 370 ? 46.618 -2.767 -59.013 1.00 85.81 370 THR A CA 1
ATOM 2776 C C . THR A 1 370 ? 45.576 -3.347 -59.960 1.00 85.81 370 THR A C 1
ATOM 2778 O O . THR A 1 370 ? 45.566 -4.537 -60.281 1.00 85.81 370 THR A O 1
ATOM 2781 N N . CYS A 1 371 ? 44.693 -2.469 -60.422 1.00 87.44 371 CYS A N 1
ATOM 2782 C CA . CYS A 1 371 ? 43.653 -2.763 -61.391 1.00 87.44 371 CYS A CA 1
ATOM 2783 C C . CYS A 1 371 ? 43.994 -2.055 -62.700 1.00 87.44 371 CYS A C 1
ATOM 2785 O O . CYS A 1 371 ? 44.108 -0.827 -62.727 1.00 87.44 371 CYS A O 1
ATOM 2787 N N . ARG A 1 372 ? 44.151 -2.824 -63.781 1.00 88.25 372 ARG A N 1
ATOM 2788 C CA . ARG A 1 372 ? 44.444 -2.265 -65.098 1.00 88.25 372 ARG A CA 1
ATOM 2789 C C . ARG A 1 372 ? 43.157 -1.996 -65.871 1.00 88.25 372 ARG A C 1
ATOM 2791 O O . ARG A 1 372 ? 42.272 -2.846 -65.990 1.00 88.25 372 ARG A O 1
ATOM 2798 N N . VAL A 1 373 ? 43.065 -0.787 -66.407 1.00 88.75 373 VAL A N 1
ATOM 2799 C CA . VAL A 1 373 ? 41.946 -0.326 -67.230 1.00 88.75 373 VAL A CA 1
ATOM 2800 C C . VAL A 1 373 ? 42.464 0.005 -68.610 1.00 88.75 373 VAL A C 1
ATOM 2802 O O . VAL A 1 373 ? 43.436 0.748 -68.757 1.00 88.75 373 VAL A O 1
ATOM 2805 N N . THR A 1 374 ? 41.775 -0.511 -69.619 1.00 86.81 374 THR A N 1
ATOM 2806 C CA . THR A 1 374 ? 41.973 -0.090 -70.996 1.00 86.81 374 THR A CA 1
ATOM 2807 C C . THR A 1 374 ? 40.796 0.787 -71.411 1.00 86.81 374 THR A C 1
ATOM 2809 O O . THR A 1 374 ? 39.646 0.343 -71.420 1.00 86.81 374 THR A O 1
ATOM 2812 N N . ASN A 1 375 ? 41.079 2.049 -71.712 1.00 85.94 375 ASN A N 1
ATOM 2813 C CA . ASN A 1 375 ? 40.095 3.057 -72.069 1.00 85.94 375 ASN A CA 1
ATOM 2814 C C . ASN A 1 375 ? 40.676 3.989 -73.136 1.00 85.94 375 ASN A C 1
ATOM 2816 O O . ASN A 1 375 ? 41.640 4.703 -72.878 1.00 85.94 375 ASN A O 1
ATOM 2820 N N . TYR A 1 376 ? 40.113 3.938 -74.339 1.00 82.19 376 TYR A N 1
ATOM 2821 C CA . TYR A 1 376 ? 40.581 4.725 -75.474 1.00 82.19 376 TYR A CA 1
ATOM 2822 C C . TYR A 1 376 ? 39.438 5.062 -76.429 1.00 82.19 376 TYR A C 1
ATOM 2824 O O . TYR A 1 376 ? 38.381 4.422 -76.413 1.00 82.19 376 TYR A O 1
ATOM 2832 N N . SER A 1 377 ? 39.687 6.041 -77.298 1.00 80.25 377 SER A N 1
ATOM 2833 C CA . SER A 1 377 ? 38.949 6.236 -78.544 1.00 80.25 377 SER A CA 1
ATOM 2834 C C . SER A 1 377 ? 39.755 5.716 -79.720 1.00 80.25 377 SER A C 1
ATOM 2836 O O . SER A 1 377 ? 40.963 5.937 -79.790 1.00 80.25 377 SER A O 1
ATOM 2838 N N . ASP A 1 378 ? 39.081 5.046 -80.649 1.00 77.38 378 ASP A N 1
ATOM 2839 C CA . ASP A 1 378 ? 39.650 4.742 -81.956 1.00 77.38 378 ASP A CA 1
ATOM 2840 C C . ASP A 1 378 ? 39.614 6.004 -82.820 1.00 77.38 378 ASP A C 1
ATOM 2842 O O . ASP A 1 378 ? 38.584 6.681 -82.906 1.00 77.38 378 ASP A O 1
ATOM 2846 N N . LEU A 1 379 ? 40.736 6.325 -83.460 1.00 68.25 379 LEU A N 1
ATOM 2847 C CA . LEU A 1 379 ? 40.798 7.323 -84.521 1.00 68.25 379 LEU A CA 1
ATOM 2848 C C . LEU A 1 379 ? 40.746 6.587 -85.865 1.00 68.25 379 LEU A C 1
ATOM 2850 O O . LEU A 1 379 ? 41.637 5.799 -86.196 1.00 68.25 379 LEU A O 1
ATOM 2854 N N . TYR A 1 380 ? 39.658 6.810 -86.606 1.00 68.25 380 TYR A N 1
ATOM 2855 C CA . TYR A 1 380 ? 39.356 6.119 -87.860 1.00 68.25 380 TYR A CA 1
ATOM 2856 C C . TYR A 1 380 ? 39.525 7.072 -89.048 1.00 68.25 380 TYR A C 1
ATOM 2858 O O . TYR A 1 380 ? 38.895 8.126 -89.074 1.00 68.25 380 TYR A O 1
ATOM 2866 N N . ASP A 1 381 ? 40.319 6.681 -90.046 1.00 64.00 381 ASP A N 1
ATOM 2867 C CA . ASP A 1 381 ? 40.515 7.438 -91.302 1.00 64.00 381 ASP A CA 1
ATOM 2868 C C . ASP A 1 381 ? 39.762 6.798 -92.485 1.00 64.00 381 AS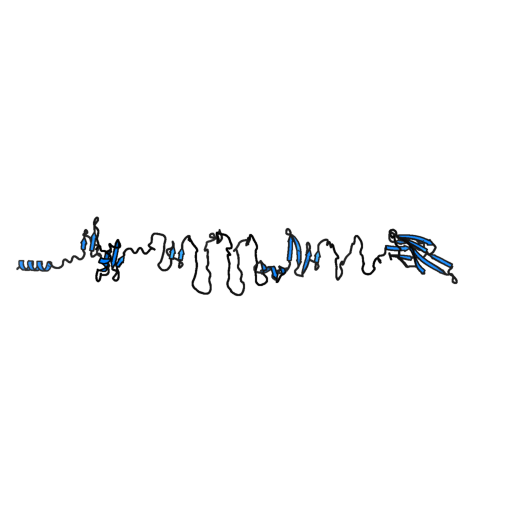P A C 1
ATOM 2870 O O . ASP A 1 381 ? 40.165 6.833 -93.642 1.00 64.00 381 ASP A O 1
ATOM 2874 N N . GLY A 1 382 ? 38.651 6.124 -92.187 1.00 62.25 382 GLY A N 1
ATOM 2875 C CA . GLY A 1 382 ? 37.738 5.597 -93.203 1.00 62.25 382 GLY A CA 1
ATOM 2876 C C . GLY A 1 382 ? 38.093 4.241 -93.828 1.00 62.25 382 GLY A C 1
ATOM 2877 O O . GLY A 1 382 ? 37.265 3.742 -94.587 1.00 62.25 382 GLY A O 1
ATOM 2878 N N . MET A 1 383 ? 39.229 3.602 -93.505 1.00 59.47 383 MET A N 1
ATOM 2879 C CA . MET A 1 383 ? 39.523 2.219 -93.951 1.00 59.47 383 MET A CA 1
ATOM 2880 C C . MET A 1 383 ? 40.201 1.298 -92.914 1.00 59.47 383 MET A C 1
ATOM 2882 O O . MET A 1 383 ? 39.941 0.100 -92.958 1.00 59.47 383 MET A O 1
ATOM 2886 N N . GLU A 1 384 ? 40.988 1.807 -91.957 1.00 59.72 384 GLU A N 1
ATOM 2887 C CA . GLU A 1 384 ? 41.571 1.032 -90.840 1.00 59.72 384 GLU A CA 1
ATOM 2888 C C . GLU A 1 384 ? 41.740 1.911 -89.583 1.00 59.72 384 GLU A C 1
ATOM 2890 O O . GLU A 1 384 ? 41.779 3.142 -89.672 1.00 59.72 384 GLU A O 1
ATOM 2895 N N . THR A 1 385 ? 41.834 1.285 -88.403 1.00 64.88 385 THR A N 1
ATOM 2896 C CA . THR A 1 385 ? 42.142 1.970 -87.134 1.00 64.88 385 THR A CA 1
ATOM 2897 C C . THR A 1 385 ? 43.616 2.386 -87.118 1.00 64.88 385 THR A C 1
ATOM 2899 O O . THR A 1 385 ? 44.490 1.521 -87.106 1.00 64.88 385 THR A O 1
ATOM 2902 N N . ILE A 1 386 ? 43.902 3.693 -87.092 1.00 64.19 386 ILE A N 1
ATOM 2903 C CA . ILE A 1 386 ? 45.275 4.222 -87.239 1.00 64.19 386 ILE A CA 1
ATOM 2904 C C . ILE A 1 386 ? 45.976 4.410 -85.890 1.00 64.19 386 ILE A C 1
ATOM 2906 O O . ILE A 1 386 ? 47.172 4.146 -85.765 1.00 64.19 386 ILE A O 1
ATOM 2910 N N . SER A 1 387 ? 45.251 4.852 -84.866 1.00 69.75 387 SER A N 1
ATOM 2911 C CA . SER A 1 387 ? 45.802 5.034 -83.525 1.00 69.75 387 SER A CA 1
ATOM 2912 C C . SER A 1 387 ? 44.704 5.029 -82.470 1.00 69.75 387 SER A C 1
ATOM 2914 O O . SER A 1 387 ? 43.533 5.312 -82.739 1.00 69.75 387 SER A O 1
ATOM 2916 N N . LYS A 1 388 ? 45.098 4.675 -81.249 1.00 77.75 388 LYS A N 1
ATOM 2917 C CA . LYS A 1 388 ? 44.263 4.850 -80.064 1.00 77.75 388 LYS A CA 1
ATOM 2918 C C . LYS A 1 388 ? 44.501 6.261 -79.549 1.00 77.75 388 LYS A C 1
ATOM 2920 O O . LYS A 1 388 ? 45.567 6.806 -79.774 1.00 77.75 388 LYS A O 1
ATOM 2925 N N . SER A 1 389 ? 43.540 6.864 -78.872 1.00 81.00 389 SER A N 1
ATOM 2926 C CA . SER A 1 389 ? 43.782 8.082 -78.100 1.00 81.00 389 SER A CA 1
ATOM 2927 C C . SER A 1 389 ? 43.251 7.898 -76.695 1.00 81.00 389 SER A C 1
ATOM 2929 O O . SER A 1 389 ? 42.151 7.370 -76.510 1.00 81.00 389 SER A O 1
ATOM 2931 N N . ASP A 1 390 ? 44.013 8.367 -75.718 1.00 85.94 390 ASP A N 1
ATOM 2932 C CA . ASP A 1 390 ? 43.592 8.414 -74.324 1.00 85.94 390 ASP A CA 1
ATOM 2933 C C . ASP A 1 390 ? 42.255 9.145 -74.175 1.00 85.94 390 ASP A C 1
ATOM 2935 O O . ASP A 1 390 ? 42.034 10.213 -74.753 1.00 85.94 390 ASP A O 1
ATOM 2939 N N . THR A 1 391 ? 41.357 8.573 -73.379 1.00 85.81 391 THR A N 1
ATOM 2940 C CA . THR A 1 391 ? 40.083 9.206 -73.046 1.00 85.81 391 THR A CA 1
ATOM 2941 C C . THR A 1 391 ? 39.891 9.285 -71.546 1.00 85.81 391 THR A C 1
ATOM 2943 O O . THR A 1 391 ? 40.442 8.516 -70.765 1.00 85.81 391 THR A O 1
ATOM 2946 N N . GLN A 1 392 ? 39.106 10.272 -71.134 1.00 89.38 392 GLN A N 1
ATOM 2947 C CA . GLN A 1 392 ? 38.786 10.469 -69.736 1.00 89.38 392 GLN A CA 1
ATOM 2948 C C . GLN A 1 392 ? 37.763 9.427 -69.275 1.00 89.38 392 GLN A C 1
ATOM 2950 O O . GLN A 1 392 ? 36.699 9.305 -69.883 1.00 89.38 392 GLN A O 1
ATOM 2955 N N . PHE A 1 393 ? 38.018 8.786 -68.137 1.00 89.62 393 PHE A N 1
ATOM 2956 C CA . PHE A 1 393 ? 37.123 7.785 -67.562 1.00 89.62 393 PHE A CA 1
ATOM 2957 C C . PHE A 1 393 ? 36.979 7.930 -66.046 1.00 89.62 393 PHE A C 1
ATOM 2959 O O . PHE A 1 393 ? 37.797 8.542 -65.357 1.00 89.62 393 PHE A O 1
ATOM 2966 N N . TYR A 1 394 ? 35.900 7.362 -65.528 1.00 91.38 394 TYR A N 1
ATOM 2967 C CA . TYR A 1 394 ? 35.612 7.200 -64.111 1.00 91.38 394 TYR A CA 1
ATOM 2968 C C . TYR A 1 394 ? 35.882 5.759 -63.715 1.00 91.38 394 TYR A C 1
ATOM 2970 O O . TYR A 1 394 ? 35.712 4.849 -64.526 1.00 91.38 394 TYR A O 1
ATOM 2978 N N . PHE A 1 395 ? 36.248 5.541 -62.460 1.00 89.44 395 PHE A N 1
ATOM 2979 C CA . PHE A 1 395 ? 36.398 4.201 -61.924 1.00 89.44 395 PHE A CA 1
ATOM 2980 C C . PHE A 1 395 ? 35.867 4.090 -60.500 1.00 89.44 395 PHE A C 1
ATOM 2982 O O . PHE A 1 395 ? 35.906 5.044 -59.721 1.00 89.44 395 PHE A O 1
ATOM 2989 N N . VAL A 1 396 ? 35.417 2.887 -60.161 1.00 89.00 396 VAL A N 1
ATOM 2990 C CA . VAL A 1 396 ? 35.097 2.450 -58.805 1.00 89.00 396 VAL A CA 1
ATOM 2991 C C . VAL A 1 396 ? 35.762 1.097 -58.591 1.00 89.00 396 VAL A C 1
ATOM 2993 O O . VAL A 1 396 ? 35.606 0.193 -59.413 1.00 89.00 396 VAL A O 1
ATOM 2996 N N . ILE A 1 397 ? 36.526 0.970 -57.511 1.00 84.12 397 ILE A N 1
ATOM 2997 C CA . ILE A 1 397 ? 37.248 -0.247 -57.149 1.00 84.12 397 ILE A CA 1
ATOM 2998 C C . ILE A 1 397 ? 36.585 -0.874 -55.931 1.00 84.12 397 ILE A C 1
ATOM 3000 O O . ILE A 1 397 ? 36.324 -0.206 -54.931 1.00 84.12 397 ILE A O 1
ATOM 3004 N N . PHE A 1 398 ? 36.361 -2.174 -56.018 1.00 80.81 398 PHE A N 1
ATOM 3005 C CA . PHE A 1 398 ? 35.822 -3.032 -54.977 1.00 80.81 398 PHE A CA 1
ATOM 3006 C C . PHE A 1 398 ? 36.861 -4.078 -54.593 1.00 80.81 398 PHE A C 1
ATOM 3008 O O . PHE A 1 398 ? 37.761 -4.401 -55.378 1.00 80.81 398 PHE A O 1
ATOM 3015 N N . GLN A 1 399 ? 36.703 -4.639 -53.399 1.00 73.88 399 GLN A N 1
ATOM 3016 C CA . GLN A 1 399 ? 37.360 -5.889 -53.054 1.00 73.88 399 GLN A CA 1
ATOM 3017 C C . GLN A 1 399 ? 36.400 -7.028 -53.414 1.00 73.88 399 GLN A C 1
ATOM 3019 O O . GLN A 1 399 ? 35.326 -7.082 -52.810 1.00 73.88 399 GLN A O 1
ATOM 3024 N N . PRO A 1 400 ? 36.722 -7.860 -54.421 1.00 62.69 400 PRO A N 1
ATOM 3025 C CA . PRO A 1 400 ? 35.881 -8.971 -54.814 1.00 62.69 400 PRO A CA 1
ATOM 3026 C C . PRO A 1 400 ? 35.669 -9.950 -53.687 1.00 62.69 400 PRO A C 1
ATOM 3028 O O . PRO A 1 400 ? 36.599 -10.180 -52.869 1.00 62.69 400 PRO A O 1
#

Sequence (400 aa):
MKKLFSFLLAIAASTFSTAQNVGIGTTTLQASALLEIKSSTGGLLLPRMSNTNRNNILNPPEGLTIFNTSFSRFEQYNGTAWKSFLNNDFWSRNGNYIYTFNDVGLATAAPAEKLDIYGNIMLRGDLQLTRYSGTTNNINFRFNGSSSDNLTQGLFFKIAGNPRGFLTFRHSDVAGENKIRFGFYNGTNAEIISSGQFILNAAASPTIQLTSSGVEKGFIQLAGDDLRVGTNSGNSAGEFYFRLNGNNRILLASNGNMKIGSGTPATRLDVSGDILSSGNVNASGNLVTGNISVSDEIRNQSRTGTYSLIPLAYGRVDYNGSLISATSNVSVTRVSEGTYDITVSGVTSSCSIIAYGGPSTTAAYSTTNTCRVTNYSDLYDGMETISKSDTQFYFVIFQP

Foldseek 3Di:
DVVVVVVVVVVVPPPDPDPQADEAPDPDDDPPHNYDYDDPPDDDAFAEEAPVVVVPPPQDDFQRWHQHPNVRFIWTDRRPDTDGPDPPPPQDDDDQDADPPQAGEGSDPDAPDNYHYPDDDDDPDDDDDDDPDDDDDDPDPDDDDDPPPDPPDPPDPPPPDDDDDDPDPDDDDDPDDDDDDPDDPPDDDDDDDDPDDDDQDDPAKRKDFDDDPNFTFWIFICHPNDTDTATDVSNVQRKDFDDDPNDGQWIQGNVCAIEGDDDDGPDNYHYPDDDDDPDDDDDPDDPDPDDDDDPDDDDPCPPAHPFDPPFLKKFKAAQVQATPDMDPQWDWDDPDFQKIKIFGPPFQAWKDKDKDWAPDWDWDDTDGRITMIRHWDFDDPPPDGDDTGRHMMIMTMTDD

pLDDT: mean 77.67, std 16.77, range [35.19, 98.06]

Radius of gyration: 62.7 Å; chains: 1; bounding box: 129×41×202 Å